Protein AF-A0A2D5VFY2-F1 (afdb_monomer)

Structure (mmCIF, N/CA/C/O backbone):
data_AF-A0A2D5VFY2-F1
#
_entry.id   AF-A0A2D5VFY2-F1
#
loop_
_atom_site.group_PDB
_atom_site.id
_atom_site.type_symbol
_atom_site.label_atom_id
_atom_site.label_alt_id
_atom_site.label_comp_id
_atom_site.label_asym_id
_atom_site.label_entity_id
_atom_site.label_seq_id
_atom_site.pdbx_PDB_ins_code
_atom_site.Cartn_x
_atom_site.Cartn_y
_atom_site.Cartn_z
_atom_site.occupancy
_atom_site.B_iso_or_equiv
_atom_site.auth_seq_id
_atom_site.auth_comp_id
_atom_site.auth_asym_id
_atom_site.auth_atom_id
_atom_site.pdbx_PDB_model_num
ATOM 1 N N . MET A 1 1 ? -23.357 -7.520 32.473 1.00 91.19 1 MET A N 1
ATOM 2 C CA . MET A 1 1 ? -23.584 -8.737 31.656 1.00 91.19 1 MET A CA 1
ATOM 3 C C . MET A 1 1 ? -22.233 -9.340 31.312 1.00 91.19 1 MET A C 1
ATOM 5 O O . MET A 1 1 ? -21.246 -8.632 31.452 1.00 91.19 1 MET A O 1
ATOM 9 N N . ILE A 1 2 ? -22.161 -10.620 30.938 1.00 94.25 2 ILE A N 1
ATOM 10 C CA . ILE A 1 2 ? -20.880 -11.291 30.664 1.00 94.25 2 ILE A CA 1
ATOM 11 C C . ILE A 1 2 ? -20.949 -11.995 29.308 1.00 94.25 2 ILE A C 1
ATOM 13 O O . ILE A 1 2 ? -21.889 -12.753 29.075 1.00 94.25 2 ILE A O 1
ATOM 17 N N . LEU A 1 3 ? -19.952 -11.748 28.457 1.00 95.69 3 LEU A N 1
ATOM 18 C CA . LEU A 1 3 ? -19.606 -12.577 27.300 1.00 95.69 3 LEU A CA 1
ATOM 19 C C . LEU A 1 3 ? -18.322 -13.339 27.631 1.00 95.69 3 LEU A C 1
ATOM 21 O O . LEU A 1 3 ? -17.378 -12.744 28.148 1.00 95.69 3 LEU A O 1
ATOM 25 N N . GLU A 1 4 ? -18.278 -14.647 27.386 1.00 95.88 4 GLU A N 1
ATOM 26 C CA . GLU A 1 4 ? -17.143 -15.469 27.809 1.00 95.88 4 GLU A CA 1
ATOM 27 C C . GLU A 1 4 ? -16.921 -16.675 26.886 1.00 95.88 4 GLU A C 1
ATOM 29 O O . GLU A 1 4 ? -17.868 -17.349 26.482 1.00 95.88 4 GLU A O 1
ATOM 34 N N . ASN A 1 5 ? -15.657 -16.957 26.579 1.00 95.38 5 ASN A N 1
ATOM 35 C CA . ASN A 1 5 ? -15.191 -18.175 25.913 1.00 95.38 5 ASN A CA 1
ATOM 36 C C . ASN A 1 5 ? -13.881 -18.651 26.580 1.00 95.38 5 ASN A C 1
ATOM 38 O O . ASN A 1 5 ? -13.575 -18.217 27.689 1.00 95.38 5 ASN A O 1
ATOM 42 N N . GLU A 1 6 ? -13.113 -19.556 25.971 1.00 94.88 6 GLU A N 1
ATOM 43 C CA . GLU A 1 6 ? -11.869 -20.072 26.577 1.00 94.88 6 GLU A CA 1
ATOM 44 C C . GLU A 1 6 ? -10.738 -19.027 26.679 1.00 94.88 6 GLU A C 1
ATOM 46 O O . GLU A 1 6 ? -9.871 -19.153 27.542 1.00 94.88 6 GLU A O 1
ATOM 51 N N . ILE A 1 7 ? -10.774 -17.972 25.859 1.00 95.19 7 ILE A N 1
ATOM 52 C CA . ILE A 1 7 ? -9.713 -16.958 25.737 1.00 95.19 7 ILE A CA 1
ATOM 53 C C . ILE A 1 7 ? -10.075 -15.693 26.524 1.00 95.19 7 ILE A C 1
ATOM 55 O O . ILE A 1 7 ? -9.271 -15.169 27.296 1.00 95.19 7 ILE A O 1
ATOM 59 N N . LEU A 1 8 ? -11.312 -15.218 26.385 1.00 97.19 8 LEU A N 1
ATOM 60 C CA . LEU A 1 8 ? -11.759 -13.934 26.909 1.00 97.19 8 LEU A CA 1
ATOM 61 C C . LEU A 1 8 ? -12.954 -14.070 27.842 1.00 97.19 8 LEU A C 1
ATOM 63 O O . LEU A 1 8 ? -13.868 -14.873 27.641 1.00 97.19 8 LEU A O 1
ATOM 67 N N . ARG A 1 9 ? -12.968 -13.203 28.853 1.00 97.44 9 ARG A N 1
ATOM 68 C CA . ARG A 1 9 ? -14.158 -12.850 29.624 1.00 97.44 9 ARG A CA 1
ATOM 69 C C . ARG A 1 9 ? -14.344 -11.339 29.577 1.00 97.44 9 ARG A C 1
ATOM 71 O O . ARG A 1 9 ? -13.447 -10.592 29.960 1.00 97.44 9 ARG A O 1
ATOM 78 N N . ILE A 1 10 ? -15.521 -10.907 29.148 1.00 98.00 10 ILE A N 1
ATOM 79 C CA . ILE A 1 10 ? -15.857 -9.509 28.892 1.00 98.00 10 ILE A CA 1
ATOM 80 C C . ILE A 1 10 ? -17.064 -9.134 29.741 1.00 98.00 10 ILE A C 1
ATOM 82 O O . ILE A 1 10 ? -18.120 -9.763 29.658 1.00 98.00 10 ILE A O 1
ATOM 86 N N . GLU A 1 11 ? -16.912 -8.102 30.562 1.00 97.75 11 GLU A N 1
ATOM 87 C CA . GLU A 1 11 ? -17.971 -7.566 31.409 1.00 97.75 11 GLU A CA 1
ATOM 88 C C . GLU A 1 11 ? -18.561 -6.325 30.737 1.00 97.75 11 GLU A C 1
ATOM 90 O O . GLU A 1 11 ? -17.912 -5.287 30.638 1.00 97.75 11 GLU A O 1
ATOM 95 N N . LEU A 1 12 ? -19.801 -6.443 30.269 1.00 97.25 12 LEU A N 1
ATOM 96 C CA . LEU A 1 12 ? -20.557 -5.371 29.619 1.00 97.25 12 LEU A CA 1
ATOM 97 C C . LEU A 1 12 ? -21.500 -4.685 30.612 1.00 97.25 12 LEU A C 1
ATOM 99 O O . LEU A 1 12 ? -22.017 -5.336 31.535 1.00 97.25 12 LEU A O 1
ATOM 103 N N . ASP A 1 13 ? -21.808 -3.412 30.392 1.00 96.19 13 ASP A N 1
ATOM 104 C CA . ASP A 1 13 ? -22.854 -2.735 31.157 1.00 96.19 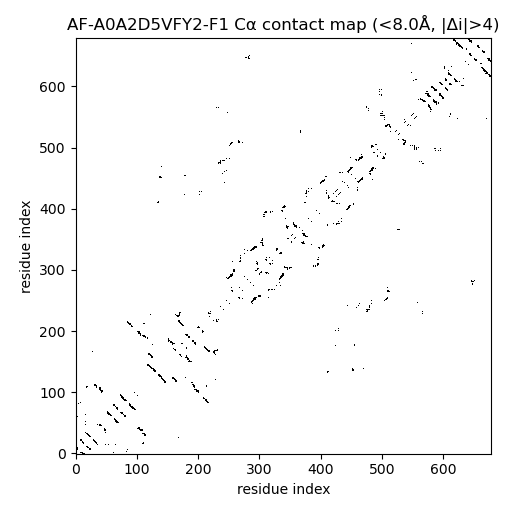13 ASP A CA 1
ATOM 105 C C . ASP A 1 13 ? -24.243 -3.335 30.845 1.00 96.19 13 ASP A C 1
ATOM 107 O O . ASP A 1 13 ? -24.535 -3.661 29.691 1.00 96.19 13 ASP A O 1
ATOM 111 N N . PRO A 1 14 ? -25.112 -3.552 31.855 1.00 93.75 14 PRO A N 1
ATOM 112 C CA . PRO A 1 14 ? -26.436 -4.144 31.662 1.00 93.75 14 PRO A CA 1
ATOM 113 C C . PRO A 1 14 ? -27.439 -3.279 30.883 1.00 93.75 14 PRO A C 1
ATOM 115 O O . PRO A 1 14 ? -28.501 -3.792 30.534 1.00 93.75 14 PRO A O 1
ATOM 118 N N . LYS A 1 15 ? -27.162 -1.990 30.665 1.00 93.25 15 LYS A N 1
ATOM 119 C CA . LYS A 1 15 ? -28.086 -1.029 30.041 1.00 93.25 15 LYS A CA 1
ATOM 120 C C . LYS A 1 15 ? -27.445 -0.195 28.940 1.00 93.25 15 LYS A C 1
ATOM 122 O O . LYS A 1 15 ? -28.155 0.246 28.044 1.00 93.25 15 LYS A O 1
ATOM 127 N N . LEU A 1 16 ? -26.145 0.051 29.028 1.00 95.81 16 LEU A N 1
ATOM 128 C CA . LEU A 1 16 ? -25.406 0.907 28.109 1.00 95.81 16 LEU A CA 1
ATOM 129 C C . LEU A 1 16 ? -24.560 0.051 27.156 1.00 95.81 16 LEU A C 1
ATOM 131 O O . LEU A 1 16 ? -24.053 -0.990 27.581 1.00 95.81 16 LEU A O 1
ATOM 135 N N . PRO A 1 17 ? -24.369 0.470 25.892 1.00 95.94 17 PRO A N 1
ATOM 136 C CA . PRO A 1 17 ? -23.525 -0.235 24.925 1.00 95.94 17 PRO A CA 1
ATOM 137 C C . PRO A 1 17 ? -22.033 0.012 25.218 1.00 95.94 17 PRO A C 1
ATOM 139 O O . PRO A 1 17 ? -21.302 0.535 24.380 1.00 95.94 17 PRO A O 1
ATOM 142 N N . ILE A 1 18 ? -21.584 -0.303 26.432 1.00 96.19 18 ILE A N 1
ATOM 143 C CA . ILE A 1 18 ? -20.206 -0.091 26.879 1.00 96.19 18 ILE A CA 1
ATOM 144 C C . ILE A 1 18 ? -19.629 -1.375 27.465 1.00 96.19 18 ILE A C 1
ATOM 146 O O . ILE A 1 18 ? -20.315 -2.163 28.128 1.00 96.19 18 ILE A O 1
ATOM 150 N N . VAL A 1 19 ? -18.335 -1.561 27.227 1.00 97.62 19 VAL A N 1
ATOM 151 C CA . VAL A 1 19 ? -17.546 -2.601 27.878 1.00 97.62 19 VAL A CA 1
ATOM 152 C C . VAL A 1 19 ? -16.915 -2.006 29.123 1.00 97.62 19 VAL A C 1
ATOM 154 O O . VAL A 1 19 ? -16.215 -1.006 29.025 1.00 97.62 19 VAL A O 1
ATOM 157 N N . ASN A 1 20 ? -17.136 -2.627 30.277 1.00 97.69 20 ASN A N 1
ATOM 158 C CA . ASN A 1 20 ? -16.558 -2.180 31.542 1.00 97.69 20 ASN A CA 1
ATOM 159 C C . ASN A 1 20 ? -15.170 -2.791 31.765 1.00 97.69 20 ASN A C 1
ATOM 161 O O . ASN A 1 20 ? -14.290 -2.149 32.340 1.00 97.69 20 ASN A O 1
ATOM 165 N N . ARG A 1 21 ? -14.979 -4.057 31.362 1.00 98.19 21 ARG A N 1
ATOM 166 C CA . ARG A 1 21 ? -13.757 -4.811 31.667 1.00 98.19 21 ARG A CA 1
ATOM 167 C C . ARG A 1 21 ? -13.530 -5.994 30.731 1.00 98.19 21 ARG A C 1
ATOM 169 O O . ARG A 1 21 ? -14.479 -6.677 30.350 1.00 98.19 21 ARG A O 1
ATOM 176 N N . TYR A 1 22 ? -12.261 -6.299 30.491 1.00 98.56 22 TYR A N 1
ATOM 177 C CA . TYR A 1 22 ? -11.776 -7.500 29.820 1.00 98.56 22 TYR A CA 1
ATOM 178 C C . TYR A 1 22 ? -10.836 -8.283 30.746 1.00 98.56 22 TYR A C 1
ATOM 180 O O . TYR A 1 22 ? -10.054 -7.699 31.501 1.00 98.56 22 TYR A O 1
ATOM 188 N N . LEU A 1 23 ? -10.896 -9.609 30.670 1.00 98.12 23 LEU A N 1
ATOM 189 C CA . LEU A 1 23 ? -9.920 -10.535 31.237 1.00 98.12 23 LEU A CA 1
ATOM 190 C C . LEU A 1 23 ? -9.435 -11.457 30.119 1.00 98.12 23 LEU A C 1
ATOM 192 O O . LEU A 1 23 ? -10.213 -12.272 29.613 1.00 98.12 23 LEU A O 1
ATOM 196 N N . HIS A 1 24 ? -8.152 -11.349 29.788 1.00 97.69 24 HIS A N 1
ATOM 197 C CA . HIS A 1 24 ? -7.462 -12.307 28.938 1.00 97.69 24 HIS A CA 1
ATOM 198 C C . HIS A 1 24 ? -7.063 -13.515 29.788 1.00 97.69 24 HIS A C 1
ATOM 200 O O . HIS A 1 24 ? -6.169 -13.437 30.635 1.00 97.69 24 HIS A O 1
ATOM 206 N N . LYS A 1 25 ? -7.789 -14.624 29.636 1.00 97.31 25 LYS A N 1
ATOM 207 C CA . LYS A 1 25 ? -7.673 -15.806 30.500 1.00 97.31 25 LYS A CA 1
ATOM 208 C C . LYS A 1 25 ? -6.313 -16.504 30.409 1.00 97.31 25 LYS A C 1
ATOM 210 O O . LYS A 1 25 ? -5.815 -16.861 31.479 1.00 97.31 25 LYS A O 1
ATOM 215 N N . PRO A 1 26 ? -5.690 -16.677 29.223 1.00 95.75 26 PRO A N 1
ATOM 216 C CA . PRO A 1 26 ? -4.393 -17.345 29.119 1.00 95.75 26 PRO A CA 1
ATOM 217 C C . PRO A 1 26 ? -3.296 -16.657 29.937 1.00 95.75 26 PRO A C 1
ATOM 219 O O . PRO A 1 26 ? -2.498 -17.322 30.597 1.00 95.75 26 PRO A O 1
ATOM 222 N N . THR A 1 27 ? -3.283 -15.320 29.949 1.00 95.94 27 THR A N 1
ATOM 223 C CA . THR A 1 27 ? -2.244 -14.532 30.632 1.00 95.94 27 THR A CA 1
ATOM 224 C C . THR A 1 27 ? -2.670 -14.014 32.007 1.00 95.94 27 THR A C 1
ATOM 226 O O . THR A 1 27 ? -1.821 -13.587 32.792 1.00 95.94 27 THR A O 1
ATOM 229 N N . GLY A 1 28 ? -3.971 -14.032 32.312 1.00 96.69 28 GLY A N 1
ATOM 230 C CA . GLY A 1 28 ? -4.558 -13.434 33.513 1.00 96.69 28 GLY A CA 1
ATOM 231 C C . GLY A 1 28 ? -4.583 -11.901 33.501 1.00 96.69 28 GLY A C 1
ATOM 232 O O . GLY A 1 28 ? -4.878 -11.293 34.532 1.00 96.69 28 GLY A O 1
ATOM 233 N N . GLN A 1 29 ? -4.256 -11.267 32.372 1.00 97.12 29 GLN A N 1
ATOM 234 C CA . GLN A 1 29 ? -4.204 -9.812 32.255 1.00 97.12 29 GLN A CA 1
ATOM 235 C C . GLN A 1 29 ? -5.599 -9.208 32.159 1.00 97.12 29 GLN A C 1
ATOM 237 O O . GLN A 1 29 ? -6.530 -9.787 31.599 1.00 97.12 29 GLN A O 1
ATOM 242 N N . VAL A 1 30 ? -5.727 -8.018 32.731 1.00 97.88 30 VAL A N 1
ATOM 243 C CA . VAL A 1 30 ? -6.989 -7.305 32.863 1.00 97.88 30 VAL A CA 1
ATOM 244 C C . VAL A 1 30 ? -6.860 -5.960 32.177 1.00 97.88 30 VAL A C 1
ATOM 246 O O . VAL A 1 30 ? -5.879 -5.254 32.392 1.00 97.88 30 VAL A O 1
ATOM 249 N N . PHE A 1 31 ? -7.891 -5.600 31.423 1.00 98.44 31 PHE A N 1
ATOM 250 C CA . PHE A 1 31 ? -8.018 -4.297 30.786 1.00 98.44 31 PHE A CA 1
ATOM 251 C C . PHE A 1 31 ? -9.365 -3.686 31.171 1.00 98.44 31 PHE A C 1
ATOM 253 O O . PHE A 1 31 ? -10.359 -4.401 31.341 1.00 98.44 31 PHE A O 1
ATOM 260 N N . GLY A 1 32 ? -9.396 -2.373 31.348 1.00 97.88 32 GLY A N 1
ATOM 261 C CA . GLY A 1 32 ? -10.626 -1.616 31.541 1.00 97.88 32 GLY A CA 1
ATOM 262 C C . GLY A 1 32 ? -11.301 -1.286 30.212 1.00 97.88 32 GLY A C 1
ATOM 263 O O . GLY A 1 32 ? -10.734 -1.483 29.136 1.00 97.88 32 GLY A O 1
ATOM 264 N N . GLY A 1 33 ? -12.511 -0.754 30.297 1.00 96.56 33 GLY A N 1
ATOM 265 C CA . GLY A 1 33 ? -13.163 -0.044 29.202 1.00 96.56 33 GLY A CA 1
ATOM 266 C C . GLY A 1 33 ? -13.821 1.233 29.720 1.00 96.56 33 GLY A C 1
ATOM 267 O O . GLY A 1 33 ? -13.325 1.858 30.659 1.00 96.56 33 GLY A O 1
ATOM 268 N N . ALA A 1 34 ? -14.926 1.630 29.105 1.00 95.56 34 ALA A N 1
ATOM 269 C CA . ALA A 1 34 ? -15.684 2.807 29.499 1.00 95.56 34 ALA A CA 1
ATOM 270 C C . ALA A 1 34 ? -16.533 2.574 30.761 1.00 95.56 34 ALA A C 1
ATOM 272 O O . ALA A 1 34 ? -16.713 1.454 31.238 1.00 95.56 34 ALA A O 1
ATOM 273 N N . ASN A 1 35 ? -17.084 3.663 31.294 1.00 93.00 35 ASN A N 1
ATOM 274 C CA . ASN A 1 35 ? -18.048 3.651 32.390 1.00 93.00 35 ASN A CA 1
ATOM 275 C C . ASN A 1 35 ? -19.237 4.583 32.069 1.00 93.00 35 ASN A C 1
ATOM 277 O O . ASN A 1 35 ? -19.317 5.166 30.987 1.00 93.00 35 ASN A O 1
ATOM 281 N N . ALA A 1 36 ? -20.174 4.716 33.010 1.00 93.12 36 ALA A N 1
ATOM 282 C CA . ALA A 1 36 ? -21.398 5.496 32.822 1.00 93.12 36 ALA A CA 1
ATOM 283 C C . ALA A 1 36 ? -21.193 7.027 32.761 1.00 93.12 36 ALA A C 1
ATOM 285 O O . ALA A 1 36 ? -22.161 7.736 32.484 1.00 93.12 36 ALA A O 1
ATOM 286 N N . ASP A 1 37 ? -19.979 7.535 33.002 1.00 92.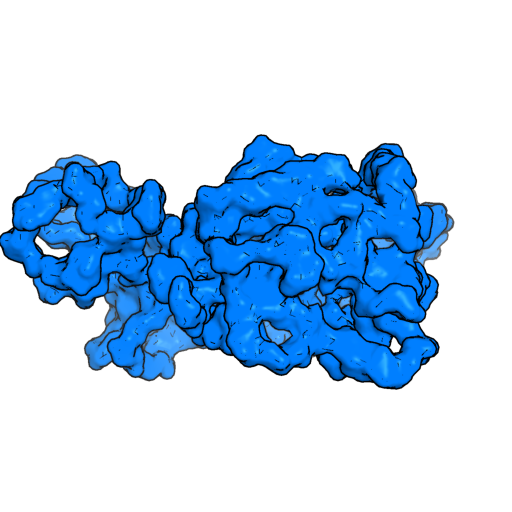31 37 ASP A N 1
ATOM 287 C CA . ASP A 1 37 ? -19.661 8.968 32.925 1.00 92.31 37 ASP A CA 1
ATOM 288 C C . ASP A 1 37 ? -19.387 9.431 31.483 1.00 92.31 37 ASP A C 1
ATOM 290 O O . ASP A 1 37 ? -19.452 10.628 31.198 1.00 92.31 37 ASP A O 1
ATOM 294 N N . GLY A 1 38 ? -19.085 8.505 30.564 1.00 93.31 38 GLY A N 1
ATOM 295 C CA . GLY A 1 38 ? -18.935 8.820 29.141 1.00 93.31 38 GLY A CA 1
ATOM 296 C C . GLY A 1 38 ? -20.274 9.030 28.438 1.00 93.31 38 GLY A C 1
ATOM 297 O O . GLY A 1 38 ? -21.322 8.742 29.005 1.00 93.31 38 GLY A O 1
ATOM 298 N N . GLN A 1 39 ? -20.267 9.549 27.210 1.00 95.12 39 GLN A N 1
ATOM 299 C CA . GLN A 1 39 ? -21.481 9.889 26.455 1.00 95.12 39 GLN A CA 1
ATOM 300 C C . GLN A 1 39 ? -21.291 9.656 24.952 1.00 95.12 39 GLN A C 1
ATOM 302 O O . GLN A 1 39 ? -20.200 9.858 24.412 1.00 95.12 39 GLN A O 1
ATOM 307 N N . LEU A 1 40 ? -22.366 9.254 24.267 1.00 95.94 40 LEU A N 1
ATOM 308 C CA . LEU A 1 40 ? -22.406 9.283 22.804 1.00 95.94 40 LEU A CA 1
ATOM 309 C C . LEU A 1 40 ? -22.687 10.705 22.333 1.00 95.94 40 LEU A C 1
ATOM 311 O O . LEU A 1 40 ? -23.537 11.400 22.892 1.00 95.94 40 LEU A O 1
ATOM 315 N N . GLN A 1 41 ? -22.019 11.108 21.261 1.00 97.12 41 GLN A N 1
ATOM 316 C CA . GLN A 1 41 ? -22.350 12.329 20.546 1.00 97.12 41 GLN A CA 1
ATOM 317 C C . GLN A 1 41 ? -23.181 12.001 19.309 1.00 97.12 41 GLN A C 1
ATOM 319 O O . GLN A 1 41 ? -22.844 11.075 18.573 1.00 97.12 41 GLN A O 1
ATOM 324 N N . VAL A 1 42 ? -24.221 12.789 19.045 1.00 97.19 42 VAL A N 1
ATOM 325 C CA . VAL A 1 42 ? -24.986 12.758 17.790 1.00 97.19 42 VAL A CA 1
ATOM 326 C C . VAL A 1 42 ? -24.838 14.117 17.123 1.00 97.19 42 VAL A C 1
ATOM 328 O O . VAL A 1 42 ? -25.307 15.127 17.661 1.00 97.19 42 VAL A O 1
ATOM 331 N N . ASN A 1 43 ? -24.189 14.151 15.959 1.00 95.94 43 ASN A N 1
ATOM 332 C CA . ASN A 1 43 ? -23.828 15.383 15.243 1.00 95.94 43 ASN A CA 1
ATOM 333 C C . ASN A 1 43 ? -23.036 16.349 16.136 1.00 95.94 43 ASN A C 1
ATOM 335 O O . ASN A 1 43 ? -23.382 17.522 16.272 1.00 95.94 43 ASN A O 1
ATOM 339 N N . SER A 1 44 ? -22.016 15.816 16.817 1.00 94.75 44 SER A N 1
ATOM 340 C CA . SER A 1 44 ? -21.154 16.544 17.764 1.00 94.75 44 SER A CA 1
ATOM 341 C C . SER A 1 44 ? -21.859 17.096 19.014 1.00 94.75 44 SER A C 1
ATOM 343 O O . SER A 1 44 ? -21.234 17.788 19.813 1.00 94.75 44 SER A O 1
ATOM 345 N N . CYS A 1 45 ? -23.147 16.800 19.220 1.00 96.62 45 CYS A N 1
ATOM 346 C CA . CYS A 1 45 ? -23.843 17.101 20.469 1.00 96.62 45 CYS A CA 1
ATOM 347 C C . CYS A 1 45 ? -23.760 15.905 21.410 1.00 96.62 45 CYS A C 1
ATOM 349 O O . CYS A 1 45 ? -24.259 14.834 21.071 1.00 96.62 45 CYS A O 1
ATOM 351 N N . GLU A 1 46 ? -23.194 16.105 22.593 1.00 96.69 46 GLU A N 1
ATOM 352 C CA . GLU A 1 46 ? -23.215 15.129 23.679 1.00 96.69 46 GLU A CA 1
ATOM 353 C C . GLU A 1 46 ? -24.649 14.829 24.127 1.00 96.69 46 GLU A C 1
ATOM 355 O O . GLU A 1 46 ? -25.400 15.743 24.474 1.00 96.69 46 GLU A O 1
ATOM 360 N N . ILE A 1 47 ? -25.031 13.550 24.100 1.00 96.62 47 ILE A N 1
ATOM 361 C CA . ILE A 1 47 ? -26.353 13.082 24.518 1.00 96.62 47 ILE A CA 1
ATOM 362 C C . ILE A 1 47 ? -26.203 12.267 25.812 1.00 96.62 47 ILE A C 1
ATOM 364 O O . ILE A 1 47 ? -25.631 11.170 25.783 1.00 96.62 47 ILE A O 1
ATOM 368 N N . PRO A 1 48 ? -26.726 12.756 26.950 1.00 94.44 48 PRO A N 1
ATOM 369 C CA . PRO A 1 48 ? -26.734 12.015 28.204 1.00 94.44 48 PRO A CA 1
ATOM 370 C C . PRO A 1 48 ? -27.456 10.670 28.082 1.00 94.44 48 PRO A C 1
ATOM 372 O O . PRO A 1 48 ? -28.495 10.556 27.432 1.00 94.44 48 PRO A O 1
ATOM 375 N N . TRP A 1 49 ? -26.972 9.645 28.788 1.00 95.75 49 TRP A N 1
ATOM 376 C CA . TRP A 1 49 ? -27.583 8.311 28.754 1.00 95.75 49 TRP A CA 1
ATOM 377 C C . TRP A 1 49 ? -29.062 8.276 29.146 1.00 95.75 49 TRP A C 1
ATOM 379 O O . TRP A 1 49 ? -29.774 7.383 28.701 1.00 95.75 49 TRP A O 1
ATOM 389 N N . GLN A 1 50 ? -29.538 9.213 29.975 1.00 95.06 50 GLN A N 1
ATOM 390 C CA . GLN A 1 50 ? -30.942 9.245 30.404 1.00 95.06 50 GLN A CA 1
ATOM 391 C C . GLN A 1 50 ? -31.907 9.658 29.284 1.00 95.06 50 GLN A C 1
ATOM 393 O O . GLN A 1 50 ? -33.106 9.420 29.417 1.00 95.06 50 GLN A O 1
ATOM 398 N N . GLU A 1 51 ? -31.404 10.271 28.209 1.00 96.50 51 GLU A N 1
ATOM 399 C CA . GLU A 1 51 ? -32.203 10.622 27.030 1.00 96.50 51 GLU A CA 1
ATOM 400 C C . GLU A 1 51 ? -32.397 9.431 26.080 1.00 96.50 51 GLU A C 1
ATOM 402 O O . GLU A 1 51 ? -33.305 9.449 25.251 1.00 96.50 51 GLU A O 1
ATOM 407 N N . TRP A 1 52 ? -31.588 8.377 26.227 1.00 97.00 52 TRP A N 1
ATOM 408 C CA . TRP A 1 52 ? -31.704 7.152 25.447 1.00 97.00 52 TRP A CA 1
ATOM 409 C C . TRP A 1 52 ? -32.638 6.148 26.121 1.00 97.00 52 TRP A C 1
ATOM 411 O O . TRP A 1 52 ? -32.454 5.761 27.280 1.00 97.00 52 TRP A O 1
ATOM 421 N N . GLN A 1 53 ? -33.607 5.648 25.363 1.00 97.50 53 GLN A N 1
ATOM 422 C CA . GLN A 1 53 ? -34.386 4.478 25.747 1.00 97.50 53 GLN A CA 1
ATOM 423 C C . GLN A 1 53 ? -33.699 3.230 25.189 1.00 97.50 53 GLN A C 1
ATOM 425 O O . GLN A 1 53 ? -33.718 2.997 23.983 1.00 97.50 53 GLN A O 1
ATOM 430 N N . THR A 1 54 ? -33.074 2.432 26.059 1.00 97.31 54 THR A N 1
ATOM 431 C CA . THR A 1 54 ? -32.321 1.242 25.634 1.00 97.31 54 THR A CA 1
ATOM 432 C C . THR A 1 54 ? -33.050 -0.054 25.968 1.00 97.31 54 THR A C 1
ATOM 434 O O . THR A 1 54 ? -33.298 -0.366 27.136 1.00 97.31 54 THR A O 1
ATOM 437 N N . ALA A 1 55 ? -33.319 -0.854 24.941 1.00 97.31 55 ALA A N 1
ATOM 438 C CA . ALA A 1 55 ? -33.728 -2.245 25.056 1.00 97.31 55 ALA A CA 1
ATOM 439 C C . ALA A 1 55 ? -32.524 -3.164 24.820 1.00 97.31 55 ALA A C 1
ATOM 441 O O . ALA A 1 55 ? -31.832 -3.062 23.807 1.00 97.31 55 ALA A O 1
ATOM 442 N N . VAL A 1 56 ? -32.292 -4.086 25.755 1.00 97.31 56 VAL A N 1
ATOM 443 C CA . VAL A 1 56 ? -31.162 -5.020 25.709 1.00 97.31 56 VAL A CA 1
ATOM 444 C C . VAL A 1 56 ? -31.662 -6.438 25.471 1.00 97.31 56 VAL A C 1
ATOM 446 O O . VAL A 1 56 ? -32.557 -6.914 26.173 1.00 97.31 56 VAL A O 1
ATOM 449 N N . LYS A 1 57 ? -31.060 -7.127 24.502 1.00 95.94 57 LYS A N 1
ATOM 450 C CA . LYS A 1 57 ? -31.324 -8.536 24.196 1.00 95.94 57 LYS A CA 1
ATOM 451 C C . LYS A 1 57 ? -30.020 -9.322 24.272 1.00 95.94 57 LYS A C 1
ATOM 453 O O . LYS A 1 57 ? -28.989 -8.853 23.808 1.00 95.94 57 LYS A O 1
ATOM 458 N N . ILE A 1 58 ? -30.074 -10.517 24.848 1.00 91.19 58 ILE A N 1
ATOM 459 C CA . ILE A 1 58 ? -28.916 -11.404 24.975 1.00 91.19 58 ILE A CA 1
ATOM 460 C C . ILE A 1 58 ? -29.259 -12.722 24.301 1.00 91.19 58 ILE A C 1
ATOM 462 O O . ILE A 1 58 ? -30.260 -13.353 24.649 1.00 91.19 58 ILE A O 1
ATOM 466 N N . GLU A 1 59 ? -28.423 -13.142 23.360 1.00 90.12 59 GLU A N 1
ATOM 467 C CA . GLU A 1 59 ? -28.563 -14.411 22.655 1.00 90.12 59 GLU A CA 1
ATOM 468 C C . GLU A 1 59 ? -27.184 -15.050 22.505 1.00 90.12 59 GLU A C 1
ATOM 470 O O . GLU A 1 59 ? -26.345 -14.568 21.755 1.00 90.12 59 GLU A O 1
ATOM 475 N N . GLN A 1 60 ? -26.938 -16.156 23.215 1.00 86.25 60 GLN A N 1
ATOM 476 C CA . GLN A 1 60 ? -25.636 -16.842 23.197 1.00 86.25 60 GLN A CA 1
ATOM 477 C C . GLN A 1 60 ? -24.472 -15.882 23.547 1.00 86.25 60 GLN A C 1
ATOM 479 O O . GLN A 1 60 ? -24.521 -15.243 24.595 1.00 86.25 60 GLN A O 1
ATOM 484 N N . ASN A 1 61 ? -23.452 -15.781 22.682 1.00 87.94 61 ASN A N 1
ATOM 485 C CA . ASN A 1 61 ? -22.286 -14.894 22.814 1.00 87.94 61 ASN A CA 1
ATOM 486 C C . ASN A 1 61 ? -22.497 -13.519 22.156 1.00 87.94 61 ASN A C 1
ATOM 488 O O . ASN A 1 61 ? -21.538 -12.866 21.740 1.00 87.94 61 ASN A O 1
ATOM 492 N N . VAL A 1 62 ? -23.755 -13.093 22.044 1.00 95.62 62 VAL A N 1
ATOM 493 C CA . VAL A 1 62 ? -24.151 -11.824 21.448 1.00 95.62 62 VAL A CA 1
ATOM 494 C C . VAL A 1 62 ? -25.007 -11.029 22.428 1.00 95.62 62 VAL A C 1
ATOM 496 O O . VAL A 1 62 ? -25.975 -11.544 22.994 1.00 95.62 62 VAL A O 1
ATOM 499 N N . VAL A 1 63 ? -24.684 -9.747 22.576 1.00 97.50 63 VAL A N 1
ATOM 500 C CA . VAL A 1 63 ? -25.522 -8.761 23.262 1.00 97.50 63 VAL A CA 1
ATOM 501 C C . VAL A 1 63 ? -25.907 -7.659 22.286 1.00 97.50 63 VAL A C 1
ATOM 503 O O . VAL A 1 63 ? -25.054 -7.055 21.643 1.00 97.50 63 VAL A O 1
ATOM 506 N N . SER A 1 64 ? -27.200 -7.382 22.205 1.00 97.81 64 SER A N 1
ATOM 507 C CA . SER A 1 64 ? -27.778 -6.340 21.366 1.00 97.81 64 SER A CA 1
ATOM 508 C C . SER A 1 64 ? -28.338 -5.213 22.223 1.00 97.81 64 SER A C 1
ATOM 510 O O . SER A 1 64 ? -29.100 -5.469 23.157 1.00 97.81 64 SER A O 1
ATOM 512 N N . TYR A 1 65 ? -28.010 -3.976 21.862 1.00 98.12 65 TYR A N 1
ATOM 513 C CA . TYR A 1 65 ? -28.530 -2.748 22.456 1.00 98.12 65 TYR A CA 1
ATOM 514 C C . TYR A 1 65 ? -29.275 -1.970 21.373 1.00 98.12 65 TYR A C 1
ATOM 516 O O . TYR A 1 65 ? -28.652 -1.385 20.488 1.00 98.12 65 TYR A O 1
ATOM 524 N N . ARG A 1 66 ? -30.608 -1.964 21.431 1.00 98.00 66 ARG A N 1
ATOM 525 C CA . ARG A 1 66 ? -31.440 -1.085 20.602 1.00 98.00 66 ARG A CA 1
ATOM 526 C C . ARG A 1 66 ? -31.723 0.174 21.404 1.00 98.00 66 ARG A C 1
ATOM 528 O O . ARG A 1 66 ? -32.318 0.084 22.475 1.00 98.00 66 ARG A O 1
ATOM 535 N N . MET A 1 67 ? -31.253 1.309 20.914 1.00 97.75 67 MET A N 1
ATOM 536 C CA . MET A 1 67 ? -31.304 2.591 21.605 1.00 97.75 67 MET A CA 1
ATOM 537 C C . MET A 1 67 ? -32.137 3.576 20.800 1.00 97.75 67 MET A C 1
ATOM 539 O O . MET A 1 67 ? -31.883 3.763 19.614 1.00 97.75 67 MET A O 1
ATOM 543 N N . GLU A 1 68 ? -33.101 4.216 21.449 1.00 98.00 68 GLU A N 1
ATOM 544 C CA . GLU A 1 68 ? -34.013 5.175 20.828 1.00 98.00 68 GLU A CA 1
ATOM 545 C C . GLU A 1 68 ? -33.840 6.555 21.469 1.00 98.00 68 GLU A C 1
ATOM 547 O O . GLU A 1 68 ? -33.843 6.689 22.696 1.00 98.00 68 GLU A O 1
ATOM 552 N N . LEU A 1 69 ? -33.686 7.578 20.629 1.00 97.25 69 LEU A N 1
ATOM 553 C CA . LEU A 1 69 ? -33.620 8.987 20.998 1.00 97.25 69 LEU A CA 1
ATOM 554 C C . LEU A 1 69 ? -34.844 9.698 20.416 1.00 97.25 69 LEU A C 1
ATOM 556 O O . LEU A 1 69 ? -34.822 10.224 19.301 1.00 97.25 69 LEU A O 1
ATOM 560 N N . GLU A 1 70 ? -35.926 9.705 21.192 1.00 95.25 70 GLU A N 1
ATOM 561 C CA . GLU A 1 70 ? -37.244 10.203 20.774 1.00 95.25 70 GLU A CA 1
ATOM 562 C C . GLU A 1 70 ? -37.192 11.658 20.286 1.00 95.25 70 GLU A C 1
ATOM 564 O O . GLU A 1 70 ? -37.776 11.992 19.257 1.00 95.25 70 GLU A O 1
ATOM 569 N N . ALA A 1 71 ? -36.414 12.508 20.966 1.00 94.00 71 ALA A N 1
ATOM 570 C CA . ALA A 1 71 ? -36.263 13.926 20.632 1.00 94.00 71 ALA A CA 1
ATOM 571 C C . ALA A 1 71 ? -35.697 14.184 19.222 1.00 94.00 71 ALA A C 1
ATOM 573 O O . ALA A 1 71 ? -35.826 15.298 18.718 1.00 94.00 71 ALA A O 1
ATOM 574 N N . ARG A 1 72 ? -35.063 13.180 18.602 1.00 94.25 72 ARG A N 1
ATOM 575 C CA . ARG A 1 72 ? -34.504 13.248 17.242 1.00 94.25 72 ARG A CA 1
ATOM 576 C C . ARG A 1 72 ? -35.094 12.200 16.293 1.00 94.25 72 ARG A C 1
ATOM 578 O O . ARG A 1 72 ? -34.555 12.025 15.211 1.00 94.25 72 ARG A O 1
ATOM 585 N N . GLN A 1 73 ? -36.141 11.479 16.713 1.00 96.00 73 GLN A N 1
ATOM 586 C CA . GLN A 1 73 ? -36.720 10.349 15.968 1.00 96.00 73 GLN A CA 1
ATOM 587 C C . GLN A 1 73 ? -35.656 9.368 15.443 1.00 96.00 73 GLN A C 1
ATOM 589 O O . GLN A 1 73 ? -35.763 8.862 14.334 1.00 96.00 73 GLN A O 1
ATOM 594 N N . LEU A 1 74 ? -34.620 9.112 16.245 1.00 98.00 74 LEU A N 1
ATOM 595 C CA . LEU A 1 74 ? -33.468 8.305 15.855 1.00 98.00 74 LEU A CA 1
ATOM 596 C C . LEU A 1 74 ? -33.452 7.003 16.654 1.00 98.00 74 LEU A C 1
ATOM 598 O O . LEU A 1 74 ? -33.496 7.044 17.886 1.00 98.00 74 LEU A O 1
ATOM 602 N N . ALA A 1 75 ? -33.303 5.864 15.981 1.00 98.12 75 ALA A N 1
ATOM 603 C CA . ALA A 1 75 ? -32.968 4.602 16.632 1.00 98.12 75 ALA A CA 1
ATOM 604 C C . ALA A 1 75 ? -31.656 4.031 16.087 1.00 98.12 75 ALA A C 1
ATOM 606 O O . ALA A 1 75 ? -31.429 3.992 14.880 1.00 98.12 75 ALA A O 1
ATOM 607 N N . ILE A 1 76 ? -30.793 3.555 16.981 1.00 97.94 76 ILE A N 1
ATOM 608 C CA . ILE A 1 76 ? -29.530 2.897 16.635 1.00 97.94 76 ILE A CA 1
ATOM 609 C C . ILE A 1 76 ? -29.454 1.537 17.319 1.00 97.94 76 ILE A C 1
ATOM 611 O O . ILE A 1 76 ? -29.860 1.373 18.471 1.00 97.94 76 ILE A O 1
ATOM 615 N N . HIS A 1 77 ? -28.931 0.546 16.608 1.00 98.31 77 HIS A N 1
ATOM 616 C CA . HIS A 1 77 ? -28.823 -0.818 17.107 1.00 98.31 77 HIS A CA 1
ATOM 617 C C . HIS A 1 77 ? -27.367 -1.270 17.090 1.00 98.31 77 HIS A C 1
ATOM 619 O O . HIS A 1 77 ? -26.772 -1.459 16.028 1.00 98.31 77 HIS A O 1
ATOM 625 N N . TRP A 1 78 ? -26.815 -1.482 18.281 1.00 98.19 78 TRP A N 1
ATOM 626 C CA . TRP A 1 78 ? -25.478 -2.026 18.474 1.00 98.19 78 TRP A CA 1
ATOM 627 C C . TRP A 1 78 ? -25.528 -3.515 18.781 1.00 98.19 78 TRP A C 1
ATOM 629 O O . TRP A 1 78 ? -26.357 -3.964 19.572 1.00 98.19 78 TRP A O 1
ATOM 639 N N . GLN A 1 79 ? -24.595 -4.264 18.208 1.00 98.12 79 GLN A N 1
ATOM 640 C CA . GLN A 1 79 ? -24.385 -5.677 18.483 1.00 98.12 79 GLN A CA 1
ATOM 641 C C . GLN A 1 79 ? -22.940 -5.905 18.930 1.00 98.12 79 GLN A C 1
ATOM 643 O O . GLN A 1 79 ? -22.001 -5.553 18.220 1.00 98.12 79 GLN A O 1
ATOM 648 N N . PHE A 1 80 ? -22.783 -6.515 20.100 1.00 98.38 80 PHE A N 1
ATOM 649 C CA . PHE A 1 80 ? -21.516 -6.945 20.680 1.00 98.38 80 PHE A CA 1
ATOM 650 C C . PHE A 1 80 ? -21.447 -8.462 20.567 1.00 98.38 80 PHE A C 1
ATOM 652 O O . PHE A 1 80 ? -22.298 -9.148 21.133 1.00 98.38 80 PHE A O 1
ATOM 659 N N . ALA A 1 81 ? -20.469 -8.985 19.837 1.00 97.50 81 ALA A N 1
ATOM 660 C CA . ALA A 1 81 ? -20.304 -10.414 19.610 1.00 97.50 81 ALA A CA 1
ATOM 661 C C . ALA A 1 81 ? -18.874 -10.839 19.942 1.00 97.50 81 ALA A C 1
ATOM 663 O O . ALA A 1 81 ? -17.923 -10.266 19.419 1.00 97.50 81 ALA A O 1
ATOM 664 N N . LEU A 1 82 ? -18.734 -11.843 20.807 1.00 97.00 82 LEU A N 1
ATOM 665 C CA . LEU A 1 82 ? -17.438 -12.431 21.143 1.00 97.00 82 LEU A CA 1
ATOM 666 C C . LEU A 1 82 ? -17.193 -13.676 20.285 1.00 97.00 82 LEU A C 1
ATOM 668 O O . LEU A 1 82 ? -17.943 -14.656 20.385 1.00 97.00 82 LEU A O 1
ATOM 672 N N . GLN A 1 83 ? -16.122 -13.651 19.497 1.00 93.88 83 GLN A N 1
ATOM 673 C CA . GLN A 1 83 ? -15.644 -14.781 18.710 1.00 93.88 83 GLN A CA 1
ATOM 674 C C . GLN A 1 83 ? -14.137 -14.933 18.921 1.00 93.88 83 GLN A C 1
ATOM 676 O O . GLN A 1 83 ? -13.387 -14.011 18.643 1.00 93.88 83 GLN A O 1
ATOM 681 N N . GLU A 1 84 ? -13.717 -16.102 19.414 1.00 91.06 84 GLU A N 1
ATOM 682 C CA . GLU A 1 84 ? -12.299 -16.414 19.661 1.00 91.06 84 GLU A CA 1
ATOM 683 C C . GLU A 1 84 ? -11.606 -15.300 20.483 1.00 91.06 84 GLU A C 1
ATOM 685 O O . GLU A 1 84 ? -12.071 -14.988 21.586 1.00 91.06 84 GLU A O 1
ATOM 690 N N . GLU A 1 85 ? -10.530 -14.706 19.984 1.00 92.75 85 GLU A N 1
ATOM 691 C CA . GLU A 1 85 ? -9.775 -13.621 20.618 1.00 92.75 85 GLU A CA 1
ATOM 692 C C . GLU A 1 85 ? -10.300 -12.199 20.330 1.00 92.75 85 GLU A C 1
ATOM 694 O O . GLU A 1 85 ? -9.665 -11.206 20.702 1.00 92.75 85 GLU A O 1
ATOM 699 N N . GLU A 1 86 ? -11.467 -12.073 19.695 1.00 96.31 86 GLU A N 1
ATOM 700 C CA . GLU A 1 86 ? -12.006 -10.795 19.231 1.00 96.31 86 GLU A CA 1
ATOM 701 C C . GLU A 1 86 ? -13.400 -10.491 19.789 1.00 96.31 86 GLU A C 1
ATOM 703 O O . GLU A 1 86 ? -14.337 -11.297 19.741 1.00 96.31 86 GLU A O 1
ATOM 708 N N . LEU A 1 87 ? -13.573 -9.252 20.249 1.00 98.19 87 LEU A N 1
ATOM 709 C CA . LEU A 1 87 ? -14.887 -8.646 20.417 1.00 98.19 87 LEU A CA 1
ATOM 710 C C . LEU A 1 87 ? -15.211 -7.803 19.183 1.00 98.19 87 LEU A C 1
ATOM 712 O O . LEU A 1 87 ? -14.574 -6.776 18.945 1.00 98.19 87 LEU A O 1
ATOM 716 N N . SER A 1 88 ? -16.257 -8.181 18.453 1.00 98.06 88 SER A N 1
ATOM 717 C CA . SER A 1 88 ? -16.852 -7.327 17.428 1.00 98.06 88 SER A CA 1
ATOM 718 C C . SER A 1 88 ? -17.924 -6.426 18.037 1.00 98.06 88 SER A C 1
ATOM 720 O O . SER A 1 88 ? -18.835 -6.907 18.714 1.00 98.06 88 SER A O 1
ATOM 722 N N . ILE A 1 89 ? -17.840 -5.125 17.763 1.00 98.38 89 ILE A N 1
ATOM 723 C CA . ILE A 1 89 ? -18.848 -4.115 18.094 1.00 98.38 89 ILE A CA 1
ATOM 724 C C . ILE A 1 89 ? -19.354 -3.537 16.775 1.00 98.38 89 ILE A C 1
ATOM 726 O O . ILE A 1 89 ? -18.619 -2.866 16.053 1.00 98.38 89 ILE A O 1
ATOM 730 N N . SER A 1 90 ? -20.604 -3.826 16.430 1.00 98.25 90 SER A N 1
ATOM 731 C CA . SER A 1 90 ? -21.182 -3.465 15.135 1.00 98.25 90 SER A CA 1
ATOM 732 C C . SER A 1 90 ? -22.426 -2.605 15.301 1.00 98.25 90 SER A C 1
ATOM 734 O O . SER A 1 90 ? -23.337 -2.965 16.045 1.00 98.25 90 SER A O 1
ATOM 736 N N . LEU A 1 91 ? -22.490 -1.504 14.558 1.00 98.25 91 LEU A N 1
ATOM 737 C CA . LEU A 1 91 ? -23.741 -0.822 14.257 1.00 98.25 91 LEU A CA 1
ATOM 738 C C . LEU A 1 91 ? -24.452 -1.653 13.186 1.00 98.25 91 LEU A C 1
ATOM 740 O O . LEU A 1 91 ? -23.935 -1.811 12.081 1.00 98.25 91 LEU A O 1
ATOM 744 N N . VAL A 1 92 ? -25.596 -2.245 13.514 1.00 97.94 92 VAL A N 1
ATOM 745 C CA . VAL A 1 92 ? -26.282 -3.193 12.613 1.00 97.94 92 VAL A CA 1
ATOM 746 C C . VAL A 1 92 ? -27.551 -2.627 11.991 1.00 97.94 92 VAL A C 1
ATOM 748 O O . VAL A 1 92 ? -28.007 -3.130 10.968 1.00 97.94 92 VAL A O 1
ATOM 751 N N . GLU A 1 93 ? -28.101 -1.569 12.581 1.00 97.88 93 GLU A N 1
ATOM 752 C CA . GLU A 1 93 ? -29.305 -0.888 12.112 1.00 97.88 93 GLU A CA 1
ATOM 753 C C . GLU A 1 93 ? -29.265 0.572 12.576 1.00 97.88 93 GLU A C 1
ATOM 755 O O . GLU A 1 93 ? -28.858 0.863 13.707 1.00 97.88 93 GLU A O 1
ATOM 760 N N . VAL A 1 94 ? -29.692 1.472 11.694 1.00 98.00 94 VAL A N 1
ATOM 761 C CA . VAL A 1 94 ? -29.958 2.883 11.980 1.00 98.00 94 VAL A CA 1
ATOM 762 C C . VAL A 1 94 ? -31.317 3.204 11.370 1.00 98.00 94 VAL A C 1
ATOM 764 O O . VAL A 1 94 ? -31.499 3.034 10.165 1.00 98.00 94 VAL A O 1
ATOM 767 N N . ASP A 1 95 ? -32.252 3.655 12.198 1.00 97.88 95 ASP A N 1
ATOM 768 C CA . ASP A 1 95 ? -33.537 4.210 11.778 1.00 97.88 95 ASP A CA 1
ATOM 769 C C . ASP A 1 95 ? -33.477 5.731 11.967 1.00 97.88 95 ASP A C 1
ATOM 771 O O . ASP A 1 95 ? -33.477 6.226 13.093 1.00 97.88 95 ASP A O 1
ATOM 775 N N . ASP A 1 96 ? -33.324 6.447 10.855 1.00 96.44 96 ASP A N 1
ATOM 776 C CA . ASP A 1 96 ? -33.142 7.904 10.770 1.00 96.44 96 ASP A CA 1
ATOM 777 C C . ASP A 1 96 ? -34.103 8.469 9.701 1.00 96.44 96 ASP A C 1
ATOM 779 O O . ASP A 1 96 ? -33.663 8.868 8.619 1.00 96.44 96 ASP A O 1
ATOM 783 N N . PRO A 1 97 ? -35.430 8.442 9.938 1.00 95.81 97 PRO A N 1
ATOM 784 C CA . PRO A 1 97 ? -36.445 8.815 8.951 1.00 95.81 97 PRO A CA 1
ATOM 785 C C . PRO A 1 97 ? -36.430 10.306 8.590 1.00 95.81 97 PRO A C 1
ATOM 787 O O . PRO A 1 97 ? -36.922 10.678 7.527 1.00 95.81 97 PRO A O 1
ATOM 790 N N . GLU A 1 98 ? -35.881 11.157 9.460 1.00 94.38 98 GLU A N 1
ATOM 791 C CA . GLU A 1 98 ? -35.696 12.588 9.188 1.00 94.38 98 GLU A CA 1
ATOM 792 C C . GLU A 1 98 ? -34.396 12.887 8.426 1.00 94.38 98 GLU A C 1
ATOM 794 O O . GLU A 1 98 ? -34.143 14.042 8.090 1.00 94.38 98 GLU A O 1
ATOM 799 N N . GLU A 1 99 ? -33.580 11.862 8.152 1.00 94.62 99 GLU A N 1
ATOM 800 C CA . GLU A 1 99 ? -32.260 11.983 7.522 1.00 94.62 99 GLU A CA 1
ATOM 801 C C . GLU A 1 99 ? -31.333 12.969 8.262 1.00 94.62 99 GLU A C 1
ATOM 803 O O . GLU A 1 99 ? -30.488 13.639 7.663 1.00 94.62 99 GLU A O 1
ATOM 808 N N . GLY A 1 100 ? -31.483 13.056 9.587 1.00 93.62 100 GLY A N 1
ATOM 809 C CA . GLY A 1 100 ? -30.801 14.028 10.434 1.00 93.62 100 GLY A CA 1
ATOM 810 C C . GLY A 1 100 ? -29.447 13.559 10.964 1.00 93.62 100 GLY A C 1
ATOM 811 O O . GLY A 1 100 ? -28.660 14.392 11.413 1.00 93.62 100 GLY A O 1
ATOM 812 N N . LEU A 1 101 ? -29.138 12.258 10.947 1.00 96.44 101 LEU A N 1
ATOM 813 C CA . LEU A 1 101 ? -27.883 11.735 11.505 1.00 96.44 101 LEU A CA 1
ATOM 814 C C . LEU A 1 101 ? -26.678 11.974 10.577 1.00 96.44 101 LEU A C 1
ATOM 816 O O . LEU A 1 101 ? -26.523 11.334 9.551 1.00 96.44 101 LEU A O 1
ATOM 820 N N . GLU A 1 102 ? -25.728 12.811 10.958 1.00 95.88 102 GLU A N 1
ATOM 821 C CA . GLU A 1 102 ? -24.470 12.968 10.221 1.00 95.88 102 GLU A CA 1
ATOM 822 C C . GLU A 1 102 ? -23.332 12.147 10.822 1.00 95.88 102 GLU A C 1
ATOM 824 O O . GLU A 1 102 ? -22.563 11.508 10.100 1.00 95.88 102 GLU A O 1
ATOM 829 N N . SER A 1 103 ? -23.200 12.169 12.148 1.00 96.94 103 SER A N 1
ATOM 830 C CA . SER A 1 103 ? -22.088 11.532 12.848 1.00 96.94 103 SER A CA 1
ATOM 831 C C . SER A 1 103 ? -22.466 10.981 14.212 1.00 96.94 103 SER A C 1
ATOM 833 O O . SER A 1 103 ? -23.360 11.488 14.894 1.00 96.94 103 SER A O 1
ATOM 835 N N . ILE A 1 104 ? -21.716 9.957 14.612 1.00 97.56 104 ILE A N 1
ATOM 836 C CA . ILE A 1 104 ? -21.690 9.410 15.962 1.00 97.56 104 ILE A CA 1
ATOM 837 C C . ILE A 1 104 ? -20.279 9.633 16.512 1.00 97.56 104 ILE A C 1
ATOM 839 O O . ILE A 1 104 ? -19.296 9.251 15.875 1.00 97.56 104 ILE A O 1
ATOM 843 N N . GLY A 1 105 ? -20.182 10.281 17.670 1.00 96.62 105 GLY A N 1
ATOM 844 C CA . GLY A 1 105 ? -18.925 10.535 18.378 1.00 96.62 105 GLY A CA 1
ATOM 845 C C . GLY A 1 105 ? -18.921 9.939 19.786 1.00 96.62 105 GLY A C 1
ATOM 846 O O . GLY A 1 105 ? -19.938 9.431 20.265 1.00 96.62 105 GLY A O 1
ATOM 847 N N . TRP A 1 106 ? -17.773 10.023 20.458 1.00 94.75 106 TRP A N 1
ATOM 848 C CA . TRP A 1 106 ? -17.525 9.406 21.764 1.00 94.75 106 TRP A CA 1
ATOM 849 C C . TRP A 1 106 ? -16.836 10.400 22.701 1.00 94.75 106 TRP A C 1
ATOM 851 O O . TRP A 1 106 ? -15.686 10.765 22.468 1.00 94.75 106 TRP A O 1
ATOM 861 N N . THR A 1 107 ? -17.505 10.795 23.786 1.00 93.94 107 THR A N 1
ATOM 862 C CA . THR A 1 107 ? -16.895 11.582 24.871 1.00 93.94 107 THR A CA 1
ATOM 863 C C . THR A 1 107 ? -16.594 10.664 26.043 1.00 93.94 107 THR A C 1
ATOM 865 O O . THR A 1 107 ? -17.515 10.062 26.589 1.00 93.94 107 THR A O 1
ATOM 868 N N . ASN A 1 108 ? -15.333 10.579 26.479 1.00 92.06 108 ASN A N 1
ATOM 869 C CA . ASN A 1 108 ? -14.923 9.758 27.630 1.00 92.06 108 ASN A CA 1
ATOM 870 C C . ASN A 1 108 ? -15.398 8.289 27.542 1.00 92.06 108 ASN A C 1
ATOM 872 O O . ASN A 1 108 ? -15.709 7.663 28.554 1.00 92.06 108 ASN A O 1
ATOM 876 N N . LEU A 1 109 ? -15.455 7.733 26.325 1.00 95.56 109 LEU A N 1
ATOM 877 C CA . LEU A 1 109 ? -15.841 6.343 26.054 1.00 95.56 109 LEU A CA 1
ATOM 878 C C . LEU A 1 109 ? -14.687 5.556 25.416 1.00 95.56 109 LEU A C 1
ATOM 880 O O . LEU A 1 109 ? -14.754 5.221 24.230 1.00 95.56 109 LEU A O 1
ATOM 884 N N . PRO A 1 110 ? -13.613 5.257 26.169 1.00 96.44 110 PRO A N 1
ATOM 885 C CA . PRO A 1 110 ? -12.576 4.363 25.679 1.00 96.44 110 PRO A CA 1
ATOM 886 C C . PRO A 1 110 ? -13.146 2.958 25.476 1.00 96.44 110 PRO A C 1
ATOM 888 O O . PRO A 1 110 ? -13.904 2.447 26.300 1.00 96.44 110 PRO A O 1
ATOM 891 N N . LEU A 1 111 ? -12.748 2.307 24.388 1.00 97.75 111 LEU A N 1
ATOM 892 C CA . LEU A 1 111 ? -13.071 0.898 24.173 1.00 97.75 111 LEU A CA 1
ATOM 893 C C . LEU A 1 111 ? -12.139 -0.016 24.961 1.00 97.75 111 LEU A C 1
ATOM 895 O O . LEU A 1 111 ? -12.539 -1.122 25.324 1.00 97.75 111 LEU A O 1
ATOM 899 N N . LEU A 1 112 ? -10.924 0.458 25.241 1.00 98.06 112 LEU A N 1
ATOM 900 C CA . LEU A 1 112 ? -9.915 -0.258 26.002 1.00 98.06 112 LEU A CA 1
ATOM 901 C C . LEU A 1 112 ? -9.096 0.715 26.857 1.00 98.06 112 LEU A C 1
ATOM 903 O O . LEU A 1 112 ? -8.675 1.769 26.377 1.00 98.06 112 LEU A O 1
ATOM 907 N N . VAL A 1 113 ? -8.834 0.337 28.106 1.00 98.06 113 VAL A N 1
ATOM 908 C CA . VAL A 1 113 ? -7.955 1.050 29.039 1.00 98.06 113 VAL A CA 1
ATOM 909 C C . VAL A 1 113 ? -6.926 0.074 29.611 1.00 98.06 113 VAL A C 1
ATOM 911 O O . VAL A 1 113 ? -7.284 -0.986 30.123 1.00 98.06 113 VAL A O 1
ATOM 914 N N . CYS A 1 114 ? -5.647 0.430 29.528 1.00 98.25 114 CYS A N 1
ATOM 915 C CA . CYS A 1 114 ? -4.541 -0.295 30.143 1.00 98.25 114 CYS A CA 1
ATOM 916 C C . CYS A 1 114 ? -3.923 0.554 31.260 1.00 98.25 114 CYS A C 1
ATOM 918 O O . CYS A 1 114 ? -3.351 1.611 30.990 1.00 98.25 114 CYS A O 1
ATOM 920 N N . ASP A 1 115 ? -4.014 0.077 32.500 1.00 96.94 115 ASP A N 1
ATOM 921 C CA . ASP A 1 115 ? -3.409 0.736 33.667 1.00 96.94 115 ASP A CA 1
ATOM 922 C C . ASP A 1 115 ? -1.931 0.340 33.863 1.00 96.94 115 ASP A C 1
ATOM 924 O O . ASP A 1 115 ? -1.200 0.963 34.632 1.00 96.94 115 ASP A O 1
ATOM 928 N N . ASP A 1 116 ? -1.468 -0.707 33.173 1.00 96.62 116 ASP A N 1
ATOM 929 C CA . ASP A 1 116 ? -0.079 -1.158 33.218 1.00 96.62 116 ASP A CA 1
ATOM 930 C C . ASP A 1 116 ? 0.756 -0.439 32.151 1.00 96.62 116 ASP A C 1
ATOM 932 O O . ASP A 1 116 ? 0.844 -0.849 30.992 1.00 96.62 116 ASP A O 1
ATOM 936 N N . LEU A 1 117 ? 1.415 0.644 32.560 1.00 96.06 117 LEU A N 1
ATOM 937 C CA . LEU A 1 117 ? 2.260 1.446 31.673 1.00 96.06 117 LEU A CA 1
ATOM 938 C C . LEU A 1 117 ? 3.590 0.769 31.285 1.00 96.06 117 LEU A C 1
ATOM 940 O O . LEU A 1 117 ? 4.388 1.383 30.571 1.00 96.06 117 LEU A O 1
ATOM 944 N N . SER A 1 118 ? 3.859 -0.464 31.731 1.00 96.62 118 SER A N 1
ATOM 945 C CA . SER A 1 118 ? 5.020 -1.231 31.256 1.00 96.62 118 SER A CA 1
ATOM 946 C C . SER A 1 118 ? 4.838 -1.787 29.842 1.00 96.62 118 SER A C 1
ATOM 948 O O . SER A 1 118 ? 5.822 -2.191 29.226 1.00 96.62 118 SER A O 1
ATOM 950 N N . TYR A 1 119 ? 3.612 -1.770 29.306 1.00 98.25 119 TYR A N 1
ATOM 951 C CA . TYR A 1 119 ? 3.348 -2.182 27.932 1.00 98.25 119 TYR A CA 1
ATOM 952 C C . TYR A 1 119 ? 4.094 -1.289 26.937 1.00 98.25 119 TYR A C 1
ATOM 954 O O . TYR A 1 119 ? 4.234 -0.070 27.105 1.00 98.25 119 TYR A O 1
ATOM 962 N N . HIS A 1 120 ? 4.522 -1.911 25.851 1.00 98.25 120 HIS A N 1
ATOM 963 C CA . HIS A 1 120 ? 4.950 -1.218 24.655 1.00 98.25 120 HIS A CA 1
ATOM 964 C C . HIS A 1 120 ? 3.741 -0.732 23.861 1.00 98.25 120 HIS A C 1
ATOM 966 O O . HIS A 1 120 ? 2.633 -1.260 23.981 1.00 98.25 120 HIS A O 1
ATOM 972 N N . TYR A 1 121 ? 3.958 0.285 23.036 1.00 97.81 121 TYR A N 1
ATOM 973 C CA . TYR A 1 121 ? 2.961 0.787 22.106 1.00 97.81 121 TYR A CA 1
ATOM 974 C C . TYR A 1 121 ? 3.576 1.002 20.730 1.00 97.81 121 TYR A C 1
ATOM 976 O O . TYR A 1 121 ? 4.759 1.318 20.597 1.00 97.81 121 TYR A O 1
ATOM 984 N N . TRP A 1 122 ? 2.729 0.917 19.711 1.00 97.38 122 TRP A N 1
ATOM 985 C CA . TRP A 1 122 ? 3.006 1.424 18.378 1.00 97.38 122 TRP A CA 1
ATOM 986 C C . TRP A 1 122 ? 1.809 2.227 17.889 1.00 97.38 122 TRP A C 1
ATOM 988 O O . TRP A 1 122 ? 0.655 1.884 18.164 1.00 97.38 122 TRP A O 1
ATOM 998 N N . ARG A 1 123 ? 2.089 3.327 17.195 1.00 95.38 123 ARG A N 1
ATOM 999 C CA . ARG A 1 123 ? 1.092 4.239 16.639 1.00 95.38 123 ARG A CA 1
ATOM 1000 C C . ARG A 1 123 ? 1.524 4.649 15.244 1.00 95.38 123 ARG A C 1
ATOM 1002 O O . ARG A 1 123 ? 2.630 5.157 15.083 1.00 95.38 123 ARG A O 1
ATOM 1009 N N . MET A 1 124 ? 0.631 4.480 14.282 1.00 94.75 124 MET A N 1
ATOM 1010 C CA . MET A 1 124 ? 0.762 5.010 12.933 1.00 94.75 124 MET A CA 1
ATOM 1011 C C . MET A 1 124 ? -0.188 6.194 12.773 1.00 94.75 124 MET A C 1
ATOM 1013 O O . MET A 1 124 ? -1.405 6.039 12.914 1.00 94.75 124 MET A O 1
ATOM 1017 N N . SER A 1 125 ? 0.353 7.364 12.456 1.00 91.94 125 SER A N 1
ATOM 1018 C CA . SER A 1 125 ? -0.411 8.595 12.257 1.00 91.94 125 SER A CA 1
ATOM 1019 C C . SER A 1 125 ? 0.088 9.349 11.027 1.00 91.94 125 SER A C 1
ATOM 1021 O O . SER A 1 125 ? 0.944 8.878 10.275 1.00 91.94 125 SER A O 1
ATOM 1023 N N . THR A 1 126 ? -0.457 10.538 10.804 1.00 90.19 126 THR A N 1
ATOM 1024 C CA . THR A 1 126 ? 0.093 11.486 9.840 1.00 90.19 126 THR A CA 1
ATOM 1025 C C . THR A 1 126 ? 0.393 12.808 10.536 1.00 90.19 126 THR A C 1
ATOM 1027 O O . THR A 1 126 ? -0.205 13.136 11.564 1.00 90.19 126 THR A O 1
ATOM 1030 N N . GLY A 1 127 ? 1.332 13.572 9.984 1.00 85.12 127 GLY A N 1
ATOM 1031 C CA . GLY A 1 127 ? 1.579 14.949 10.397 1.00 85.12 127 GLY A CA 1
ATOM 1032 C C . GLY A 1 127 ? 0.414 15.881 10.053 1.00 85.12 127 GLY A C 1
ATOM 1033 O O . GLY A 1 127 ? -0.551 15.491 9.391 1.00 85.12 127 GLY A O 1
ATOM 1034 N N . ALA A 1 128 ? 0.534 17.136 10.486 1.00 84.81 128 ALA A N 1
ATOM 1035 C CA . ALA A 1 128 ? -0.369 18.191 10.045 1.00 84.81 128 ALA A CA 1
ATOM 1036 C C . ALA A 1 128 ? -0.260 18.399 8.517 1.00 84.81 128 ALA A C 1
ATOM 1038 O O . ALA A 1 128 ? 0.808 18.147 7.950 1.00 84.81 128 ALA A O 1
ATOM 1039 N N . PRO A 1 129 ? -1.328 18.874 7.853 1.00 81.56 129 PRO A N 1
ATOM 1040 C CA . PRO A 1 129 ? -1.289 19.221 6.436 1.00 81.56 129 PRO A CA 1
ATOM 1041 C C . PRO A 1 129 ? -0.188 20.245 6.152 1.00 81.56 129 PRO A C 1
ATOM 1043 O O . PRO A 1 129 ? -0.154 21.297 6.790 1.00 81.56 129 PRO A O 1
ATOM 1046 N N . ASP A 1 130 ? 0.686 19.951 5.192 1.00 80.75 130 ASP A N 1
ATOM 1047 C CA . ASP A 1 130 ? 1.821 20.794 4.814 1.00 80.75 130 ASP A CA 1
ATOM 1048 C C . ASP A 1 130 ? 1.447 21.719 3.642 1.00 80.75 130 ASP A C 1
ATOM 1050 O O . ASP A 1 130 ? 1.361 21.255 2.500 1.00 80.75 130 ASP A O 1
ATOM 1054 N N . PRO A 1 131 ? 1.254 23.035 3.865 1.00 72.81 131 PRO A N 1
ATOM 1055 C CA . PRO A 1 131 ? 0.878 23.961 2.797 1.00 72.81 131 PRO A CA 1
ATOM 1056 C C . PRO A 1 131 ? 1.923 24.059 1.679 1.00 72.81 131 PRO A C 1
ATOM 1058 O O . PRO A 1 131 ? 1.572 24.397 0.551 1.00 72.81 131 PRO A O 1
ATOM 1061 N N . SER A 1 132 ? 3.195 23.760 1.968 1.00 71.38 132 SER A N 1
ATOM 1062 C CA . SER A 1 132 ? 4.278 23.792 0.976 1.00 71.38 132 SER A CA 1
ATOM 1063 C C . SER A 1 132 ? 4.307 22.558 0.072 1.00 71.38 132 SER A C 1
ATOM 1065 O O . SER A 1 132 ? 4.904 22.598 -1.000 1.00 71.38 132 SER A O 1
ATOM 1067 N N . ALA A 1 133 ? 3.612 21.491 0.471 1.00 71.00 133 ALA A N 1
ATOM 1068 C CA . ALA A 1 133 ? 3.498 20.238 -0.266 1.00 71.00 133 ALA A CA 1
ATOM 1069 C C . ALA A 1 133 ? 2.058 19.987 -0.747 1.00 71.00 133 ALA A C 1
ATOM 1071 O O . ALA A 1 133 ? 1.601 18.847 -0.775 1.00 71.00 133 ALA A O 1
ATOM 1072 N N . GLY A 1 134 ? 1.307 21.047 -1.074 1.00 70.06 134 GLY A N 1
ATOM 1073 C CA . GLY A 1 134 ? -0.077 20.923 -1.548 1.00 70.06 134 GLY A CA 1
ATOM 1074 C C . GLY A 1 134 ? -1.041 20.374 -0.491 1.00 70.06 134 GLY A C 1
ATOM 1075 O O . GLY A 1 134 ? -1.985 19.673 -0.833 1.00 70.06 134 GLY A O 1
ATOM 1076 N N . HIS A 1 135 ? -0.786 20.660 0.791 1.00 74.88 135 HIS A N 1
ATOM 1077 C CA . HIS A 1 135 ? -1.534 20.156 1.950 1.00 74.88 135 HIS A CA 1
ATOM 1078 C C . HIS A 1 135 ? -1.501 18.630 2.129 1.00 74.88 135 HIS A C 1
ATOM 1080 O O . HIS A 1 135 ? -2.332 18.077 2.855 1.00 74.88 135 HIS A O 1
ATOM 1086 N N . LYS A 1 136 ? -0.503 17.948 1.548 1.00 78.69 136 LYS A N 1
ATOM 1087 C CA . LYS A 1 136 ? -0.183 16.561 1.908 1.00 78.69 136 LYS A CA 1
ATOM 1088 C C . LYS A 1 136 ? 0.045 16.451 3.416 1.00 78.69 136 LYS A C 1
ATOM 1090 O O . LYS A 1 136 ? 0.645 17.325 4.040 1.00 78.69 136 LYS A O 1
ATOM 1095 N N . MET A 1 137 ? -0.429 15.362 4.001 1.00 85.38 137 MET A N 1
ATOM 1096 C CA . MET A 1 137 ? -0.101 14.973 5.370 1.00 85.38 137 MET A CA 1
ATOM 1097 C C . MET A 1 137 ? 0.971 13.899 5.255 1.00 85.38 137 MET A C 1
ATOM 1099 O O . MET A 1 137 ? 0.831 13.023 4.423 1.00 85.38 137 MET A O 1
ATOM 1103 N N . TRP A 1 138 ? 2.065 13.954 6.011 1.00 85.06 138 TRP A N 1
ATOM 1104 C CA . TRP A 1 138 ? 3.129 12.949 5.880 1.00 85.06 138 TRP A CA 1
ATOM 1105 C C . TRP A 1 138 ? 2.929 11.813 6.878 1.00 85.06 138 TRP A C 1
ATOM 1107 O O . TRP A 1 138 ? 2.744 12.055 8.070 1.00 85.06 138 TRP A O 1
ATOM 1117 N N . ALA A 1 139 ? 2.967 10.574 6.394 1.00 88.00 139 ALA A N 1
ATOM 1118 C CA . ALA A 1 139 ? 2.821 9.372 7.204 1.00 88.00 139 ALA A CA 1
ATOM 1119 C C . ALA A 1 139 ? 4.014 9.218 8.161 1.00 88.00 139 ALA A C 1
ATOM 1121 O O . ALA A 1 139 ? 5.166 9.308 7.742 1.00 88.00 139 ALA A O 1
ATOM 1122 N N . THR A 1 140 ? 3.741 8.970 9.440 1.00 90.56 140 THR A N 1
ATOM 1123 C CA . THR A 1 140 ? 4.761 8.808 10.484 1.00 90.56 140 THR A CA 1
ATOM 1124 C C . THR A 1 140 ? 4.353 7.726 11.476 1.00 90.56 140 THR A C 1
ATOM 1126 O O . THR A 1 140 ? 3.173 7.395 11.602 1.00 90.56 140 THR A O 1
ATOM 1129 N N . ASP A 1 141 ? 5.326 7.168 12.189 1.00 93.38 141 ASP A N 1
ATOM 1130 C CA . ASP A 1 141 ? 5.080 6.186 13.231 1.00 93.38 141 ASP A CA 1
ATOM 1131 C C . ASP A 1 141 ? 5.888 6.463 14.503 1.00 93.38 141 ASP A C 1
ATOM 1133 O O . ASP A 1 141 ? 6.932 7.114 14.489 1.00 93.38 141 ASP A O 1
ATOM 1137 N N . ALA A 1 142 ? 5.381 5.968 15.630 1.00 94.25 142 ALA A N 1
ATOM 1138 C CA . ALA A 1 142 ? 6.053 6.030 16.920 1.00 94.25 142 ALA A CA 1
ATOM 1139 C C . ALA A 1 142 ? 5.940 4.685 17.636 1.00 94.25 142 ALA A C 1
ATOM 1141 O O . ALA A 1 142 ? 4.873 4.068 17.652 1.00 94.25 142 ALA A O 1
ATOM 1142 N N . VAL A 1 143 ? 7.042 4.252 18.246 1.00 95.06 143 VAL A N 1
ATOM 1143 C CA . VAL A 1 143 ? 7.139 3.042 19.066 1.00 95.06 143 VAL A CA 1
ATOM 1144 C C . VAL A 1 143 ? 7.903 3.357 20.346 1.00 95.06 143 VAL A C 1
ATOM 1146 O O . VAL A 1 143 ? 8.858 4.132 20.319 1.00 95.06 143 VAL A O 1
ATOM 1149 N N . GLY A 1 144 ? 7.499 2.759 21.460 1.00 95.75 144 GLY A N 1
ATOM 1150 C CA . GLY A 1 144 ? 8.191 2.919 22.736 1.00 95.75 144 GLY A CA 1
ATOM 1151 C C . GLY A 1 144 ? 7.449 2.234 23.871 1.00 95.75 144 GLY A C 1
ATOM 1152 O O . GLY A 1 144 ? 6.572 1.402 23.635 1.00 95.75 144 GLY A O 1
ATOM 1153 N N . THR A 1 145 ? 7.783 2.598 25.106 1.00 97.06 145 THR A N 1
ATOM 1154 C CA . THR A 1 145 ? 7.071 2.122 26.301 1.00 97.06 145 THR A CA 1
ATOM 1155 C C . THR A 1 145 ? 6.055 3.168 26.753 1.00 97.06 145 THR A C 1
ATOM 1157 O O . THR A 1 145 ? 6.328 4.370 26.713 1.00 97.06 145 THR A O 1
ATOM 1160 N N . MET A 1 146 ? 4.874 2.759 27.218 1.00 96.56 146 MET A N 1
ATOM 1161 C CA . MET A 1 146 ? 3.844 3.713 27.662 1.00 96.56 146 MET A CA 1
ATOM 1162 C C . MET A 1 146 ? 4.271 4.559 28.867 1.00 96.56 146 MET A C 1
ATOM 1164 O O . MET A 1 146 ? 3.830 5.702 29.025 1.00 96.56 146 MET A O 1
ATOM 1168 N N . ALA A 1 147 ? 5.153 4.026 29.712 1.00 94.75 147 ALA A N 1
ATOM 1169 C CA . ALA A 1 147 ? 5.746 4.754 30.827 1.00 94.75 147 ALA A CA 1
ATOM 1170 C C . ALA A 1 147 ? 6.480 6.029 30.369 1.00 94.75 147 ALA A C 1
ATOM 1172 O O . ALA A 1 147 ? 6.427 7.040 31.065 1.00 94.75 147 ALA A O 1
ATOM 1173 N N . GLU A 1 148 ? 7.090 6.003 29.181 1.00 94.19 148 GLU A N 1
ATOM 1174 C CA . GLU A 1 148 ? 7.907 7.091 28.625 1.00 94.19 148 GLU A CA 1
ATOM 1175 C C . GLU A 1 148 ? 7.072 8.171 27.927 1.00 94.19 148 GLU A C 1
ATOM 1177 O O . GLU A 1 148 ? 7.559 9.274 27.682 1.00 94.19 148 GLU A O 1
ATOM 1182 N N . LEU A 1 149 ? 5.806 7.879 27.615 1.00 92.75 149 LEU A N 1
ATOM 1183 C CA . LEU A 1 149 ? 4.902 8.862 27.032 1.00 92.75 149 LEU A CA 1
ATOM 1184 C C . LEU A 1 149 ? 4.596 9.981 28.025 1.00 92.75 149 LEU A C 1
ATOM 1186 O O . LEU A 1 149 ? 4.373 9.750 29.216 1.00 92.75 149 LEU A O 1
ATOM 1190 N N . THR A 1 150 ? 4.487 11.199 27.515 1.00 90.50 150 THR A N 1
ATOM 1191 C CA . THR A 1 150 ? 3.877 12.304 28.249 1.00 90.50 150 THR A CA 1
ATOM 1192 C C . THR A 1 150 ? 2.358 12.166 28.221 1.00 90.50 150 THR A C 1
ATOM 1194 O O . THR A 1 150 ? 1.791 11.683 27.239 1.00 90.50 150 THR A O 1
ATOM 1197 N N . THR A 1 151 ? 1.688 12.609 29.284 1.00 89.56 151 THR A N 1
ATOM 1198 C CA . THR A 1 151 ? 0.232 12.787 29.266 1.00 89.56 151 THR A CA 1
ATOM 1199 C C . THR A 1 151 ? -0.139 13.729 28.126 1.00 89.56 151 THR A C 1
ATOM 1201 O O . THR A 1 151 ? 0.459 14.797 27.989 1.00 89.56 151 THR A O 1
ATOM 1204 N N . ALA A 1 152 ? -1.089 13.316 27.294 1.00 82.06 152 ALA A N 1
ATOM 1205 C CA . ALA A 1 152 ? -1.582 14.126 26.188 1.00 82.06 152 ALA A CA 1
ATOM 1206 C C . ALA A 1 152 ? -2.907 14.774 26.595 1.00 82.06 152 ALA A C 1
ATOM 1208 O O . ALA A 1 152 ? -3.784 14.079 27.110 1.00 82.06 152 ALA A O 1
ATOM 1209 N N . GLU A 1 153 ? -3.050 16.080 26.361 1.00 80.94 153 GLU A N 1
ATOM 1210 C CA . GLU A 1 153 ? -4.317 16.789 26.600 1.00 80.94 153 GLU A CA 1
ATOM 1211 C C . GLU A 1 153 ? -5.434 16.205 25.727 1.00 80.94 153 GLU A C 1
ATOM 1213 O O . GLU A 1 153 ? -6.508 15.901 26.235 1.00 80.94 153 GLU A O 1
ATOM 1218 N N . GLU A 1 154 ? -5.127 15.931 24.456 1.00 87.88 154 GLU A N 1
ATOM 1219 C CA . GLU A 1 154 ? -6.060 15.372 23.478 1.00 87.88 154 GLU A CA 1
ATOM 1220 C C . GLU A 1 154 ? -5.612 13.986 22.974 1.00 87.88 154 GLU A C 1
ATOM 1222 O O . GLU A 1 154 ? -4.404 13.719 22.863 1.00 87.88 154 GLU A O 1
ATOM 1227 N N . PRO A 1 155 ? -6.553 13.087 22.629 1.00 92.31 155 PRO A N 1
ATOM 1228 C CA . PRO A 1 155 ? -6.241 11.825 21.968 1.00 92.31 155 PRO A CA 1
ATOM 1229 C C . PRO A 1 155 ? -5.556 12.028 20.609 1.00 92.31 155 PRO A C 1
ATOM 1231 O O . PRO A 1 155 ? -5.922 12.897 19.823 1.00 92.31 155 PRO A O 1
ATOM 1234 N N . THR A 1 156 ? -4.574 11.183 20.289 1.00 92.50 156 THR A N 1
ATOM 1235 C CA . THR A 1 156 ? -3.914 11.199 18.974 1.00 92.50 156 THR A CA 1
ATOM 1236 C C . THR A 1 156 ? -4.726 10.371 17.971 1.00 92.50 156 THR A C 1
ATOM 1238 O O . THR A 1 156 ? -4.898 9.181 18.238 1.00 92.50 156 THR A O 1
ATOM 1241 N N . PRO A 1 157 ? -5.184 10.927 16.831 1.00 94.44 157 PRO A N 1
ATOM 1242 C CA . PRO A 1 157 ? -5.865 10.168 15.779 1.00 94.44 157 PRO A CA 1
ATOM 1243 C C . PRO A 1 157 ? -4.882 9.303 14.985 1.00 94.44 157 PRO A C 1
ATOM 1245 O O . PRO A 1 157 ? -3.821 9.777 14.571 1.00 94.44 157 PRO A O 1
ATOM 1248 N N . LEU A 1 158 ? -5.232 8.034 14.771 1.00 95.56 158 LEU A N 1
ATOM 1249 C CA . LEU A 1 158 ? -4.347 7.025 14.186 1.00 95.56 158 LEU A CA 1
ATOM 1250 C C . LEU A 1 158 ? -5.023 6.235 13.067 1.00 95.56 158 LEU A C 1
ATOM 1252 O O . LEU A 1 158 ? -6.233 6.014 13.083 1.00 95.56 158 LEU A O 1
ATOM 1256 N N . ILE A 1 159 ? -4.197 5.754 12.139 1.00 94.50 159 ILE A N 1
ATOM 1257 C CA . ILE A 1 159 ? -4.581 4.770 11.117 1.00 94.50 159 ILE A CA 1
ATOM 1258 C C . ILE A 1 159 ? -4.502 3.358 11.708 1.00 94.50 159 ILE A C 1
ATOM 1260 O O . ILE A 1 159 ? -5.418 2.562 11.544 1.00 94.50 159 ILE A O 1
ATOM 1264 N N . TYR A 1 160 ? -3.410 3.072 12.423 1.00 96.38 160 TYR A N 1
ATOM 1265 C CA . TYR A 1 160 ? -3.152 1.794 13.081 1.00 96.38 160 TYR A CA 1
ATOM 1266 C C . TYR A 1 160 ? -2.522 2.026 14.448 1.00 96.38 160 TYR A C 1
ATOM 1268 O O . TYR A 1 160 ? -1.753 2.974 14.638 1.00 96.38 160 TYR A O 1
ATOM 1276 N N . GLY A 1 161 ? -2.761 1.111 15.379 1.00 97.00 161 GLY A N 1
ATOM 1277 C CA . GLY A 1 161 ? -2.065 1.127 16.650 1.00 97.00 161 GLY A CA 1
ATOM 1278 C C . GLY A 1 161 ? -2.357 -0.112 17.474 1.00 97.00 161 GLY A C 1
ATOM 1279 O O . GLY A 1 161 ? -3.445 -0.670 17.412 1.00 97.00 161 GLY A O 1
ATOM 1280 N N . ALA A 1 162 ? -1.367 -0.517 18.257 1.00 98.44 162 ALA A N 1
ATOM 1281 C CA . ALA A 1 162 ? -1.478 -1.644 19.169 1.00 98.44 162 ALA A CA 1
ATOM 1282 C C . ALA A 1 162 ? -0.595 -1.427 20.395 1.00 98.44 162 ALA A C 1
ATOM 1284 O O . ALA A 1 162 ? 0.287 -0.557 20.411 1.00 98.44 162 ALA A O 1
ATOM 1285 N N . ILE A 1 163 ? -0.851 -2.234 21.416 1.00 98.62 163 ILE A N 1
ATOM 1286 C CA . ILE A 1 163 ? -0.102 -2.272 22.666 1.00 98.62 163 ILE A CA 1
ATOM 1287 C C . ILE A 1 163 ? 0.267 -3.720 22.983 1.00 98.62 163 ILE A C 1
ATOM 1289 O O . ILE A 1 163 ? -0.497 -4.622 22.653 1.00 98.62 163 ILE A O 1
ATOM 1293 N N . TRP A 1 164 ? 1.423 -3.982 23.586 1.00 98.38 164 TRP A N 1
ATOM 1294 C CA . TRP A 1 164 ? 1.831 -5.361 23.893 1.00 98.38 164 TRP A CA 1
ATOM 1295 C C . TRP A 1 164 ? 2.825 -5.452 25.048 1.00 98.38 164 TRP A C 1
ATOM 1297 O O . TRP A 1 164 ? 3.437 -4.458 25.437 1.00 98.38 164 TRP A O 1
ATOM 1307 N N . ASN A 1 165 ? 2.999 -6.659 25.584 1.00 97.50 165 ASN A N 1
ATOM 1308 C CA . ASN A 1 165 ? 4.040 -6.979 26.568 1.00 97.50 165 ASN A CA 1
ATOM 1309 C C . ASN A 1 165 ? 4.636 -8.384 26.383 1.00 97.50 165 ASN A C 1
ATOM 1311 O O . ASN A 1 165 ? 4.971 -9.061 27.358 1.00 97.50 165 ASN A O 1
ATOM 1315 N N . ASP A 1 166 ? 4.695 -8.833 25.130 1.00 97.06 166 ASP A N 1
ATOM 1316 C CA . ASP A 1 166 ? 5.220 -10.127 24.679 1.00 97.06 166 ASP A CA 1
ATOM 1317 C C . ASP A 1 166 ? 4.412 -11.353 25.137 1.00 97.06 166 ASP A C 1
ATOM 1319 O O . ASP A 1 166 ? 4.722 -12.475 24.745 1.00 97.06 166 ASP A O 1
ATOM 1323 N N . ARG A 1 167 ? 3.356 -11.160 25.938 1.00 97.06 167 ARG A N 1
ATOM 1324 C CA . ARG A 1 167 ? 2.407 -12.214 26.338 1.00 97.06 167 ARG A CA 1
ATOM 1325 C C . ARG A 1 167 ? 1.027 -12.051 25.725 1.00 97.06 167 ARG A C 1
ATOM 1327 O O . ARG A 1 167 ? 0.346 -13.045 25.537 1.00 97.06 167 ARG A O 1
ATOM 1334 N N . VAL A 1 168 ? 0.616 -10.810 25.479 1.00 97.94 168 VAL A N 1
ATOM 1335 C CA . VAL A 1 168 ? -0.579 -10.470 24.708 1.00 97.94 168 VAL A CA 1
ATOM 1336 C C . VAL A 1 168 ? -0.287 -9.212 23.896 1.00 97.94 168 VAL A C 1
ATOM 1338 O O . VAL A 1 168 ? 0.398 -8.300 24.383 1.00 97.94 168 VAL A O 1
ATOM 1341 N N . CYS A 1 169 ? -0.849 -9.132 22.695 1.00 98.38 169 CYS A N 1
ATOM 1342 C CA . CYS A 1 169 ? -0.934 -7.904 21.920 1.00 98.38 169 CYS A CA 1
ATOM 1343 C C . CYS A 1 169 ? -2.400 -7.478 21.782 1.00 98.38 169 CYS A C 1
ATOM 1345 O O . CYS A 1 169 ? -3.248 -8.254 21.357 1.00 98.38 169 CYS A O 1
ATOM 1347 N N . VAL A 1 170 ? -2.715 -6.240 22.162 1.00 98.50 170 VAL A N 1
ATOM 1348 C CA . VAL A 1 170 ? -4.085 -5.722 22.225 1.00 98.50 170 VAL A CA 1
ATOM 1349 C C . VAL A 1 170 ? -4.236 -4.506 21.326 1.00 98.50 170 VAL A C 1
ATOM 1351 O O . VAL A 1 170 ? -3.361 -3.635 21.286 1.00 98.50 170 VAL A O 1
ATOM 1354 N N . PHE A 1 171 ? -5.355 -4.424 20.615 1.00 98.56 171 PHE A N 1
ATOM 1355 C CA . PHE A 1 171 ? -5.631 -3.329 19.689 1.00 98.56 171 PHE A CA 1
ATOM 1356 C C . PHE A 1 171 ? -7.132 -3.065 19.534 1.00 98.56 171 PHE A C 1
ATOM 1358 O O . PHE A 1 171 ? -7.978 -3.867 19.935 1.00 98.56 171 PHE A O 1
ATOM 1365 N N . VAL A 1 172 ? -7.443 -1.928 18.915 1.00 98.38 172 VAL A N 1
ATOM 1366 C CA . VAL A 1 172 ? -8.768 -1.622 18.371 1.00 98.38 172 VAL A CA 1
ATOM 1367 C C . VAL A 1 172 ? -8.599 -1.329 16.887 1.00 98.38 172 VAL A C 1
ATOM 1369 O O . VAL A 1 172 ? -7.683 -0.606 16.504 1.00 98.38 172 VAL A O 1
ATOM 1372 N N . ASP A 1 173 ? -9.480 -1.879 16.063 1.00 97.50 173 ASP A N 1
ATOM 1373 C CA . ASP A 1 173 ? -9.528 -1.656 14.620 1.00 97.50 173 ASP A CA 1
ATOM 1374 C C . ASP A 1 173 ? -10.968 -1.366 14.171 1.00 97.50 173 ASP A C 1
ATOM 1376 O O . ASP A 1 173 ? -11.925 -1.701 14.872 1.00 97.50 173 ASP A O 1
ATOM 1380 N N . SER A 1 174 ? -11.142 -0.724 13.017 1.00 96.44 174 SER A N 1
ATOM 1381 C CA . SER A 1 174 ? -12.461 -0.368 12.492 1.00 96.44 174 SER A CA 1
ATOM 1382 C C . SER A 1 174 ? -12.488 -0.326 10.966 1.00 96.44 174 SER A C 1
ATOM 1384 O O . SER A 1 174 ? -11.479 -0.083 10.306 1.00 96.44 174 SER A O 1
ATOM 1386 N N . ASN A 1 175 ? -13.678 -0.523 10.393 1.00 95.44 175 ASN A N 1
ATOM 1387 C CA . ASN A 1 175 ? -13.917 -0.323 8.963 1.00 95.44 175 ASN A CA 1
ATOM 1388 C C . ASN A 1 175 ? -14.020 1.158 8.550 1.00 95.44 175 ASN A C 1
ATOM 1390 O O . ASN A 1 175 ? -14.222 1.439 7.367 1.00 95.44 175 ASN A O 1
ATOM 1394 N N . TYR A 1 176 ? -13.919 2.099 9.493 1.00 95.56 176 TYR A N 1
ATOM 1395 C CA . TYR A 1 176 ? -13.905 3.522 9.174 1.00 95.56 176 TYR A CA 1
ATOM 1396 C C . TYR A 1 176 ? -12.583 3.895 8.477 1.00 95.56 176 TYR A C 1
ATOM 1398 O O . TYR A 1 176 ? -11.511 3.644 9.024 1.00 95.56 176 TYR A O 1
ATOM 1406 N N . PRO A 1 177 ? -12.621 4.475 7.264 1.00 92.00 177 PRO A N 1
ATOM 1407 C CA . PRO A 1 177 ? -11.437 4.535 6.408 1.00 92.00 177 PRO A CA 1
ATOM 1408 C C . PRO A 1 177 ? -10.431 5.623 6.801 1.00 92.00 177 PRO A C 1
ATOM 1410 O O . PRO A 1 177 ? -9.290 5.567 6.352 1.00 92.00 177 PRO A O 1
ATOM 1413 N N . LEU A 1 178 ? -10.843 6.616 7.593 1.00 91.81 178 LEU A N 1
ATOM 1414 C CA . LEU A 1 178 ? -10.067 7.820 7.881 1.00 91.81 178 LEU A CA 1
ATOM 1415 C C . LEU A 1 178 ? -9.851 7.957 9.388 1.00 91.81 178 LEU A C 1
ATOM 1417 O O . LEU A 1 178 ? -10.802 8.230 10.112 1.00 91.81 178 LEU A O 1
ATOM 1421 N N . PHE A 1 179 ? -8.609 7.795 9.851 1.00 92.88 179 PHE A N 1
ATOM 1422 C CA . PHE A 1 179 ? -8.250 7.832 11.277 1.00 92.88 179 PHE A CA 1
ATOM 1423 C C . PHE A 1 179 ? -9.248 7.098 12.198 1.00 92.88 179 PHE A C 1
ATOM 1425 O O . PHE A 1 179 ? -9.870 7.744 13.042 1.00 92.88 179 PHE A O 1
ATOM 1432 N N . PRO A 1 180 ? -9.455 5.780 12.035 1.00 95.38 180 PRO A N 1
ATOM 1433 C CA . PRO A 1 180 ? -10.499 5.027 12.735 1.00 95.38 180 PRO A CA 1
ATOM 1434 C C . PRO A 1 180 ? -10.444 5.098 14.262 1.00 95.38 180 PRO A C 1
ATOM 1436 O O . PRO A 1 180 ? -11.480 4.996 14.923 1.00 95.38 180 PRO A O 1
ATOM 1439 N N . ILE A 1 181 ? -9.247 5.242 14.825 1.00 97.12 181 ILE A N 1
ATOM 1440 C CA . ILE A 1 181 ? -9.008 5.081 16.257 1.00 97.12 181 ILE A CA 1
ATOM 1441 C C . ILE A 1 181 ? -8.208 6.249 16.821 1.00 97.12 181 ILE A C 1
ATOM 1443 O O . ILE A 1 181 ? -7.534 6.986 16.097 1.00 97.12 181 ILE A O 1
ATOM 1447 N N . THR A 1 182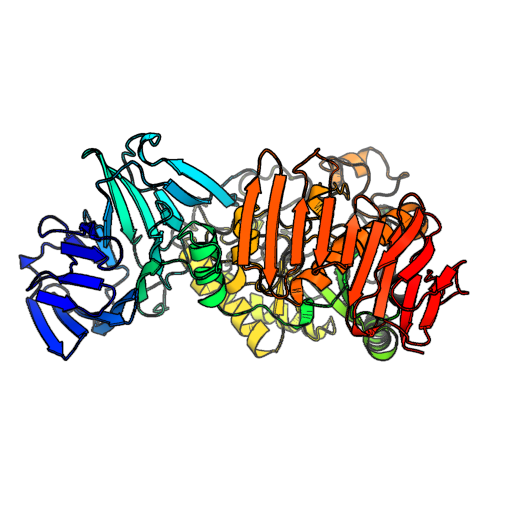 ? -8.252 6.390 18.140 1.00 96.94 182 THR A N 1
ATOM 1448 C CA . THR A 1 182 ? -7.433 7.344 18.878 1.00 96.94 182 THR A CA 1
ATOM 1449 C C . THR A 1 182 ? -6.729 6.668 20.048 1.00 96.94 182 THR A C 1
ATOM 1451 O O . THR A 1 182 ? -7.296 5.793 20.705 1.00 96.94 182 THR A O 1
ATOM 1454 N N . HIS A 1 183 ? -5.478 7.056 20.310 1.00 96.75 183 HIS A N 1
ATOM 1455 C CA . HIS A 1 183 ? -4.714 6.610 21.482 1.00 96.75 183 HIS A CA 1
ATOM 1456 C C . HIS A 1 183 ? -4.368 7.801 22.379 1.00 96.75 183 HIS A C 1
ATOM 1458 O O . HIS A 1 183 ? -3.945 8.851 21.888 1.00 96.75 183 HIS A O 1
ATOM 1464 N N . GLN A 1 184 ? -4.438 7.622 23.698 1.00 95.62 184 GLN A N 1
ATOM 1465 C CA . GLN A 1 184 ? -4.099 8.669 24.664 1.00 95.62 184 GLN A CA 1
ATOM 1466 C C . GLN A 1 184 ? -3.445 8.082 25.917 1.00 95.62 184 GLN A C 1
ATOM 1468 O O . GLN A 1 184 ? -3.941 7.111 26.481 1.00 95.62 184 GLN A O 1
ATOM 1473 N N . LYS A 1 185 ? -2.357 8.701 26.398 1.00 95.25 185 LYS A N 1
ATOM 1474 C CA . LYS A 1 185 ? -1.947 8.538 27.800 1.00 95.25 185 LYS A CA 1
ATOM 1475 C C . LYS A 1 185 ? -2.705 9.577 28.614 1.00 95.25 185 LYS A C 1
ATOM 1477 O O . LYS A 1 185 ? -2.481 10.775 28.441 1.00 95.25 185 LYS A O 1
ATOM 1482 N N . THR A 1 186 ? -3.628 9.104 29.435 1.00 91.88 186 THR A N 1
ATOM 1483 C CA . THR A 1 186 ? -4.543 9.932 30.221 1.00 91.88 186 THR A CA 1
ATOM 1484 C C . THR A 1 186 ? -3.837 10.541 31.436 1.00 91.88 186 THR A C 1
ATOM 1486 O O . THR A 1 186 ? -2.756 10.105 31.836 1.00 91.88 186 THR A O 1
ATOM 1489 N N . ALA A 1 187 ? -4.453 11.554 32.050 1.00 86.62 187 ALA A N 1
ATOM 1490 C CA . ALA A 1 187 ? -3.944 12.168 33.279 1.00 86.62 187 ALA A CA 1
ATOM 1491 C C . ALA A 1 187 ? -4.012 11.240 34.507 1.00 86.62 187 ALA A C 1
ATOM 1493 O O . ALA A 1 187 ? -3.363 11.513 35.511 1.00 86.62 187 ALA A O 1
ATOM 1494 N N . GLY A 1 188 ? -4.785 10.152 34.431 1.00 83.19 188 GLY A N 1
ATOM 1495 C CA . GLY A 1 188 ? -4.893 9.139 35.482 1.00 83.19 188 GLY A CA 1
ATOM 1496 C C . GLY A 1 188 ? -3.814 8.055 35.425 1.00 83.19 188 GLY A C 1
ATOM 1497 O O . GLY A 1 188 ? -4.025 6.997 36.003 1.00 83.19 188 GLY A O 1
ATOM 1498 N N . ASP A 1 189 ? -2.712 8.282 34.699 1.00 87.88 189 ASP A N 1
ATOM 1499 C CA . ASP A 1 189 ? -1.646 7.297 34.457 1.00 87.88 189 ASP A CA 1
ATOM 1500 C C . ASP A 1 189 ? -2.134 5.982 33.820 1.00 87.88 189 ASP A C 1
ATOM 1502 O O . ASP A 1 189 ? -1.549 4.921 34.012 1.00 87.88 189 ASP A O 1
ATOM 1506 N N . ALA A 1 190 ? -3.176 6.071 32.993 1.00 94.75 190 ALA A N 1
ATOM 1507 C CA . ALA A 1 190 ? -3.684 4.963 32.192 1.00 94.75 190 ALA A CA 1
ATOM 1508 C C . ALA A 1 190 ? -3.566 5.264 30.697 1.00 94.75 190 ALA A C 1
ATOM 1510 O O . ALA A 1 190 ? -3.582 6.426 30.272 1.00 94.75 190 ALA A O 1
ATOM 1511 N N . TYR A 1 191 ? -3.488 4.217 29.886 1.00 97.44 191 TYR A N 1
ATOM 1512 C CA . TYR A 1 191 ? -3.450 4.305 28.435 1.00 97.44 191 TYR A CA 1
ATOM 1513 C C . TYR A 1 191 ? -4.795 3.896 27.836 1.00 97.44 191 TYR A C 1
ATOM 1515 O O . TYR A 1 191 ? -5.237 2.765 28.017 1.00 97.44 191 TYR A O 1
ATOM 1523 N N . ALA A 1 192 ? -5.434 4.800 27.101 1.00 97.12 192 ALA A N 1
ATOM 1524 C CA . ALA A 1 192 ? -6.747 4.596 26.507 1.00 97.12 192 ALA A CA 1
ATOM 1525 C C . ALA A 1 192 ? -6.664 4.434 24.984 1.00 97.12 192 ALA A C 1
ATOM 1527 O O . ALA A 1 192 ? -5.926 5.161 24.310 1.00 97.12 192 ALA A O 1
ATOM 1528 N N . ILE A 1 193 ? -7.464 3.506 24.458 1.00 98.19 193 ILE A N 1
ATOM 1529 C CA . ILE A 1 193 ? -7.749 3.339 23.032 1.00 98.19 193 ILE A CA 1
ATOM 1530 C C . ILE A 1 193 ? -9.251 3.547 22.828 1.00 98.19 193 ILE A C 1
ATOM 1532 O O . ILE A 1 193 ? -10.076 2.900 23.483 1.00 98.19 193 ILE A O 1
ATOM 1536 N N . ALA A 1 194 ? -9.611 4.458 21.931 1.00 97.00 194 ALA A N 1
ATOM 1537 C CA . ALA A 1 194 ? -10.992 4.806 21.620 1.00 97.00 194 ALA A CA 1
ATOM 1538 C C . ALA A 1 194 ? -11.210 4.895 20.104 1.00 97.00 194 ALA A C 1
ATOM 1540 O O . ALA A 1 194 ? -10.272 4.787 19.313 1.00 97.00 194 ALA A O 1
ATOM 1541 N N . LEU A 1 195 ? -12.461 5.096 19.701 1.00 96.62 195 LEU A N 1
ATOM 1542 C CA . LEU A 1 195 ? -12.804 5.418 18.320 1.00 96.62 195 LEU A CA 1
ATOM 1543 C C . LEU A 1 195 ? -12.626 6.909 18.067 1.00 96.62 195 LEU A C 1
ATOM 1545 O O . LEU A 1 195 ? -12.812 7.735 18.962 1.00 96.62 195 LEU A O 1
ATOM 1549 N N . ASN A 1 196 ? -12.301 7.247 16.827 1.00 94.44 196 ASN A N 1
ATOM 1550 C CA . ASN A 1 196 ? -12.523 8.596 16.329 1.00 94.44 196 ASN A CA 1
ATOM 1551 C C . ASN A 1 196 ? -13.977 8.746 15.858 1.00 94.44 196 ASN A C 1
ATOM 1553 O O . ASN A 1 196 ? -14.655 7.747 15.629 1.00 94.44 196 ASN A O 1
ATOM 1557 N N . THR A 1 197 ? -14.450 9.978 15.677 1.00 94.88 197 THR A N 1
ATOM 1558 C CA . THR A 1 197 ? -15.826 10.264 15.242 1.00 94.88 197 THR A CA 1
ATOM 1559 C C . THR A 1 197 ? -16.159 9.567 13.920 1.00 94.88 197 THR A C 1
ATOM 1561 O O . THR A 1 197 ? -15.517 9.797 12.894 1.00 94.88 197 THR A O 1
ATOM 1564 N N . TYR A 1 198 ? -17.216 8.757 13.936 1.00 96.62 198 TYR A N 1
ATOM 1565 C CA . TYR A 1 198 ? -17.736 8.046 12.780 1.00 96.62 198 TYR A CA 1
ATOM 1566 C C . TYR A 1 198 ? -18.733 8.943 12.061 1.00 96.62 198 TYR A C 1
ATOM 1568 O O . TYR A 1 198 ? -19.732 9.381 12.635 1.00 96.62 198 TYR A O 1
ATOM 1576 N N . ARG A 1 199 ? -18.484 9.203 10.781 1.00 96.12 199 ARG A N 1
ATOM 1577 C CA . ARG A 1 199 ? -19.448 9.876 9.911 1.00 96.12 199 ARG A CA 1
ATOM 1578 C C . ARG A 1 199 ? -20.366 8.823 9.299 1.00 96.12 199 ARG A C 1
ATOM 1580 O O . ARG A 1 199 ? -19.923 8.000 8.505 1.00 96.12 199 ARG A O 1
ATOM 1587 N N . TYR A 1 200 ? -21.638 8.857 9.682 1.00 96.62 200 TYR A N 1
ATOM 1588 C CA . TYR A 1 200 ? -22.681 8.015 9.097 1.00 96.62 200 TYR A CA 1
ATOM 1589 C C . TYR A 1 200 ? -23.077 8.528 7.713 1.00 96.62 200 TYR A C 1
ATOM 1591 O O . TYR A 1 200 ? -23.291 7.738 6.793 1.00 96.62 200 TYR A O 1
ATOM 1599 N N . ARG A 1 201 ? -23.115 9.854 7.548 1.00 94.81 201 ARG A N 1
ATOM 1600 C CA . ARG A 1 201 ? -23.467 10.512 6.294 1.00 94.81 201 ARG A CA 1
ATOM 1601 C C . ARG A 1 201 ? -22.389 11.514 5.896 1.00 94.81 201 ARG A C 1
ATOM 1603 O O . ARG A 1 201 ? -21.923 12.301 6.717 1.00 94.81 201 ARG A O 1
ATOM 1610 N N . ALA A 1 202 ? -22.010 11.481 4.624 1.00 93.75 202 ALA A N 1
ATOM 1611 C CA . ALA A 1 202 ? -21.168 12.481 3.983 1.00 93.75 202 ALA A CA 1
ATOM 1612 C C . ALA A 1 202 ? -21.891 12.949 2.719 1.00 93.75 202 ALA A C 1
ATOM 1614 O O . ALA A 1 202 ? -22.091 12.170 1.783 1.00 93.75 202 ALA A O 1
ATOM 1615 N N . ARG A 1 203 ? -22.332 14.212 2.715 1.00 91.06 203 ARG A N 1
ATOM 1616 C CA . ARG A 1 203 ? -23.197 14.783 1.669 1.00 91.06 203 ARG A CA 1
ATOM 1617 C C . ARG A 1 203 ? -24.440 13.904 1.452 1.00 91.06 203 ARG A C 1
ATOM 1619 O O . ARG A 1 203 ? -25.203 13.681 2.385 1.00 91.06 203 ARG A O 1
ATOM 1626 N N . ASN A 1 204 ? -24.641 13.380 0.246 1.00 83.38 204 ASN A N 1
ATOM 1627 C CA . ASN A 1 204 ? -25.774 12.521 -0.110 1.00 83.38 204 ASN A CA 1
ATOM 1628 C C . ASN A 1 204 ? -25.491 11.014 0.056 1.00 83.38 204 ASN A C 1
ATOM 1630 O O . ASN A 1 204 ? -26.297 10.192 -0.386 1.00 83.38 204 ASN A O 1
ATOM 1634 N N . ARG A 1 205 ? -24.357 10.626 0.656 1.00 91.19 205 ARG A N 1
ATOM 1635 C CA . ARG A 1 205 ? -23.964 9.221 0.822 1.00 91.19 205 ARG A CA 1
ATOM 1636 C C . ARG A 1 205 ? -24.042 8.791 2.278 1.00 91.19 205 ARG A C 1
ATOM 1638 O O . ARG A 1 205 ? -23.483 9.441 3.156 1.00 91.19 205 ARG A O 1
ATOM 1645 N N . ILE A 1 206 ? -24.669 7.641 2.504 1.00 95.12 206 ILE A N 1
ATOM 1646 C CA . ILE A 1 206 ? -24.559 6.895 3.759 1.00 95.12 206 ILE A CA 1
ATOM 1647 C C . ILE A 1 206 ? -23.325 5.993 3.656 1.00 95.12 206 ILE A C 1
ATOM 1649 O O . ILE A 1 206 ? -23.179 5.243 2.684 1.00 95.12 206 ILE A O 1
ATOM 1653 N N . LEU A 1 207 ? -22.422 6.093 4.629 1.00 96.12 207 LEU A N 1
ATOM 1654 C CA . LEU A 1 207 ? -21.237 5.246 4.716 1.00 96.12 207 LEU A CA 1
ATOM 1655 C C . LEU A 1 207 ? -21.620 3.833 5.190 1.00 96.12 207 LEU A C 1
ATOM 1657 O O . LEU A 1 207 ? -22.662 3.652 5.824 1.00 96.12 207 LEU A O 1
ATOM 1661 N N . PRO A 1 208 ? -20.782 2.810 4.928 1.00 96.00 208 PRO A N 1
ATOM 1662 C CA . PRO A 1 208 ? -20.971 1.493 5.524 1.00 96.00 208 PRO A CA 1
ATOM 1663 C C . PRO A 1 208 ? -21.138 1.600 7.040 1.00 96.00 208 PRO A C 1
ATOM 1665 O O . PRO A 1 208 ? -20.406 2.353 7.688 1.00 96.00 208 PRO A O 1
ATOM 1668 N N . LEU A 1 209 ? -22.089 0.844 7.598 1.00 98.00 209 LEU A N 1
ATOM 1669 C CA . LEU A 1 209 ? -22.310 0.837 9.040 1.00 98.00 209 LEU A CA 1
ATOM 1670 C C . LEU A 1 209 ? -21.027 0.438 9.775 1.00 98.00 209 LEU A C 1
ATOM 1672 O O . LEU A 1 209 ? -20.284 -0.447 9.330 1.00 98.00 209 LEU A O 1
ATOM 1676 N N . LEU A 1 210 ? -20.775 1.128 10.886 1.00 98.25 210 LEU A N 1
ATOM 1677 C CA . LEU A 1 210 ? -19.548 0.995 11.653 1.00 98.25 210 LEU A CA 1
ATOM 1678 C C . LEU A 1 210 ? -19.384 -0.428 12.193 1.00 98.25 210 LEU A C 1
ATOM 1680 O O . LEU A 1 210 ? -20.279 -0.969 12.845 1.00 98.25 210 LEU A O 1
ATOM 1684 N N . LYS A 1 211 ? -18.208 -1.004 11.961 1.00 98.06 211 LYS A N 1
ATOM 1685 C CA . LYS A 1 211 ? -17.759 -2.259 12.558 1.00 98.06 211 LYS A CA 1
ATOM 1686 C C . LYS A 1 211 ? -16.420 -2.029 13.218 1.00 98.06 211 LYS A C 1
ATOM 1688 O O . LYS A 1 211 ? -15.518 -1.478 12.592 1.00 98.06 211 LYS A O 1
ATOM 1693 N N . VAL A 1 212 ? -16.310 -2.483 14.453 1.00 98.44 212 VAL A N 1
ATOM 1694 C CA . VAL A 1 212 ? -15.133 -2.316 15.294 1.00 98.44 212 VAL A CA 1
ATOM 1695 C C . VAL A 1 212 ? -14.723 -3.675 15.827 1.00 98.44 212 VAL A C 1
ATOM 1697 O O . VAL A 1 212 ? -15.580 -4.475 16.206 1.00 98.44 212 VAL A O 1
ATOM 1700 N N . THR A 1 213 ? -13.422 -3.909 15.878 1.00 98.44 213 THR A N 1
ATOM 1701 C CA . THR A 1 213 ? -12.818 -5.089 16.489 1.00 98.44 213 THR A CA 1
ATOM 1702 C C . THR A 1 213 ? -11.951 -4.638 17.653 1.00 98.44 213 THR A C 1
ATOM 1704 O O . THR A 1 213 ? -11.112 -3.756 17.489 1.00 98.44 213 THR A O 1
ATOM 1707 N N . VAL A 1 214 ? -12.141 -5.247 18.822 1.00 98.62 214 VAL A N 1
ATOM 1708 C CA . VAL A 1 214 ? -11.187 -5.194 19.936 1.00 98.62 214 VAL A CA 1
ATOM 1709 C C . VAL A 1 214 ? -10.527 -6.566 20.014 1.00 98.62 214 VAL A C 1
ATOM 1711 O O . VAL A 1 214 ? -11.206 -7.547 20.325 1.00 98.62 214 VAL A O 1
ATOM 1714 N N . GLY A 1 215 ? -9.241 -6.642 19.675 1.00 98.12 215 GLY A N 1
ATOM 1715 C CA . GLY A 1 215 ? -8.509 -7.906 19.540 1.00 98.12 215 GLY A CA 1
ATOM 1716 C C . GLY A 1 215 ? -7.474 -8.117 20.641 1.00 98.12 215 GLY A C 1
ATOM 1717 O O . GLY A 1 215 ? -6.853 -7.153 21.095 1.00 98.12 215 GLY A O 1
ATOM 1718 N N . PHE A 1 216 ? -7.290 -9.376 21.047 1.00 98.25 216 PHE A N 1
ATOM 1719 C CA . PHE A 1 216 ? -6.327 -9.825 22.061 1.00 98.25 216 PHE A CA 1
ATOM 1720 C C . PHE A 1 216 ? -5.479 -10.974 21.505 1.00 98.25 216 PHE A C 1
ATOM 1722 O O . PHE A 1 216 ? -5.757 -12.140 21.752 1.00 98.25 216 PHE A O 1
ATOM 1729 N N . LEU A 1 217 ? -4.458 -10.645 20.722 1.00 97.38 217 LEU A N 1
ATOM 1730 C CA . LEU A 1 217 ? -3.632 -11.634 20.039 1.00 97.38 217 LEU A CA 1
ATOM 1731 C C . LEU A 1 217 ? -2.653 -12.303 21.003 1.00 97.38 217 LEU A C 1
ATOM 1733 O O . LEU A 1 217 ? -1.947 -11.626 21.757 1.00 97.38 217 LEU A O 1
ATOM 1737 N N . ASP A 1 218 ? -2.579 -13.624 20.889 1.00 95.31 218 ASP A N 1
ATOM 1738 C CA . ASP A 1 218 ? -1.428 -14.426 21.295 1.00 95.31 218 ASP A CA 1
ATOM 1739 C C . ASP A 1 218 ? -0.363 -14.422 20.169 1.00 95.31 218 ASP A C 1
ATOM 1741 O O . ASP A 1 218 ? -0.431 -13.630 19.227 1.00 95.31 218 ASP A O 1
ATOM 1745 N N . ASP A 1 219 ? 0.630 -15.307 20.260 1.00 96.38 219 ASP A N 1
ATOM 1746 C CA . ASP A 1 219 ? 1.595 -15.561 19.186 1.00 96.38 219 ASP A CA 1
ATOM 1747 C C . ASP A 1 219 ? 0.903 -16.230 17.981 1.00 96.38 219 ASP A C 1
ATOM 1749 O O . ASP A 1 219 ? 0.522 -17.406 18.034 1.00 96.38 219 ASP A O 1
ATOM 1753 N N . ILE A 1 220 ? 0.756 -15.486 16.881 1.00 96.00 220 ILE A N 1
ATOM 1754 C CA . ILE A 1 220 ? 0.164 -15.984 15.627 1.00 96.00 220 ILE A CA 1
ATOM 1755 C C . ILE A 1 220 ? 1.206 -16.183 14.518 1.00 96.00 220 ILE A C 1
ATOM 1757 O O . ILE A 1 220 ? 0.849 -16.559 13.389 1.00 96.00 220 ILE A O 1
ATOM 1761 N N . ASN A 1 221 ? 2.477 -15.905 14.820 1.00 96.50 221 ASN A N 1
ATOM 1762 C CA . ASN A 1 221 ? 3.595 -15.945 13.880 1.00 96.50 221 ASN A CA 1
ATOM 1763 C C . ASN A 1 221 ? 4.593 -17.095 14.174 1.00 96.50 221 ASN A C 1
ATOM 1765 O O . ASN A 1 221 ? 5.341 -17.499 13.279 1.00 96.50 221 ASN A O 1
ATOM 1769 N N . GLY A 1 222 ? 4.534 -17.682 15.372 1.00 95.94 222 GLY A N 1
ATOM 1770 C CA . GLY A 1 222 ? 5.309 -18.828 15.843 1.00 95.94 222 GLY A CA 1
ATOM 1771 C C . GLY A 1 222 ? 6.620 -18.493 16.568 1.00 95.94 222 GLY A C 1
ATOM 1772 O O . GLY A 1 222 ? 7.434 -19.408 16.754 1.00 95.94 222 GLY A O 1
ATOM 1773 N N . ASP A 1 223 ? 6.871 -17.235 16.946 1.00 96.12 223 ASP A N 1
ATOM 1774 C CA . ASP A 1 223 ? 8.104 -16.797 17.626 1.00 96.12 223 ASP A CA 1
ATOM 1775 C C . ASP A 1 223 ? 8.059 -16.884 19.163 1.00 96.12 223 ASP A C 1
ATOM 1777 O O . ASP A 1 223 ? 9.066 -16.608 19.822 1.00 96.12 223 ASP A O 1
ATOM 1781 N N . GLN A 1 224 ? 6.948 -17.371 19.725 1.00 96.38 224 GLN A N 1
ATOM 1782 C CA . GLN A 1 224 ? 6.649 -17.491 21.158 1.00 96.38 224 GLN A CA 1
ATOM 1783 C C . GLN A 1 224 ? 6.439 -16.153 21.878 1.00 96.38 224 GLN A C 1
ATOM 1785 O O . GLN A 1 224 ? 6.437 -16.126 23.115 1.00 96.38 224 GLN A O 1
ATOM 1790 N N . LEU A 1 225 ? 6.262 -15.059 21.139 1.00 96.69 225 LEU A N 1
ATOM 1791 C CA . LEU A 1 225 ? 5.985 -13.731 21.668 1.00 96.69 225 LEU A CA 1
ATOM 1792 C C . LEU A 1 225 ? 4.675 -13.222 21.061 1.00 96.69 225 LEU A C 1
ATOM 1794 O O . LEU A 1 225 ? 4.395 -13.440 19.895 1.00 96.69 225 LEU A O 1
ATOM 1798 N N . ALA A 1 226 ? 3.877 -12.510 21.852 1.00 97.31 226 ALA A N 1
ATOM 1799 C CA . ALA A 1 226 ? 2.729 -11.765 21.337 1.00 97.31 226 ALA A CA 1
ATOM 1800 C C . ALA A 1 226 ? 3.090 -10.276 21.278 1.00 97.31 226 ALA A C 1
ATOM 1802 O O . ALA A 1 226 ? 3.065 -9.575 22.300 1.00 97.31 226 ALA A O 1
ATOM 1803 N N . ASN A 1 227 ? 3.493 -9.800 20.100 1.00 97.06 227 ASN A N 1
ATOM 1804 C CA . ASN A 1 227 ? 4.116 -8.492 19.915 1.00 97.06 227 ASN A CA 1
ATOM 1805 C C . ASN A 1 227 ? 3.615 -7.745 18.657 1.00 97.06 227 ASN A C 1
ATOM 1807 O O . ASN A 1 227 ? 2.582 -8.052 18.062 1.00 97.06 227 ASN A O 1
ATOM 1811 N N . LEU A 1 228 ? 4.330 -6.686 18.265 1.00 97.00 228 LEU A N 1
ATOM 1812 C CA . LEU A 1 228 ? 3.966 -5.848 17.121 1.00 97.00 228 LEU A CA 1
ATOM 1813 C C . LEU A 1 228 ? 3.949 -6.600 15.773 1.00 97.00 228 LEU A C 1
ATOM 1815 O O . LEU A 1 228 ? 3.225 -6.199 14.857 1.00 97.00 228 LEU A O 1
ATOM 1819 N N . SER A 1 229 ? 4.756 -7.646 15.604 1.00 97.19 229 SER A N 1
ATOM 1820 C CA . SER A 1 229 ? 4.744 -8.482 14.398 1.00 97.19 229 SER A CA 1
ATOM 1821 C C . SER A 1 229 ? 3.427 -9.251 14.264 1.00 97.19 229 SER A C 1
ATOM 1823 O O . SER A 1 229 ? 2.874 -9.271 13.165 1.00 97.19 229 SER A O 1
ATOM 1825 N N . ASP A 1 230 ? 2.850 -9.745 15.364 1.00 98.00 230 ASP A N 1
ATOM 1826 C CA . ASP A 1 230 ? 1.524 -10.384 15.377 1.00 98.00 230 ASP A CA 1
ATOM 1827 C C . ASP A 1 230 ? 0.424 -9.422 14.951 1.00 98.00 230 ASP A C 1
ATOM 1829 O O . ASP A 1 230 ? -0.353 -9.724 14.048 1.00 98.00 230 ASP A O 1
ATOM 1833 N N . TYR A 1 231 ? 0.399 -8.216 15.522 1.00 98.06 231 TYR A N 1
ATOM 1834 C CA . TYR A 1 231 ? -0.588 -7.209 15.132 1.00 98.06 231 TYR A CA 1
ATOM 1835 C C . TYR A 1 231 ? -0.505 -6.861 13.641 1.00 98.06 231 TYR A C 1
ATOM 1837 O O . TYR A 1 231 ? -1.519 -6.803 12.943 1.00 98.06 231 TYR A O 1
ATOM 1845 N N . ARG A 1 232 ? 0.705 -6.657 13.112 1.00 97.62 232 ARG A N 1
ATOM 1846 C CA . ARG A 1 232 ? 0.885 -6.326 11.691 1.00 97.62 232 ARG A CA 1
ATOM 1847 C C . ARG A 1 232 ? 0.520 -7.490 10.775 1.00 97.62 232 ARG A C 1
ATOM 1849 O O . ARG A 1 232 ? -0.042 -7.248 9.705 1.00 97.62 232 ARG A O 1
ATOM 1856 N N . LEU A 1 233 ? 0.803 -8.724 11.191 1.00 97.75 233 LEU A N 1
ATOM 1857 C CA . LEU A 1 233 ? 0.383 -9.933 10.488 1.00 97.75 233 LEU A CA 1
ATOM 1858 C C . LEU A 1 233 ? -1.146 -10.075 10.493 1.00 97.75 233 LEU A C 1
ATOM 1860 O O . LEU A 1 233 ? -1.733 -10.350 9.446 1.00 97.75 233 LEU A O 1
ATOM 1864 N N . TRP A 1 234 ? -1.798 -9.805 11.627 1.00 97.62 234 TRP A N 1
ATOM 1865 C CA . TRP A 1 234 ? -3.256 -9.789 11.736 1.00 97.62 234 TRP A CA 1
ATOM 1866 C C . TRP A 1 234 ? -3.879 -8.748 10.801 1.00 97.62 234 TRP A C 1
ATOM 1868 O O . TRP A 1 234 ? -4.760 -9.093 10.016 1.00 97.62 234 TRP A O 1
ATOM 1878 N N . ILE A 1 235 ? -3.373 -7.506 10.788 1.00 97.25 235 ILE A N 1
ATOM 1879 C CA . ILE A 1 235 ? -3.853 -6.463 9.861 1.00 97.25 235 ILE A CA 1
ATOM 1880 C C . ILE A 1 235 ? -3.657 -6.896 8.404 1.00 97.25 235 ILE A C 1
ATOM 1882 O O . ILE A 1 235 ? -4.545 -6.699 7.577 1.00 97.25 235 ILE A O 1
ATOM 1886 N N . ASN A 1 236 ? -2.509 -7.488 8.057 1.00 96.88 236 ASN A N 1
ATOM 1887 C CA . ASN A 1 236 ? -2.275 -7.963 6.694 1.00 96.88 236 ASN A CA 1
ATOM 1888 C C . ASN A 1 236 ? -3.298 -9.039 6.282 1.00 96.88 236 ASN A C 1
ATOM 1890 O O . ASN A 1 236 ? -3.856 -8.96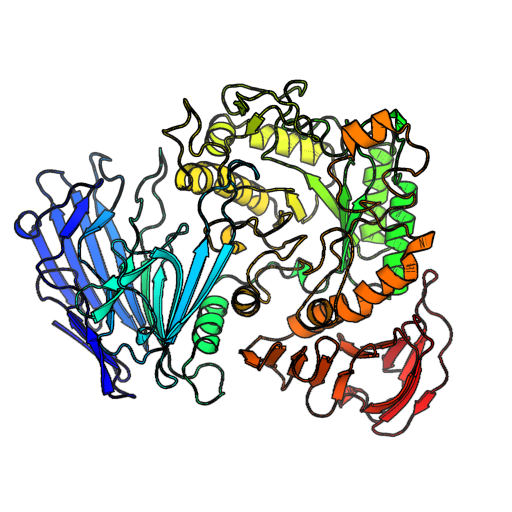5 5.186 1.00 96.88 236 ASN A O 1
ATOM 1894 N N . ARG A 1 237 ? -3.582 -9.998 7.173 1.00 95.75 237 ARG A N 1
ATOM 1895 C CA . ARG A 1 237 ? -4.538 -11.096 6.947 1.00 95.75 237 ARG A CA 1
ATOM 1896 C C . ARG A 1 237 ? -6.000 -10.642 6.961 1.00 95.75 237 ARG A C 1
ATOM 1898 O O . ARG A 1 237 ? -6.813 -11.225 6.246 1.00 95.75 237 ARG A O 1
ATOM 1905 N N . SER A 1 238 ? -6.342 -9.608 7.732 1.00 94.50 238 SER A N 1
ATOM 1906 C CA . SER A 1 238 ? -7.722 -9.120 7.886 1.00 94.50 238 SER A CA 1
ATOM 1907 C C . SER A 1 238 ? -8.195 -8.228 6.735 1.00 94.50 238 SER A C 1
ATOM 1909 O O . SER A 1 238 ? -9.366 -7.844 6.674 1.00 94.50 238 SER A O 1
ATOM 1911 N N . ARG A 1 239 ? -7.303 -7.888 5.801 1.00 92.81 239 ARG A N 1
ATOM 1912 C CA . ARG A 1 239 ? -7.577 -6.983 4.686 1.00 92.81 239 ARG A CA 1
ATOM 1913 C C . ARG A 1 239 ? -7.422 -7.673 3.327 1.00 92.81 239 ARG A C 1
ATOM 1915 O O . ARG A 1 239 ? -6.731 -8.687 3.216 1.00 92.81 239 ARG A O 1
ATOM 1922 N N . PRO A 1 240 ? -8.039 -7.131 2.259 1.00 89.44 240 PRO A N 1
ATOM 1923 C CA . PRO A 1 240 ? -7.870 -7.669 0.916 1.00 89.44 240 PRO A CA 1
ATOM 1924 C C . PRO A 1 240 ? -6.401 -7.701 0.488 1.00 89.44 240 PRO A C 1
ATOM 1926 O O . PRO A 1 240 ? -5.640 -6.760 0.728 1.00 89.44 240 PRO A O 1
ATOM 1929 N N . GLN A 1 241 ? -6.032 -8.790 -0.181 1.00 89.31 241 GLN A N 1
ATOM 1930 C CA . GLN A 1 241 ? -4.736 -8.930 -0.834 1.00 89.31 241 GLN A CA 1
ATOM 1931 C C . GLN A 1 241 ? -4.672 -8.046 -2.087 1.00 89.31 241 GLN A C 1
ATOM 1933 O O . GLN A 1 241 ? -5.700 -7.729 -2.691 1.00 89.31 241 GLN A O 1
ATOM 1938 N N . GLY A 1 242 ? -3.460 -7.640 -2.459 1.00 89.69 242 GLY A N 1
ATOM 1939 C CA . GLY A 1 242 ? -3.213 -6.766 -3.604 1.00 89.69 242 GLY A CA 1
ATOM 1940 C C . GLY A 1 242 ? -3.463 -7.463 -4.939 1.00 89.69 242 GLY A C 1
ATOM 1941 O O . GLY A 1 242 ? -3.639 -8.680 -5.000 1.00 89.69 242 GLY A O 1
ATOM 1942 N N . ASP A 1 243 ? -3.460 -6.691 -6.027 1.00 92.94 243 ASP A N 1
ATOM 1943 C CA . ASP A 1 243 ? -3.649 -7.245 -7.369 1.00 92.94 243 ASP A CA 1
ATOM 1944 C C . ASP A 1 243 ? -2.443 -8.130 -7.769 1.00 92.94 243 ASP A C 1
ATOM 1946 O O . ASP A 1 243 ? -1.318 -7.619 -7.884 1.00 92.94 243 ASP A O 1
ATOM 1950 N N . PRO A 1 244 ? -2.647 -9.440 -8.031 1.00 91.69 244 PRO A N 1
ATOM 1951 C CA . PRO A 1 244 ? -1.576 -10.354 -8.430 1.00 91.69 244 PRO A CA 1
ATOM 1952 C C . PRO A 1 244 ? -0.851 -9.938 -9.711 1.00 91.69 244 PRO A C 1
ATOM 1954 O O . PRO A 1 244 ? 0.262 -10.405 -9.958 1.00 91.69 244 PRO A O 1
ATOM 1957 N N . LEU A 1 245 ? -1.448 -9.044 -10.513 1.00 93.31 245 LEU A N 1
ATOM 1958 C CA . LEU A 1 245 ? -0.830 -8.438 -11.689 1.00 93.31 245 LEU A CA 1
ATOM 1959 C C . LEU A 1 245 ? 0.595 -7.934 -11.413 1.00 93.31 245 LEU A C 1
ATOM 1961 O O . LEU A 1 245 ? 1.451 -8.003 -12.295 1.00 93.31 245 LEU A O 1
ATOM 1965 N N . TYR A 1 246 ? 0.849 -7.433 -10.203 1.00 92.25 246 TYR A N 1
ATOM 1966 C CA . TYR A 1 246 ? 2.111 -6.786 -9.864 1.00 92.25 246 TYR A CA 1
ATOM 1967 C C . TYR A 1 246 ? 3.093 -7.642 -9.060 1.00 92.25 246 TYR A C 1
ATOM 1969 O O . TYR A 1 246 ? 4.174 -7.143 -8.749 1.00 92.25 246 TYR A O 1
ATOM 1977 N N . TYR A 1 247 ? 2.752 -8.874 -8.673 1.00 89.00 247 TYR A N 1
ATOM 1978 C CA . TYR A 1 247 ? 3.631 -9.683 -7.810 1.00 89.00 247 TYR A CA 1
ATOM 1979 C C . TYR A 1 247 ? 4.950 -10.044 -8.495 1.00 89.00 247 TYR A C 1
ATOM 1981 O O . TYR A 1 247 ? 6.004 -10.016 -7.861 1.00 89.00 247 TYR A O 1
ATOM 1989 N N . ASP A 1 248 ? 4.870 -10.276 -9.806 1.00 89.62 248 ASP A N 1
ATOM 1990 C CA . ASP A 1 248 ? 5.958 -10.820 -10.620 1.00 89.62 248 ASP A CA 1
ATOM 1991 C C . ASP A 1 248 ? 6.393 -9.877 -11.743 1.00 89.62 248 ASP A C 1
ATOM 1993 O O . ASP A 1 248 ? 7.290 -10.189 -12.530 1.00 89.62 248 ASP A O 1
ATOM 1997 N N . ALA A 1 249 ? 5.717 -8.736 -11.870 1.00 92.88 249 ALA A N 1
ATOM 1998 C CA . ALA A 1 249 ? 5.981 -7.799 -12.940 1.00 92.88 249 ALA A CA 1
ATOM 1999 C C . ALA A 1 249 ? 7.164 -6.892 -12.599 1.00 92.88 249 ALA A C 1
ATOM 2001 O O . ALA A 1 249 ? 7.262 -6.340 -11.500 1.00 92.88 249 ALA A O 1
ATOM 2002 N N . VAL A 1 250 ? 8.038 -6.679 -13.577 1.00 93.62 250 VAL A N 1
ATOM 2003 C CA . VAL A 1 250 ? 8.998 -5.580 -13.552 1.00 93.62 250 VAL A CA 1
ATOM 2004 C C . VAL A 1 250 ? 8.252 -4.305 -13.922 1.00 93.62 250 VAL A C 1
ATOM 2006 O O . VAL A 1 250 ? 7.775 -4.147 -15.049 1.00 93.62 250 VAL A O 1
ATOM 2009 N N . LYS A 1 251 ? 8.122 -3.407 -12.948 1.00 92.81 251 LYS A N 1
ATOM 2010 C CA . LYS A 1 251 ? 7.407 -2.141 -13.087 1.00 92.81 251 LYS A CA 1
ATOM 2011 C C . LYS A 1 251 ? 8.397 -1.015 -13.350 1.00 92.81 251 LYS A C 1
ATOM 2013 O O . LYS A 1 251 ? 9.361 -0.878 -12.605 1.00 92.81 251 LYS A O 1
ATOM 2018 N N . TYR A 1 252 ? 8.158 -0.212 -14.382 1.00 94.25 252 TYR A N 1
ATOM 2019 C CA . TYR A 1 252 ? 8.979 0.965 -14.662 1.00 94.25 252 TYR A CA 1
ATOM 2020 C C . TYR A 1 252 ? 8.234 2.027 -15.479 1.00 94.25 252 TYR A C 1
ATOM 2022 O O . TYR A 1 252 ? 7.254 1.735 -16.170 1.00 94.25 252 TYR A O 1
ATOM 2030 N N . LYS A 1 253 ? 8.714 3.269 -15.399 1.00 95.38 253 LYS A N 1
ATOM 2031 C CA . LYS A 1 253 ? 8.263 4.403 -16.206 1.00 95.38 253 LYS A CA 1
ATOM 2032 C C . LYS A 1 253 ? 9.229 4.615 -17.380 1.00 95.38 253 LYS A C 1
ATOM 2034 O O . LYS A 1 253 ? 10.441 4.457 -17.223 1.00 95.38 253 LYS A O 1
ATOM 2039 N N . ILE A 1 254 ? 8.702 4.956 -18.556 1.00 97.56 254 ILE A N 1
ATOM 2040 C CA . ILE A 1 254 ? 9.474 5.473 -19.691 1.00 97.56 254 ILE A CA 1
ATOM 2041 C C . ILE A 1 254 ? 9.141 6.952 -19.850 1.00 97.56 254 ILE A C 1
ATOM 2043 O O . ILE A 1 254 ? 8.001 7.302 -20.168 1.00 97.56 254 ILE A O 1
ATOM 2047 N N . PHE A 1 255 ? 10.147 7.804 -19.677 1.00 96.12 255 PHE A N 1
ATOM 2048 C CA . PHE A 1 255 ? 10.005 9.244 -19.836 1.00 96.12 255 PHE A CA 1
ATOM 2049 C C . PHE A 1 255 ? 10.066 9.631 -21.309 1.00 96.12 255 PHE A C 1
ATOM 2051 O O . PHE A 1 255 ? 11.054 9.347 -21.999 1.00 96.12 255 PHE A O 1
ATOM 2058 N N . MET A 1 256 ? 9.010 10.278 -21.795 1.00 95.75 256 MET A N 1
ATOM 2059 C CA . MET A 1 256 ? 8.844 10.598 -23.211 1.00 95.75 256 MET A CA 1
ATOM 2060 C C . MET A 1 256 ? 9.135 12.070 -23.488 1.00 95.75 256 MET A C 1
ATOM 2062 O O . MET A 1 256 ? 9.973 12.381 -24.335 1.00 95.75 256 MET A O 1
ATOM 2066 N N . HIS A 1 257 ? 8.452 12.969 -22.777 1.00 92.44 257 HIS A N 1
ATOM 2067 C CA . HIS A 1 257 ? 8.479 14.405 -23.044 1.00 92.44 257 HIS A CA 1
ATOM 2068 C C . HIS A 1 257 ? 8.001 15.215 -21.832 1.00 92.44 257 HIS A C 1
ATOM 2070 O O . HIS A 1 257 ? 6.986 14.872 -21.224 1.00 92.44 257 HIS A O 1
ATOM 2076 N N . PHE A 1 258 ? 8.679 16.326 -21.549 1.00 87.62 258 PHE A N 1
ATOM 2077 C CA . PHE A 1 258 ? 8.283 17.326 -20.556 1.00 87.62 258 PHE A CA 1
ATOM 2078 C C . PHE A 1 258 ? 8.458 18.724 -21.162 1.00 87.62 258 PHE A C 1
ATOM 2080 O O . PHE A 1 258 ? 9.458 18.950 -21.845 1.00 87.62 258 PHE A O 1
ATOM 2087 N N . PRO A 1 259 ? 7.520 19.657 -20.957 1.00 75.38 259 PRO A N 1
ATOM 2088 C CA . PRO A 1 259 ? 7.642 21.020 -21.459 1.00 75.38 259 PRO A CA 1
ATOM 2089 C C . PRO A 1 259 ? 8.825 21.769 -20.800 1.00 75.38 259 PRO A C 1
ATOM 2091 O O . PRO A 1 259 ? 9.109 21.572 -19.626 1.00 75.38 259 PRO A O 1
ATOM 2094 N N . PRO A 1 260 ? 9.522 22.664 -21.518 1.00 73.12 260 PRO A N 1
ATOM 2095 C CA . PRO A 1 260 ? 9.051 23.327 -22.723 1.00 73.12 260 PRO A CA 1
ATOM 2096 C C . PRO A 1 260 ? 9.577 22.656 -24.014 1.00 73.12 260 PRO A C 1
ATOM 2098 O O . PRO A 1 260 ? 10.601 21.971 -23.976 1.00 73.12 260 PRO A O 1
ATOM 2101 N N . PRO A 1 261 ? 8.905 22.835 -25.169 1.00 66.25 261 PRO A N 1
ATOM 2102 C CA . PRO A 1 261 ? 9.235 22.137 -26.419 1.00 66.25 261 PRO A CA 1
ATOM 2103 C C . PRO A 1 261 ? 10.684 22.305 -26.903 1.00 66.25 261 PRO A C 1
ATOM 2105 O O . PRO A 1 261 ? 11.210 21.427 -27.585 1.00 66.25 261 PRO A O 1
ATOM 2108 N N . GLU A 1 262 ? 11.355 23.404 -26.543 1.00 71.88 262 GLU A N 1
ATOM 2109 C CA . GLU A 1 262 ? 12.762 23.665 -26.877 1.00 71.88 262 GLU A CA 1
ATOM 2110 C C . GLU A 1 262 ? 13.716 22.631 -26.267 1.00 71.88 262 GLU A C 1
ATOM 2112 O O . GLU A 1 262 ? 14.831 22.462 -26.758 1.00 71.88 262 GLU A O 1
ATOM 2117 N N . ALA A 1 263 ? 13.278 21.920 -25.224 1.00 74.38 263 ALA A N 1
ATOM 2118 C CA . ALA A 1 263 ? 14.019 20.822 -24.621 1.00 74.38 263 ALA A CA 1
ATOM 2119 C C . ALA A 1 263 ? 13.980 19.533 -25.475 1.00 74.38 263 ALA A C 1
ATOM 2121 O O . ALA A 1 263 ? 14.812 18.644 -25.289 1.00 74.38 263 ALA A O 1
ATOM 2122 N N . GLY A 1 264 ? 13.051 19.422 -26.435 1.00 84.00 264 GLY A N 1
ATOM 2123 C CA . GLY A 1 264 ? 12.886 18.253 -27.305 1.00 84.00 264 GLY A CA 1
ATOM 2124 C C . GLY A 1 264 ? 12.225 17.052 -26.618 1.00 84.00 264 GLY A C 1
ATOM 2125 O O . GLY A 1 264 ? 11.564 17.183 -25.599 1.00 84.00 264 GLY A O 1
ATOM 2126 N N . ILE A 1 265 ? 12.376 15.847 -27.179 1.00 92.44 265 ILE A N 1
ATOM 2127 C CA . ILE A 1 265 ? 11.827 14.607 -26.596 1.00 92.44 265 ILE A CA 1
ATOM 2128 C C . ILE A 1 265 ? 12.924 13.753 -25.944 1.00 92.44 265 ILE A C 1
ATOM 2130 O O . ILE A 1 265 ? 13.994 13.532 -26.522 1.00 92.44 265 ILE A O 1
ATOM 2134 N N . ALA A 1 266 ? 12.636 13.168 -24.782 1.00 94.62 266 ALA A N 1
ATOM 2135 C CA . ALA A 1 266 ? 13.515 12.200 -24.126 1.00 94.62 266 ALA A CA 1
ATOM 2136 C C . ALA A 1 266 ? 13.471 10.828 -24.822 1.00 94.62 266 ALA A C 1
ATOM 2138 O O . ALA A 1 266 ? 14.515 10.197 -25.022 1.00 94.62 266 ALA A O 1
ATOM 2139 N N . THR A 1 267 ? 12.275 10.400 -25.247 1.00 97.00 267 THR A N 1
ATOM 2140 C CA . THR A 1 267 ? 12.024 9.093 -25.881 1.00 97.00 267 THR A CA 1
ATOM 2141 C C . THR A 1 267 ? 10.824 9.177 -26.834 1.00 97.00 267 THR A C 1
ATOM 2143 O O . THR A 1 267 ? 9.792 9.735 -26.472 1.00 97.00 267 THR A O 1
ATOM 2146 N N . ASN A 1 268 ? 10.929 8.615 -28.045 1.00 97.44 268 ASN A N 1
ATOM 2147 C CA . ASN A 1 268 ? 9.784 8.422 -28.954 1.00 97.44 268 ASN A CA 1
ATOM 2148 C C . ASN A 1 268 ? 9.213 6.994 -28.880 1.00 97.44 268 ASN A C 1
ATOM 2150 O O . ASN A 1 268 ? 9.833 6.091 -28.328 1.00 97.44 268 ASN A O 1
ATOM 2154 N N . LEU A 1 269 ? 8.050 6.750 -29.495 1.00 98.19 269 LEU A N 1
ATOM 2155 C CA . LEU A 1 269 ? 7.360 5.451 -29.405 1.00 98.19 269 LEU A CA 1
ATOM 2156 C C . LEU A 1 269 ? 8.165 4.259 -29.950 1.00 98.19 269 LEU A C 1
ATOM 2158 O O . LEU A 1 269 ? 8.015 3.142 -29.457 1.00 98.19 269 LEU A O 1
ATOM 2162 N N . LYS A 1 270 ? 9.009 4.473 -30.967 1.00 97.69 270 LYS A N 1
ATOM 2163 C CA . LYS A 1 270 ? 9.872 3.411 -31.508 1.00 97.69 270 LYS A CA 1
ATOM 2164 C C . LYS A 1 270 ? 10.977 3.066 -30.511 1.00 97.69 270 LYS A C 1
ATOM 2166 O O . LYS A 1 270 ? 11.260 1.899 -30.278 1.00 97.69 270 LYS A O 1
ATOM 2171 N N . GLU A 1 271 ? 11.584 4.084 -29.922 1.00 98.19 271 GLU A N 1
ATOM 2172 C CA . GLU A 1 271 ? 12.608 3.945 -28.890 1.00 98.19 271 GLU A CA 1
ATOM 2173 C C . GLU A 1 271 ? 12.065 3.311 -27.605 1.00 98.19 271 GLU A C 1
ATOM 2175 O O . GLU A 1 271 ? 12.763 2.509 -26.984 1.00 98.19 271 GLU A O 1
ATOM 2180 N N . SER A 1 272 ? 10.809 3.587 -27.239 1.00 98.50 272 SER A N 1
ATOM 2181 C CA . SER A 1 272 ? 10.140 2.890 -26.137 1.00 98.50 272 SER A CA 1
ATOM 2182 C C . SER A 1 272 ? 10.101 1.377 -26.364 1.00 98.50 272 SER A C 1
ATOM 2184 O O . SER A 1 272 ? 10.321 0.625 -25.417 1.00 98.50 272 SER A O 1
ATOM 2186 N N . GLU A 1 273 ? 9.867 0.914 -27.603 1.00 98.50 273 GLU A N 1
ATOM 2187 C CA . GLU A 1 273 ? 9.900 -0.523 -27.924 1.00 98.50 273 GLU A CA 1
ATOM 2188 C C . GLU A 1 273 ? 11.288 -1.126 -27.670 1.00 98.50 273 GLU A C 1
ATOM 2190 O O . GLU A 1 273 ? 11.379 -2.228 -27.134 1.00 98.50 273 GLU A O 1
ATOM 2195 N N . GLU A 1 274 ? 12.364 -0.399 -27.987 1.00 98.19 274 GLU A N 1
ATOM 2196 C CA . GLU A 1 274 ? 13.735 -0.861 -27.731 1.00 98.19 274 GLU A CA 1
ATOM 2197 C C . GLU A 1 274 ? 14.042 -0.951 -26.228 1.00 98.19 274 GLU A C 1
ATOM 2199 O O . GLU A 1 274 ? 14.697 -1.903 -25.799 1.00 98.19 274 GLU A O 1
ATOM 2204 N N . ILE A 1 275 ? 13.516 -0.032 -25.406 1.00 98.31 275 ILE A N 1
ATOM 2205 C CA . ILE A 1 275 ? 13.587 -0.145 -23.938 1.00 98.31 275 ILE A CA 1
ATOM 2206 C C . ILE A 1 275 ? 12.856 -1.402 -23.466 1.00 98.31 275 ILE A C 1
ATOM 2208 O O . ILE A 1 275 ? 13.445 -2.214 -22.755 1.00 98.31 275 ILE A O 1
ATOM 2212 N N . VAL A 1 276 ? 11.606 -1.611 -23.895 1.00 98.56 276 VAL A N 1
ATOM 2213 C CA . VAL A 1 276 ? 10.819 -2.799 -23.509 1.00 98.56 276 VAL A CA 1
ATOM 2214 C C . VAL A 1 276 ? 11.502 -4.099 -23.939 1.00 98.56 276 VAL A C 1
ATOM 2216 O O . VAL A 1 276 ? 11.527 -5.075 -23.186 1.00 98.56 276 VAL A O 1
ATOM 2219 N N . LYS A 1 277 ? 12.104 -4.117 -25.129 1.00 98.56 277 LYS A N 1
ATOM 2220 C CA . LYS A 1 277 ? 12.861 -5.261 -25.638 1.00 98.56 277 LYS A CA 1
ATOM 2221 C C . LYS A 1 277 ? 14.127 -5.526 -24.816 1.00 98.56 277 LYS A C 1
ATOM 2223 O O . LYS A 1 277 ? 14.393 -6.678 -24.480 1.00 98.56 277 LYS A O 1
ATOM 2228 N N . ALA A 1 278 ? 14.891 -4.491 -24.463 1.00 98.31 278 ALA A N 1
ATOM 2229 C CA . ALA A 1 278 ? 16.084 -4.644 -23.630 1.00 98.31 278 ALA A CA 1
ATOM 2230 C C . ALA A 1 278 ? 15.733 -5.203 -22.241 1.00 98.31 278 ALA A C 1
ATOM 2232 O O . ALA A 1 278 ? 16.412 -6.107 -21.753 1.00 98.31 278 ALA A O 1
ATOM 2233 N N . MET A 1 279 ? 14.641 -4.714 -21.644 1.00 98.00 279 MET A N 1
ATOM 2234 C CA . MET A 1 279 ? 14.115 -5.199 -20.363 1.00 98.00 279 MET A CA 1
ATOM 2235 C C . MET A 1 279 ? 13.615 -6.649 -20.459 1.00 98.00 279 MET A C 1
ATOM 2237 O O . MET A 1 279 ? 13.905 -7.463 -19.582 1.00 98.00 279 MET A O 1
ATOM 2241 N N . PHE A 1 280 ? 12.948 -7.016 -21.557 1.00 98.50 280 PHE A N 1
ATOM 2242 C CA . PHE A 1 280 ? 12.548 -8.400 -21.833 1.00 98.50 280 PHE A CA 1
ATOM 2243 C C . PHE A 1 280 ? 13.755 -9.344 -21.898 1.00 98.50 280 PHE A C 1
ATOM 2245 O O . PHE A 1 280 ? 13.750 -10.411 -21.288 1.00 98.50 280 PHE A O 1
ATOM 2252 N N . HIS A 1 281 ? 14.806 -8.953 -22.617 1.00 98.50 281 HIS A N 1
ATOM 2253 C CA . HIS A 1 281 ? 15.995 -9.779 -22.800 1.00 98.50 281 HIS A CA 1
ATOM 2254 C C . HIS A 1 281 ? 16.825 -9.933 -21.523 1.00 98.50 281 HIS A C 1
ATOM 2256 O O . HIS A 1 281 ? 17.224 -11.052 -21.198 1.00 98.50 281 HIS A O 1
ATOM 2262 N N . ILE A 1 282 ? 17.038 -8.849 -20.771 1.00 98.00 282 ILE A N 1
ATOM 2263 C CA . ILE A 1 282 ? 17.843 -8.896 -19.543 1.00 98.00 282 ILE A CA 1
ATOM 2264 C C . ILE A 1 282 ? 17.148 -9.638 -18.399 1.00 98.00 282 ILE A C 1
ATOM 2266 O O . ILE A 1 282 ? 17.819 -10.095 -17.481 1.00 98.00 282 ILE A O 1
ATOM 2270 N N . THR A 1 283 ? 15.822 -9.775 -18.450 1.00 96.69 283 THR A N 1
ATOM 2271 C CA . THR A 1 283 ? 15.026 -10.539 -17.473 1.00 96.69 283 THR A CA 1
ATOM 2272 C C . THR A 1 283 ? 14.645 -11.934 -17.971 1.00 96.69 283 THR A C 1
ATOM 2274 O O . THR A 1 283 ? 14.037 -12.708 -17.234 1.00 96.69 283 THR A O 1
ATOM 2277 N N . ASP A 1 284 ? 15.003 -12.265 -19.215 1.00 96.56 284 ASP A N 1
ATOM 2278 C CA . ASP A 1 284 ? 14.607 -13.496 -19.900 1.00 96.56 284 ASP A CA 1
ATOM 2279 C C . ASP A 1 284 ? 13.083 -13.735 -19.884 1.00 96.56 284 ASP A C 1
ATOM 2281 O O . ASP A 1 284 ? 12.596 -14.844 -19.658 1.00 96.56 284 ASP A O 1
ATOM 2285 N N . GLY A 1 285 ? 12.325 -12.664 -20.130 1.00 95.88 285 GLY A N 1
ATOM 2286 C CA . GLY A 1 285 ? 10.888 -12.719 -20.383 1.00 95.88 285 GLY A CA 1
ATOM 2287 C C . GLY A 1 285 ? 9.967 -12.613 -19.171 1.00 95.88 285 GLY A C 1
ATOM 2288 O O . GLY A 1 285 ? 8.794 -12.989 -19.282 1.00 95.88 285 GLY A O 1
ATOM 2289 N N . LEU A 1 286 ? 10.446 -12.079 -18.041 1.00 95.50 286 LEU A N 1
ATOM 2290 C CA . LEU A 1 286 ? 9.560 -11.748 -16.919 1.00 95.50 286 LEU A CA 1
ATOM 2291 C C . LEU A 1 286 ? 8.432 -10.800 -17.365 1.00 95.50 286 LEU A C 1
ATOM 2293 O O . LEU A 1 286 ? 8.641 -9.990 -18.275 1.00 95.50 286 LEU A O 1
ATOM 2297 N N . PRO A 1 287 ? 7.237 -10.883 -16.747 1.00 96.31 287 PRO A N 1
ATOM 2298 C CA . PRO A 1 287 ? 6.165 -9.933 -17.009 1.00 96.31 287 PRO A CA 1
ATOM 2299 C C . PRO A 1 287 ? 6.625 -8.492 -16.774 1.00 96.31 287 PRO A C 1
ATOM 2301 O O . PRO A 1 287 ? 7.411 -8.221 -15.867 1.00 96.31 287 PRO A O 1
ATOM 2304 N N . GLN A 1 288 ? 6.119 -7.555 -17.572 1.00 97.19 288 GLN A N 1
ATOM 2305 C CA . GLN A 1 288 ? 6.465 -6.136 -17.454 1.00 97.19 288 GLN A CA 1
ATOM 2306 C C . GLN A 1 288 ? 5.213 -5.267 -17.369 1.00 97.19 288 GLN A C 1
ATOM 2308 O O . GLN A 1 288 ? 4.222 -5.518 -18.061 1.00 97.19 288 GLN A O 1
ATOM 2313 N N . ILE A 1 289 ? 5.284 -4.205 -16.570 1.00 97.00 289 ILE A N 1
ATOM 2314 C CA . ILE A 1 289 ? 4.287 -3.131 -16.532 1.00 97.00 289 ILE A CA 1
ATOM 2315 C C . ILE A 1 289 ? 5.014 -1.820 -16.796 1.00 97.00 289 ILE A C 1
ATOM 2317 O O . ILE A 1 289 ? 5.852 -1.388 -16.004 1.00 97.00 289 ILE A O 1
ATOM 2321 N N . VAL A 1 290 ? 4.689 -1.210 -17.930 1.00 97.56 290 VAL A N 1
ATOM 2322 C CA . VAL A 1 290 ? 5.412 -0.063 -18.477 1.00 97.56 290 VAL A CA 1
ATOM 2323 C C . VAL A 1 290 ? 4.489 1.140 -18.497 1.00 97.56 290 VAL A C 1
ATOM 2325 O O . VAL A 1 290 ? 3.503 1.125 -19.229 1.00 97.56 290 VAL A O 1
ATOM 2328 N N . TYR A 1 291 ? 4.809 2.185 -17.741 1.00 97.56 291 TYR A N 1
ATOM 2329 C CA . TYR A 1 291 ? 4.070 3.447 -17.775 1.00 97.56 291 TYR A CA 1
ATOM 2330 C C . TYR A 1 291 ? 4.773 4.443 -18.689 1.00 97.56 291 TYR A C 1
ATOM 2332 O O . TYR A 1 291 ? 5.931 4.775 -18.457 1.00 97.56 291 TYR A O 1
ATOM 2340 N N . LEU A 1 292 ? 4.100 4.938 -19.724 1.00 98.00 292 LEU A N 1
ATOM 2341 C CA . LEU A 1 292 ? 4.622 6.071 -20.492 1.00 98.00 292 LEU A CA 1
ATOM 2342 C C . LEU A 1 292 ? 4.312 7.375 -19.753 1.00 98.00 292 LEU A C 1
ATOM 2344 O O . LEU A 1 292 ? 3.178 7.551 -19.313 1.00 98.00 292 LEU A O 1
ATOM 2348 N N . VAL A 1 293 ? 5.306 8.259 -19.641 1.00 96.31 293 VAL A N 1
ATOM 2349 C CA . VAL A 1 293 ? 5.204 9.575 -18.990 1.00 96.31 293 VAL A CA 1
ATOM 2350 C C . VAL A 1 293 ? 5.363 10.670 -20.041 1.00 96.31 293 VAL A C 1
ATOM 2352 O O . VAL A 1 293 ? 6.372 10.716 -20.746 1.00 96.31 293 VAL A O 1
ATOM 2355 N N . GLY A 1 294 ? 4.355 11.532 -20.178 1.00 94.44 294 GLY A N 1
ATOM 2356 C CA . GLY A 1 294 ? 4.312 12.589 -21.198 1.00 94.44 294 GLY A CA 1
ATOM 2357 C C . GLY A 1 294 ? 3.858 12.129 -22.585 1.00 94.44 294 GLY A C 1
ATOM 2358 O O . GLY A 1 294 ? 4.200 12.728 -23.606 1.00 94.44 294 GLY A O 1
ATOM 2359 N N . GLN A 1 295 ? 3.083 11.048 -22.620 1.00 95.12 295 GLN A N 1
ATOM 2360 C CA . GLN A 1 295 ? 2.477 10.459 -23.810 1.00 95.12 295 GLN A CA 1
ATOM 2361 C C . GLN A 1 295 ? 1.346 11.296 -24.425 1.00 95.12 295 GLN A C 1
ATOM 2363 O O . GLN A 1 295 ? 1.047 11.121 -25.606 1.00 95.12 295 GLN A O 1
ATOM 2368 N N . GLN A 1 296 ? 0.690 12.151 -23.636 1.00 93.38 296 GLN A N 1
ATOM 2369 C CA . GLN A 1 296 ? -0.473 12.937 -24.056 1.00 93.38 296 GLN A CA 1
ATOM 2370 C C . GLN A 1 296 ? -0.071 14.292 -24.631 1.00 93.38 296 GLN A C 1
ATOM 2372 O O . GLN A 1 296 ? 0.997 14.815 -24.303 1.00 93.38 296 GLN A O 1
ATOM 2377 N N . THR A 1 297 ? -0.929 14.875 -25.468 1.00 90.44 297 THR A N 1
ATOM 2378 C CA . THR A 1 297 ? -0.755 16.238 -25.989 1.00 90.44 297 THR A CA 1
ATOM 2379 C C . THR A 1 297 ? -0.382 17.221 -24.871 1.00 90.44 297 THR A C 1
ATOM 2381 O O . THR A 1 297 ? -1.054 17.293 -23.845 1.00 90.44 297 THR A O 1
ATOM 2384 N N . GLY A 1 298 ? 0.711 17.963 -25.077 1.00 87.25 298 GLY A N 1
ATOM 2385 C CA . GLY A 1 298 ? 1.308 18.863 -24.080 1.00 87.25 298 GLY A CA 1
ATOM 2386 C C . GLY A 1 298 ? 2.486 18.270 -23.294 1.00 87.25 298 GLY A C 1
ATOM 2387 O O . GLY A 1 298 ? 3.278 19.029 -22.745 1.00 87.25 298 GLY A O 1
ATOM 2388 N N . GLY A 1 299 ? 2.679 16.946 -23.306 1.00 91.12 299 GLY A N 1
ATOM 2389 C CA . GLY A 1 299 ? 3.715 16.277 -22.513 1.00 91.12 299 GLY A CA 1
ATOM 2390 C C . GLY A 1 299 ? 3.310 16.053 -21.055 1.00 91.12 299 GLY A C 1
ATOM 2391 O O . GLY A 1 299 ? 2.146 16.202 -20.693 1.00 91.12 299 GLY A O 1
ATOM 2392 N N . HIS A 1 300 ? 4.275 15.644 -20.230 1.00 90.94 300 HIS A N 1
ATOM 2393 C CA . HIS A 1 300 ? 4.085 15.512 -18.782 1.00 90.94 300 HIS A CA 1
ATOM 2394 C C . HIS A 1 300 ? 3.791 16.893 -18.190 1.00 90.94 300 HIS A C 1
ATOM 2396 O O . HIS A 1 300 ? 4.437 17.859 -18.582 1.00 90.94 300 HIS A O 1
ATOM 2402 N N . ASP A 1 301 ? 2.790 16.985 -17.312 1.00 87.50 301 ASP A N 1
ATOM 2403 C CA . ASP A 1 301 ? 2.421 18.221 -16.600 1.00 87.50 301 ASP A CA 1
ATOM 2404 C C . ASP A 1 301 ? 2.039 19.384 -17.531 1.00 87.50 301 ASP A C 1
ATOM 2406 O O . ASP A 1 301 ? 2.269 20.556 -17.247 1.00 87.50 301 ASP A O 1
ATOM 2410 N N . GLY A 1 302 ? 1.461 19.054 -18.694 1.00 86.00 302 GLY A N 1
ATOM 2411 C CA . GLY A 1 302 ? 1.155 20.040 -19.732 1.00 86.00 302 GLY A CA 1
ATOM 2412 C C . GLY A 1 302 ? -0.298 20.517 -19.781 1.00 86.00 302 GLY A C 1
ATOM 2413 O O . GLY A 1 302 ? -0.549 21.661 -20.164 1.00 86.00 302 GLY A O 1
ATOM 2414 N N . THR A 1 303 ? -1.264 19.645 -19.474 1.00 90.81 303 THR A N 1
ATOM 2415 C CA . THR A 1 303 ? -2.677 19.851 -19.862 1.00 90.81 303 THR A CA 1
ATOM 2416 C C . THR A 1 303 ? -3.711 19.479 -18.803 1.00 90.81 303 THR A C 1
ATOM 2418 O O . THR A 1 303 ? -4.903 19.621 -19.057 1.00 90.81 303 THR A O 1
ATOM 2421 N N . TYR A 1 304 ? -3.315 19.073 -17.596 1.00 93.69 304 TYR A N 1
ATOM 2422 C CA . TYR A 1 304 ? -4.283 18.755 -16.540 1.00 93.69 304 TYR A CA 1
ATOM 2423 C C . TYR A 1 304 ? -5.188 19.964 -16.192 1.00 93.69 304 TYR A C 1
ATOM 2425 O O . TYR A 1 304 ? -4.742 21.113 -16.275 1.00 93.69 304 TYR A O 1
ATOM 2433 N N . PRO A 1 305 ? -6.485 19.763 -15.885 1.00 95.38 305 PRO A N 1
ATOM 2434 C CA . PRO A 1 305 ? -7.158 18.476 -15.699 1.00 95.38 305 PRO A CA 1
ATOM 2435 C C . PRO A 1 305 ? -7.651 17.832 -17.007 1.00 95.38 305 PRO A C 1
ATOM 2437 O O . PRO A 1 305 ? -8.311 16.794 -16.958 1.00 95.38 305 PRO A O 1
ATOM 2440 N N . THR A 1 306 ? -7.349 18.408 -18.178 1.00 95.69 306 THR A N 1
ATOM 2441 C CA . THR A 1 306 ? -7.635 17.768 -19.467 1.00 95.69 306 THR A CA 1
ATOM 2442 C C . THR A 1 306 ? -6.785 16.514 -19.619 1.00 95.69 306 THR A C 1
ATOM 2444 O O . THR A 1 306 ? -5.559 16.570 -19.674 1.00 95.69 306 THR A O 1
ATOM 2447 N N . LEU A 1 307 ? -7.462 15.365 -19.670 1.00 94.62 307 LEU A N 1
ATOM 2448 C CA . LEU A 1 307 ? -6.832 14.055 -19.841 1.00 94.62 307 LEU A CA 1
ATOM 2449 C C . LEU A 1 307 ? -6.806 13.641 -21.324 1.00 94.62 307 LEU A C 1
ATOM 2451 O O . LEU A 1 307 ? -5.851 13.027 -21.794 1.00 94.62 307 LEU A O 1
ATOM 2455 N N . GLY A 1 308 ? -7.861 13.983 -22.070 1.00 84.19 308 GLY A N 1
ATOM 2456 C CA . GLY A 1 308 ? -7.990 13.692 -23.498 1.00 84.19 308 GLY A CA 1
ATOM 2457 C C . GLY A 1 308 ? -7.087 14.551 -24.398 1.00 84.19 308 GLY A C 1
ATOM 2458 O O . GLY A 1 308 ? -6.191 15.260 -23.948 1.00 84.19 308 GLY A O 1
ATOM 2459 N N . GLY A 1 309 ? -7.331 14.495 -25.711 1.00 85.38 309 GLY A N 1
ATOM 2460 C CA . GLY A 1 309 ? -6.608 15.308 -26.705 1.00 85.38 309 GLY A CA 1
ATOM 2461 C C . GLY A 1 309 ? -5.536 14.564 -27.507 1.00 85.38 309 GLY A C 1
ATOM 2462 O O . GLY A 1 309 ? -4.852 15.179 -28.325 1.00 85.38 309 GLY A O 1
ATOM 2463 N N . GLY A 1 310 ? -5.416 13.247 -27.320 1.00 92.12 310 GLY A N 1
ATOM 2464 C CA . GLY A 1 310 ? -4.629 12.366 -28.182 1.00 92.12 310 GLY A CA 1
ATOM 2465 C C . GLY A 1 310 ? -3.159 12.206 -27.790 1.00 92.12 310 GLY A C 1
ATOM 2466 O O . GLY A 1 310 ? -2.661 12.751 -26.802 1.00 92.12 310 GLY A O 1
ATOM 2467 N N . THR A 1 311 ? -2.460 11.386 -28.579 1.00 94.88 311 THR A N 1
ATOM 2468 C CA . THR A 1 311 ? -1.018 11.137 -28.413 1.00 94.88 311 THR A CA 1
ATOM 2469 C C . THR A 1 311 ? -0.214 12.384 -28.777 1.00 94.88 311 THR A C 1
ATOM 2471 O O . THR A 1 311 ? -0.468 12.990 -29.817 1.00 94.88 311 THR A O 1
ATOM 2474 N N . ASN A 1 312 ? 0.793 12.723 -27.967 1.00 93.88 312 ASN A N 1
ATOM 2475 C CA . ASN A 1 312 ? 1.706 13.829 -28.240 1.00 93.88 312 ASN A CA 1
ATOM 2476 C C . ASN A 1 312 ? 2.378 13.656 -29.624 1.00 93.88 312 ASN A C 1
ATOM 2478 O O . ASN A 1 312 ? 3.105 12.677 -29.825 1.00 93.88 312 ASN A O 1
ATOM 2482 N N . PRO A 1 313 ? 2.178 14.592 -30.573 1.00 93.38 313 PRO A N 1
ATOM 2483 C CA . PRO A 1 313 ? 2.690 14.452 -31.935 1.00 93.38 313 PRO A CA 1
ATOM 2484 C C . PRO A 1 313 ? 4.223 14.439 -32.014 1.00 93.38 313 PRO A C 1
ATOM 2486 O O . PRO A 1 313 ? 4.769 1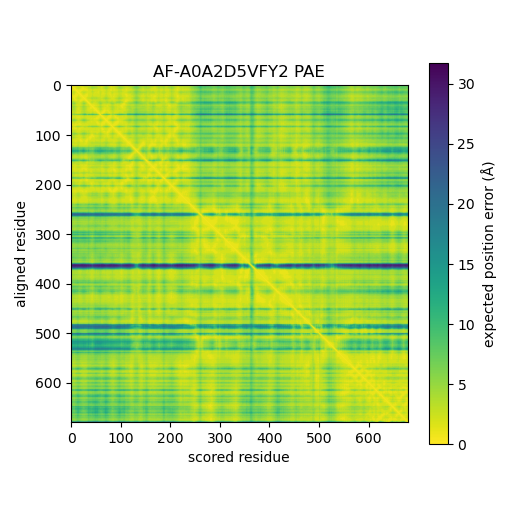3.878 -32.964 1.00 93.38 313 PRO A O 1
ATOM 2489 N N . GLU A 1 314 ? 4.920 14.986 -31.012 1.00 92.19 314 GLU A N 1
ATOM 2490 C CA . GLU A 1 314 ? 6.388 15.011 -30.961 1.00 92.19 314 GLU A CA 1
ATOM 2491 C C . GLU A 1 314 ? 6.991 13.613 -30.745 1.00 92.19 314 GLU A C 1
ATOM 2493 O O . GLU A 1 314 ? 8.097 13.326 -31.200 1.00 92.19 314 GLU A O 1
ATOM 2498 N N . ILE A 1 315 ? 6.264 12.703 -30.083 1.00 95.12 315 ILE A N 1
ATOM 2499 C CA . ILE A 1 315 ? 6.758 11.347 -29.773 1.00 95.12 315 ILE A CA 1
ATOM 2500 C C . ILE A 1 315 ? 6.280 10.296 -30.785 1.00 95.12 315 ILE A C 1
ATOM 2502 O O . ILE A 1 315 ? 6.805 9.175 -30.806 1.00 95.12 315 ILE A O 1
ATOM 2506 N N . GLY A 1 316 ? 5.280 10.638 -31.605 1.00 95.31 316 GLY A N 1
ATOM 2507 C CA . GLY A 1 316 ? 4.718 9.790 -32.651 1.00 95.31 316 GLY A CA 1
ATOM 2508 C C . GLY A 1 316 ? 3.201 9.925 -32.811 1.00 95.31 316 GLY A C 1
ATOM 2509 O O . GLY A 1 316 ? 2.578 10.884 -32.377 1.00 95.31 316 GLY A O 1
ATOM 2510 N N . THR A 1 317 ? 2.598 8.944 -33.479 1.00 95.81 317 THR A N 1
ATOM 2511 C CA . THR A 1 317 ? 1.166 8.924 -33.829 1.00 95.81 317 THR A CA 1
ATOM 2512 C C . THR A 1 317 ? 0.375 7.929 -32.981 1.00 95.81 317 THR A C 1
ATOM 2514 O O . THR A 1 317 ? 0.915 6.930 -32.503 1.00 95.81 317 THR A O 1
ATOM 2517 N N . GLU A 1 318 ? -0.944 8.108 -32.889 1.00 95.06 318 GLU A N 1
ATOM 2518 C CA . GLU A 1 318 ? -1.837 7.156 -32.208 1.00 95.06 318 GLU A CA 1
ATOM 2519 C C . GLU A 1 318 ? -1.759 5.736 -32.794 1.00 95.06 318 GLU A C 1
ATOM 2521 O O . GLU A 1 318 ? -1.793 4.742 -32.065 1.00 95.06 318 GLU A O 1
ATOM 2526 N N . ILE A 1 319 ? -1.606 5.614 -34.119 1.00 96.38 319 ILE A N 1
ATOM 2527 C CA . ILE A 1 319 ? -1.436 4.316 -34.792 1.00 96.38 319 ILE A CA 1
ATOM 2528 C C . ILE A 1 319 ? -0.156 3.633 -34.300 1.00 96.38 319 ILE A C 1
ATOM 2530 O O . ILE A 1 319 ? -0.173 2.433 -34.004 1.00 96.38 319 ILE A O 1
ATOM 2534 N N . GLN A 1 320 ? 0.942 4.386 -34.183 1.00 97.75 320 GLN A N 1
ATOM 2535 C CA . GLN A 1 320 ? 2.196 3.875 -33.632 1.00 97.75 320 GLN A CA 1
ATOM 2536 C C . GLN A 1 320 ? 2.037 3.490 -32.162 1.00 97.75 320 GLN A C 1
ATOM 2538 O O . GLN A 1 320 ? 2.520 2.428 -31.779 1.00 97.75 320 GLN A O 1
ATOM 2543 N N . LEU A 1 321 ? 1.299 4.262 -31.359 1.00 97.75 321 LEU A N 1
ATOM 2544 C CA . LEU A 1 321 ? 1.067 3.929 -29.954 1.00 97.75 321 LEU A CA 1
ATOM 2545 C C . LEU A 1 321 ? 0.270 2.624 -29.805 1.00 97.75 321 LEU A C 1
ATOM 2547 O O . LEU A 1 321 ? 0.646 1.733 -29.038 1.00 97.75 321 LEU A O 1
ATOM 2551 N N . ARG A 1 322 ? -0.801 2.453 -30.588 1.00 97.25 322 ARG A N 1
ATOM 2552 C CA . ARG A 1 322 ? -1.577 1.200 -30.617 1.00 97.25 322 ARG A CA 1
ATOM 2553 C C . ARG A 1 322 ? -0.763 0.029 -31.166 1.00 97.25 322 ARG A C 1
ATOM 2555 O O . ARG A 1 322 ? -1.021 -1.121 -30.806 1.00 97.25 322 ARG A O 1
ATOM 2562 N N . GLN A 1 323 ? 0.193 0.277 -32.062 1.00 97.94 323 GLN A N 1
ATOM 2563 C CA . GLN A 1 323 ? 1.128 -0.750 -32.523 1.00 97.94 323 GLN A CA 1
ATOM 2564 C C . GLN A 1 323 ? 2.130 -1.131 -31.427 1.00 97.94 323 GLN A C 1
ATOM 2566 O O . GLN A 1 323 ? 2.336 -2.325 -31.219 1.00 97.94 323 GLN A O 1
ATOM 2571 N N . LEU A 1 324 ? 2.680 -0.156 -30.696 1.00 98.25 324 LEU A N 1
ATOM 2572 C CA . LEU A 1 324 ? 3.564 -0.381 -29.552 1.00 98.25 324 LEU A CA 1
ATOM 2573 C C . LEU A 1 324 ? 2.857 -1.220 -28.482 1.00 98.25 324 LEU A C 1
ATOM 2575 O O . LEU A 1 324 ? 3.367 -2.268 -28.108 1.00 98.25 324 LEU A O 1
ATOM 2579 N N . SER A 1 325 ? 1.638 -0.844 -28.079 1.00 97.88 325 SER A N 1
ATOM 2580 C CA . SER A 1 325 ? 0.832 -1.612 -27.112 1.00 97.88 325 SER A CA 1
ATOM 2581 C C . SER A 1 325 ? 0.630 -3.076 -27.549 1.00 97.88 325 SER A C 1
ATOM 2583 O O . SER A 1 325 ? 0.813 -4.009 -26.761 1.00 97.88 325 SER A O 1
ATOM 2585 N N . ARG A 1 326 ? 0.345 -3.313 -28.840 1.00 97.81 326 ARG A N 1
ATOM 2586 C CA . ARG A 1 326 ? 0.239 -4.674 -29.402 1.00 97.81 326 ARG A CA 1
ATOM 2587 C C . ARG A 1 326 ? 1.574 -5.423 -29.392 1.00 97.81 326 ARG A C 1
ATOM 2589 O O . ARG A 1 326 ? 1.573 -6.614 -29.083 1.00 97.81 326 ARG A O 1
ATOM 2596 N N . ASN A 1 327 ? 2.682 -4.756 -29.716 1.00 98.31 327 ASN A N 1
ATOM 2597 C CA . ASN A 1 327 ? 4.020 -5.351 -29.700 1.00 98.31 327 ASN A CA 1
ATOM 2598 C C . ASN A 1 327 ? 4.447 -5.719 -28.273 1.00 98.31 327 ASN A C 1
ATOM 2600 O O . ASN A 1 327 ? 4.861 -6.856 -28.062 1.00 98.31 327 ASN A O 1
ATOM 2604 N N . CYS A 1 328 ? 4.262 -4.821 -27.299 1.00 98.06 328 CYS A N 1
ATOM 2605 C CA . CYS A 1 328 ? 4.513 -5.070 -25.877 1.00 98.06 328 CYS A CA 1
ATOM 2606 C C . CYS A 1 328 ? 3.850 -6.373 -25.415 1.00 98.06 328 CYS A C 1
ATOM 2608 O O . CYS A 1 328 ? 4.529 -7.281 -24.931 1.00 98.06 328 CYS A O 1
ATOM 2610 N N . ARG A 1 329 ? 2.546 -6.520 -25.677 1.00 96.25 329 ARG A N 1
ATOM 2611 C CA . ARG A 1 329 ? 1.798 -7.716 -25.272 1.00 96.25 329 ARG A CA 1
ATOM 2612 C C . ARG A 1 329 ? 2.192 -8.964 -26.064 1.00 96.25 329 ARG A C 1
ATOM 2614 O O . ARG A 1 329 ? 2.321 -10.036 -25.489 1.00 96.25 329 ARG A O 1
ATOM 2621 N N . GLY A 1 330 ? 2.330 -8.843 -27.384 1.00 97.12 330 GLY A N 1
ATOM 2622 C CA . GLY A 1 330 ? 2.512 -9.992 -28.275 1.00 97.12 330 GLY A CA 1
ATOM 2623 C C . GLY A 1 330 ? 3.942 -10.525 -28.360 1.00 97.12 330 GLY A C 1
ATOM 2624 O O . GLY A 1 330 ? 4.121 -11.674 -28.753 1.00 97.12 330 GLY A O 1
ATOM 2625 N N . LYS A 1 331 ? 4.949 -9.706 -28.035 1.00 98.06 331 LYS A N 1
ATOM 2626 C CA . LYS A 1 331 ? 6.369 -10.048 -28.220 1.00 98.06 331 LYS A CA 1
ATOM 2627 C C . LYS A 1 331 ? 7.194 -10.015 -26.938 1.00 98.06 331 LYS A C 1
ATOM 2629 O O . LYS A 1 331 ? 8.180 -10.737 -26.869 1.00 98.06 331 LYS A O 1
ATOM 2634 N N . TYR A 1 332 ? 6.821 -9.187 -25.960 1.00 98.25 332 TYR A N 1
ATOM 2635 C CA . TYR A 1 332 ? 7.705 -8.853 -24.835 1.00 98.25 332 TYR A CA 1
ATOM 2636 C C . TYR A 1 332 ? 7.087 -9.101 -23.455 1.00 98.25 332 TYR A C 1
ATOM 2638 O O . TYR A 1 332 ? 7.617 -8.613 -22.460 1.00 98.25 332 TYR A O 1
ATOM 2646 N N . ASN A 1 333 ? 5.970 -9.836 -23.381 1.00 97.44 333 ASN A N 1
ATOM 2647 C CA . ASN A 1 333 ? 5.265 -10.119 -22.124 1.00 97.44 333 ASN A CA 1
ATOM 2648 C C . ASN A 1 333 ? 4.989 -8.844 -21.293 1.00 97.44 333 ASN A C 1
ATOM 2650 O O . ASN A 1 333 ? 5.123 -8.826 -20.071 1.00 97.44 333 ASN A O 1
ATOM 2654 N N . ALA A 1 334 ? 4.661 -7.745 -21.980 1.00 98.12 334 ALA A N 1
ATOM 2655 C CA . ALA A 1 334 ? 4.585 -6.417 -21.390 1.00 98.12 334 ALA A CA 1
ATOM 2656 C C . ALA A 1 334 ? 3.186 -5.809 -21.530 1.00 98.12 334 ALA A C 1
ATOM 2658 O O . ALA A 1 334 ? 2.594 -5.797 -22.615 1.00 98.12 334 ALA A O 1
ATOM 2659 N N . ILE A 1 335 ? 2.682 -5.246 -20.435 1.00 97.56 335 ILE A N 1
ATOM 2660 C CA . ILE A 1 335 ? 1.506 -4.379 -20.421 1.00 97.56 335 ILE A CA 1
ATOM 2661 C C . ILE A 1 335 ? 1.993 -2.940 -20.532 1.00 97.56 335 ILE A C 1
ATOM 2663 O O . ILE A 1 335 ? 2.716 -2.448 -19.667 1.00 97.56 335 ILE A O 1
ATOM 2667 N N . LEU A 1 336 ? 1.572 -2.269 -21.601 1.00 97.69 336 LEU A N 1
ATOM 2668 C CA . LEU A 1 336 ? 1.746 -0.831 -21.741 1.00 97.69 336 LEU A CA 1
ATOM 2669 C C . LEU A 1 336 ? 0.592 -0.116 -21.031 1.00 97.69 336 LEU A C 1
ATOM 2671 O O . LEU A 1 336 ? -0.576 -0.427 -21.265 1.00 97.69 336 LEU A O 1
ATOM 2675 N N . SER A 1 337 ? 0.941 0.825 -20.171 1.00 97.00 337 SER A N 1
ATOM 2676 C CA . SER A 1 337 ? 0.058 1.688 -19.401 1.00 97.00 337 SER A CA 1
ATOM 2677 C C . SER A 1 337 ? 0.622 3.114 -19.412 1.00 97.00 337 SER A C 1
ATOM 2679 O O . SER A 1 337 ? 1.602 3.410 -20.104 1.00 97.00 337 SER A O 1
ATOM 2681 N N . TYR A 1 338 ? -0.025 4.021 -18.695 1.00 97.31 338 TYR A N 1
ATOM 2682 C CA . TYR A 1 338 ? 0.133 5.450 -18.877 1.00 97.31 338 TYR A CA 1
ATOM 2683 C C . TYR A 1 338 ? 0.120 6.186 -17.546 1.00 97.31 338 TYR A C 1
ATOM 2685 O O . TYR A 1 338 ? -0.545 5.774 -16.593 1.00 97.31 338 TYR A O 1
ATOM 2693 N N . HIS A 1 339 ? 0.887 7.266 -17.508 1.00 96.25 339 HIS A N 1
ATOM 2694 C CA . HIS A 1 339 ? 0.882 8.248 -16.443 1.00 96.25 339 HIS A CA 1
ATOM 2695 C C . HIS A 1 339 ? -0.257 9.248 -16.676 1.00 96.25 339 HIS A C 1
ATOM 2697 O O . HIS A 1 339 ? -0.473 9.715 -17.795 1.00 96.25 339 HIS A O 1
ATOM 2703 N N . CYS A 1 340 ? -0.995 9.558 -15.622 1.00 95.25 340 CYS A N 1
ATOM 2704 C CA . CYS A 1 340 ? -2.133 10.465 -15.604 1.00 95.25 340 CYS A CA 1
ATOM 2705 C C . CYS A 1 340 ? -2.136 11.193 -14.254 1.00 95.25 340 CYS A C 1
ATOM 2707 O O . CYS A 1 340 ? -1.534 10.708 -13.303 1.00 95.25 340 CYS A O 1
ATOM 2709 N N . ASN A 1 341 ? -2.834 12.317 -14.145 1.00 94.00 341 ASN A N 1
ATOM 2710 C CA . ASN A 1 341 ? -2.982 13.066 -12.901 1.00 94.00 341 ASN A CA 1
ATOM 2711 C C . ASN A 1 341 ? -4.424 13.582 -12.828 1.00 94.00 341 ASN A C 1
ATOM 2713 O O . ASN A 1 341 ? -4.962 14.037 -13.837 1.00 94.00 341 ASN A O 1
ATOM 2717 N N . ILE A 1 342 ? -5.061 13.435 -11.669 1.00 94.75 342 ILE A N 1
ATOM 2718 C CA . ILE A 1 342 ? -6.447 13.866 -11.432 1.00 94.75 342 ILE A CA 1
ATOM 2719 C C . ILE A 1 342 ? -6.542 15.002 -10.409 1.00 94.75 342 ILE A C 1
ATOM 2721 O O . ILE A 1 342 ? -7.643 15.464 -10.135 1.00 94.75 342 ILE A O 1
ATOM 2725 N N . ASP A 1 343 ? -5.407 15.451 -9.876 1.00 93.00 343 ASP A N 1
ATOM 2726 C CA . ASP A 1 343 ? -5.296 16.444 -8.813 1.00 93.00 343 ASP A CA 1
ATOM 2727 C C . ASP A 1 343 ? -4.881 17.815 -9.350 1.00 93.00 343 ASP A C 1
ATOM 2729 O O . ASP A 1 343 ? -5.380 18.833 -8.881 1.00 93.00 343 ASP A O 1
ATOM 2733 N N . ASP A 1 344 ? -3.970 17.873 -10.317 1.00 91.44 344 ASP A N 1
ATOM 2734 C CA . ASP A 1 344 ? -3.392 19.131 -10.785 1.00 91.44 344 ASP A CA 1
ATOM 2735 C C . ASP A 1 344 ? -4.274 19.821 -11.835 1.00 91.44 344 ASP A C 1
ATOM 2737 O O . ASP A 1 344 ? -4.933 19.187 -12.663 1.00 91.44 344 ASP A O 1
ATOM 2741 N N . ALA A 1 345 ? -4.292 21.156 -11.811 1.00 92.38 345 ALA A N 1
ATOM 2742 C CA . ALA A 1 345 ? -5.046 21.953 -12.766 1.00 92.38 345 ALA A CA 1
ATOM 2743 C C . ALA A 1 345 ? -4.251 23.171 -13.246 1.00 92.38 345 ALA A C 1
ATOM 2745 O O . ALA A 1 345 ? -3.783 23.989 -12.447 1.00 92.38 345 ALA A O 1
ATOM 2746 N N . TYR A 1 346 ? -4.179 23.327 -14.568 1.00 90.56 346 TYR A N 1
ATOM 2747 C CA . TYR A 1 346 ? -3.567 24.479 -15.216 1.00 90.56 346 TYR A CA 1
ATOM 2748 C C . TYR A 1 346 ? -4.608 25.374 -15.875 1.00 90.56 346 TYR A C 1
ATOM 2750 O O . TYR A 1 346 ? -5.530 24.905 -16.544 1.00 90.56 346 TYR A O 1
ATOM 2758 N N . GLN A 1 347 ? -4.448 26.686 -15.715 1.00 91.38 347 GLN A N 1
ATOM 2759 C CA . GLN A 1 347 ? -5.462 27.657 -16.138 1.00 91.38 347 GLN A CA 1
ATOM 2760 C C . GLN A 1 347 ? -5.665 27.708 -17.660 1.00 91.38 347 GLN A C 1
ATOM 2762 O O . GLN A 1 347 ? -6.733 28.099 -18.130 1.00 91.38 347 GLN A O 1
ATOM 2767 N N . HIS A 1 348 ? -4.652 27.327 -18.441 1.00 89.69 348 HIS A N 1
ATOM 2768 C CA . HIS A 1 348 ? -4.734 27.266 -19.903 1.00 89.69 348 HIS A CA 1
ATOM 2769 C C . HIS A 1 348 ? -5.396 25.989 -20.434 1.00 89.69 348 HIS A C 1
ATOM 2771 O O . HIS A 1 348 ? -5.643 25.904 -21.638 1.00 89.69 348 HIS A O 1
ATOM 2777 N N . SER A 1 349 ? -5.655 24.999 -19.580 1.00 93.25 349 SER A N 1
ATOM 2778 C CA . SER A 1 349 ? -6.249 23.726 -19.986 1.00 93.25 349 SER A CA 1
ATOM 2779 C C . SER A 1 349 ? -7.718 23.889 -20.369 1.00 93.25 349 SER A C 1
ATOM 2781 O O . SER A 1 349 ? -8.446 24.693 -19.787 1.00 93.25 349 SER A O 1
ATOM 2783 N N . GLN A 1 350 ? -8.173 23.097 -21.343 1.00 95.56 350 GLN A N 1
ATOM 2784 C CA . GLN A 1 350 ? -9.542 23.167 -21.864 1.00 95.56 350 GLN A CA 1
ATOM 2785 C C . GLN A 1 350 ? -10.594 22.887 -20.782 1.00 95.56 350 GLN A C 1
ATOM 2787 O O . GLN A 1 350 ? -11.641 23.529 -20.770 1.00 95.56 350 GLN A O 1
ATOM 2792 N N . ASP A 1 351 ? -10.304 21.950 -19.878 1.00 96.75 351 ASP A N 1
ATOM 2793 C CA . ASP A 1 351 ? -11.219 21.525 -18.814 1.00 96.75 351 ASP A CA 1
ATOM 2794 C C . ASP A 1 351 ? -10.994 22.274 -17.491 1.00 96.75 351 ASP A C 1
ATOM 2796 O O . ASP A 1 351 ? -11.398 21.804 -16.424 1.00 96.75 351 ASP A O 1
ATOM 2800 N N . TRP A 1 352 ? -10.339 23.438 -17.529 1.00 96.38 352 TRP A N 1
ATOM 2801 C CA . TRP A 1 352 ? -10.301 24.327 -16.374 1.00 96.38 352 TRP A CA 1
ATOM 2802 C C . TRP A 1 352 ? -11.706 24.866 -16.076 1.00 96.38 352 TRP A C 1
ATOM 2804 O O . TRP A 1 352 ? -12.259 25.664 -16.836 1.00 96.38 352 TRP A O 1
ATOM 2814 N N . ASP A 1 353 ? -12.264 24.489 -14.925 1.00 96.62 353 ASP A N 1
ATOM 2815 C CA . ASP A 1 353 ? -13.588 24.932 -14.498 1.00 96.62 353 ASP A CA 1
ATOM 2816 C C . ASP A 1 353 ? -13.619 25.235 -12.998 1.00 96.62 353 ASP A C 1
ATOM 2818 O O . ASP A 1 353 ? -13.353 24.388 -12.148 1.00 96.62 353 ASP A O 1
ATOM 2822 N N . ARG A 1 354 ? -14.019 26.460 -12.652 1.00 94.88 354 ARG A N 1
ATOM 2823 C CA . ARG A 1 354 ? -14.082 26.931 -11.261 1.00 94.88 354 ARG A CA 1
ATOM 2824 C C . ARG A 1 354 ? -15.145 26.220 -10.418 1.00 94.88 354 ARG A C 1
ATOM 2826 O O . ARG A 1 354 ? -15.169 26.436 -9.212 1.00 94.88 354 ARG A O 1
ATOM 2833 N N . ARG A 1 355 ? -16.022 25.411 -11.025 1.00 95.56 355 ARG A N 1
ATOM 2834 C CA . ARG A 1 355 ? -16.977 24.558 -10.302 1.00 95.56 355 ARG A CA 1
ATOM 2835 C C . ARG A 1 355 ? -16.288 23.455 -9.504 1.00 95.56 355 ARG A C 1
ATOM 2837 O O . ARG A 1 355 ? -16.824 23.072 -8.478 1.00 95.56 355 ARG A O 1
ATOM 2844 N N . TYR A 1 356 ? -15.145 22.949 -9.962 1.00 95.94 356 TYR A N 1
ATOM 2845 C CA . TYR A 1 356 ? -14.402 21.879 -9.285 1.00 95.94 356 TYR A CA 1
ATOM 2846 C C . TYR A 1 356 ? -12.903 22.174 -9.148 1.00 95.94 356 TYR A C 1
ATOM 2848 O O . TYR A 1 356 ? -12.196 21.402 -8.515 1.00 95.94 356 TYR A O 1
ATOM 2856 N N . VAL A 1 357 ? -12.395 23.282 -9.694 1.00 95.44 357 VAL A N 1
ATOM 2857 C CA . VAL A 1 357 ? -11.001 23.702 -9.506 1.00 95.44 357 VAL A CA 1
ATOM 2858 C C . VAL A 1 357 ? -10.871 24.656 -8.319 1.00 95.44 357 VAL A C 1
ATOM 2860 O O . VAL A 1 357 ? -11.380 25.782 -8.333 1.00 95.44 357 VAL A O 1
ATOM 2863 N N . VAL A 1 358 ? -10.102 24.218 -7.327 1.00 92.12 358 VAL A N 1
ATOM 2864 C CA . VAL A 1 358 ? -9.590 25.014 -6.214 1.00 92.12 358 VAL A CA 1
ATOM 2865 C C . VAL A 1 358 ? -8.429 25.870 -6.724 1.00 92.12 358 VAL A C 1
ATOM 2867 O O . VAL A 1 358 ? -7.363 25.359 -7.058 1.00 92.12 358 VAL A O 1
ATOM 2870 N N . VAL A 1 359 ? -8.627 27.184 -6.815 1.00 89.69 359 VAL A N 1
ATOM 2871 C CA . VAL A 1 359 ? -7.617 28.109 -7.358 1.00 89.69 359 VAL A CA 1
ATOM 2872 C C . VAL A 1 359 ? -6.568 28.455 -6.299 1.00 89.69 359 VAL A C 1
ATOM 2874 O O . VAL A 1 359 ? -6.914 28.799 -5.169 1.00 89.69 359 VAL A O 1
ATOM 2877 N N . ASN A 1 360 ? -5.288 28.443 -6.675 1.00 79.88 360 ASN A N 1
ATOM 2878 C CA . ASN A 1 360 ? -4.204 28.913 -5.815 1.00 79.88 360 ASN A CA 1
ATOM 2879 C C . ASN A 1 360 ? -4.192 30.457 -5.778 1.00 79.88 360 ASN A C 1
ATOM 2881 O O . ASN A 1 360 ? -3.841 31.107 -6.760 1.00 79.88 360 ASN A O 1
ATOM 2885 N N . GLU A 1 361 ? -4.582 31.064 -4.648 1.00 64.75 361 GLU A N 1
ATOM 2886 C CA . GLU A 1 361 ? -4.652 32.534 -4.490 1.00 64.75 361 GLU A CA 1
ATOM 2887 C C . GLU A 1 361 ? -3.274 33.216 -4.518 1.00 64.75 361 GLU A C 1
ATOM 2889 O O . GLU A 1 361 ? -3.134 34.355 -4.966 1.00 64.75 361 GLU A O 1
ATOM 2894 N N . THR A 1 362 ? -2.236 32.515 -4.064 1.00 55.50 362 THR A N 1
ATOM 2895 C CA . THR A 1 362 ? -0.848 32.969 -4.132 1.00 55.50 362 THR A CA 1
ATOM 2896 C C . THR A 1 362 ? -0.244 32.519 -5.453 1.00 55.50 362 THR A C 1
ATOM 2898 O O . THR A 1 362 ? 0.454 31.512 -5.515 1.00 55.50 362 THR A O 1
ATOM 2901 N N . SER A 1 363 ? -0.511 33.265 -6.521 1.00 47.81 363 SER A N 1
ATOM 2902 C CA . SER A 1 363 ? 0.098 33.085 -7.843 1.00 47.81 363 SER A CA 1
ATOM 2903 C C . SER A 1 363 ? 1.587 33.478 -7.863 1.00 47.81 363 SER A C 1
ATOM 2905 O O . SER A 1 363 ? 2.021 34.258 -8.714 1.00 47.81 363 SER A O 1
ATOM 2907 N N . ALA A 1 364 ? 2.385 33.007 -6.905 1.00 44.91 364 ALA A N 1
ATOM 2908 C CA . ALA A 1 364 ? 3.784 32.787 -7.223 1.00 44.91 364 ALA A CA 1
ATOM 2909 C C . ALA A 1 364 ? 3.764 31.558 -8.130 1.00 44.91 364 ALA A C 1
ATOM 2911 O O . ALA A 1 364 ? 3.285 30.515 -7.698 1.00 44.91 364 ALA A O 1
ATOM 2912 N N . GLU A 1 365 ? 4.173 31.708 -9.392 1.00 47.25 365 GLU A N 1
ATOM 2913 C CA . GLU A 1 365 ? 4.481 30.558 -10.243 1.00 47.25 365 GLU A CA 1
ATOM 2914 C C . GLU A 1 365 ? 5.400 29.651 -9.416 1.00 47.25 365 GLU A C 1
ATOM 2916 O O . GLU A 1 365 ? 6.556 30.002 -9.161 1.00 47.25 365 GLU A O 1
ATOM 2921 N N . ASP A 1 366 ? 4.877 28.535 -8.904 1.00 49.34 366 ASP A N 1
ATOM 2922 C CA . ASP A 1 366 ? 5.766 27.479 -8.460 1.00 49.34 366 ASP A CA 1
ATOM 2923 C C . ASP A 1 366 ? 6.540 26.993 -9.692 1.00 49.34 366 ASP A C 1
ATOM 2925 O O . ASP A 1 366 ? 6.213 27.304 -10.841 1.00 49.34 366 ASP A O 1
ATOM 2929 N N . SER A 1 367 ? 7.620 26.253 -9.487 1.00 46.62 367 SER A N 1
ATOM 2930 C CA . SER A 1 367 ? 8.447 25.807 -10.609 1.00 46.62 367 SER A CA 1
ATOM 2931 C C . SER A 1 367 ? 7.723 24.875 -11.596 1.00 46.62 367 SER A C 1
ATOM 2933 O O . SER A 1 367 ? 8.274 24.580 -12.656 1.00 46.62 367 SER A O 1
ATOM 2935 N N . LEU A 1 368 ? 6.509 24.424 -11.255 1.00 56.66 368 LEU A N 1
ATOM 2936 C CA . LEU A 1 368 ? 5.622 23.600 -12.078 1.00 56.66 368 LEU A CA 1
ATOM 2937 C C . LEU A 1 368 ? 4.477 24.419 -12.715 1.00 56.66 368 LEU A C 1
ATOM 2939 O O . LEU A 1 368 ? 3.681 23.870 -13.471 1.00 56.66 368 LEU A O 1
ATOM 2943 N N . ASN A 1 369 ? 4.413 25.733 -12.466 1.00 64.25 369 ASN A N 1
ATOM 2944 C CA . ASN A 1 369 ? 3.325 26.635 -12.849 1.00 64.25 369 ASN A CA 1
ATOM 2945 C C . ASN A 1 369 ? 1.925 26.117 -12.459 1.00 64.25 369 ASN A C 1
ATOM 2947 O O . ASN A 1 369 ? 0.985 26.281 -13.234 1.00 64.25 369 ASN A O 1
ATOM 2951 N N . LEU A 1 370 ? 1.745 25.494 -11.295 1.00 76.31 370 LEU A N 1
ATOM 2952 C CA . LEU A 1 370 ? 0.445 24.965 -10.866 1.00 76.31 370 LEU A CA 1
ATOM 2953 C C . LEU A 1 370 ? -0.506 26.095 -10.416 1.00 76.31 370 LEU A C 1
ATOM 2955 O O . LEU A 1 370 ? -0.299 26.728 -9.377 1.00 76.31 370 LEU A O 1
ATOM 2959 N N . GLN A 1 371 ? -1.588 26.353 -11.165 1.00 85.56 371 GLN A N 1
ATOM 2960 C CA . GLN A 1 371 ? -2.546 27.428 -10.828 1.00 85.56 371 GLN A CA 1
ATOM 2961 C C . GLN A 1 371 ? -3.745 26.971 -9.984 1.00 85.56 371 GLN A C 1
ATOM 2963 O O . GLN A 1 371 ? -4.465 27.812 -9.434 1.00 85.56 371 GLN A O 1
ATOM 2968 N N . GLY A 1 372 ? -3.976 25.668 -9.851 1.00 88.50 372 GLY A N 1
ATOM 2969 C CA . GLY A 1 372 ? -5.023 25.139 -8.989 1.00 88.50 372 GLY A CA 1
ATOM 2970 C C . GLY A 1 372 ? -4.944 23.631 -8.809 1.00 88.50 372 GLY A C 1
ATOM 2971 O O . GLY A 1 372 ? -4.056 22.966 -9.341 1.00 88.50 372 GLY A O 1
ATOM 2972 N N . SER A 1 373 ? -5.896 23.094 -8.058 1.00 91.56 373 SER A N 1
ATOM 2973 C CA . SER A 1 373 ? -6.063 21.656 -7.865 1.00 91.56 373 SER A CA 1
ATOM 2974 C C . SER A 1 373 ? -7.534 21.259 -7.951 1.00 91.56 373 SER A C 1
ATOM 2976 O O . SER A 1 373 ? -8.424 22.075 -7.716 1.00 91.56 373 SER A O 1
ATOM 2978 N N . VAL A 1 374 ? -7.806 20.020 -8.329 1.00 94.81 374 VAL A N 1
ATOM 2979 C CA . VAL A 1 374 ? -9.153 19.499 -8.554 1.00 94.81 374 VAL A CA 1
ATOM 2980 C C . VAL A 1 374 ? -9.753 19.021 -7.233 1.00 94.81 374 VAL A C 1
ATOM 2982 O O . VAL A 1 374 ? -9.169 18.208 -6.520 1.00 94.81 374 VAL A O 1
ATOM 2985 N N . CYS A 1 375 ? -10.942 19.516 -6.906 1.00 96.00 375 CYS A N 1
ATOM 2986 C CA . CYS A 1 375 ? -11.792 18.952 -5.869 1.00 96.00 375 CYS A CA 1
ATOM 2987 C C . CYS A 1 375 ? -12.481 17.701 -6.421 1.00 96.00 375 CYS A C 1
ATOM 2989 O O . CYS A 1 375 ? -13.406 17.810 -7.232 1.00 96.00 375 CYS A O 1
ATOM 2991 N N . HIS A 1 376 ? -12.065 16.517 -5.974 1.00 96.81 376 HIS A N 1
ATOM 2992 C CA . HIS A 1 376 ? -12.578 15.248 -6.489 1.00 96.81 376 HIS A CA 1
ATOM 2993 C C . HIS A 1 376 ? -14.078 15.101 -6.233 1.00 96.81 376 HIS A C 1
ATOM 2995 O O . HIS A 1 376 ? -14.794 14.566 -7.076 1.00 96.81 376 HIS A O 1
ATOM 3001 N N . THR A 1 377 ? -14.571 15.603 -5.095 1.00 97.31 377 THR A N 1
ATOM 3002 C CA . THR A 1 377 ? -16.009 15.568 -4.769 1.00 97.31 377 THR A CA 1
ATOM 3003 C C . THR A 1 377 ? -16.847 16.282 -5.829 1.00 97.31 377 THR A C 1
ATOM 3005 O O . THR A 1 377 ? -17.758 15.682 -6.398 1.00 97.31 377 THR A O 1
ATOM 3008 N N . LEU A 1 378 ? -16.547 17.551 -6.128 1.00 97.38 378 LEU A N 1
ATOM 3009 C CA . LEU A 1 378 ? -17.332 18.309 -7.111 1.00 97.38 378 LEU A CA 1
ATOM 3010 C C . LEU A 1 378 ? -17.068 17.840 -8.546 1.00 97.38 378 LEU A C 1
ATOM 3012 O O . LEU A 1 378 ? -17.960 17.898 -9.392 1.00 97.38 378 LEU A O 1
ATOM 3016 N N . ASP A 1 379 ? -15.873 17.336 -8.834 1.00 98.06 379 ASP A N 1
ATOM 3017 C CA . ASP A 1 379 ? -15.538 16.764 -10.139 1.00 98.06 379 ASP A CA 1
ATOM 3018 C C . ASP A 1 379 ? -16.335 15.471 -10.426 1.00 98.06 379 ASP A C 1
ATOM 3020 O O . ASP A 1 379 ? -16.809 15.252 -11.544 1.00 98.06 379 ASP A O 1
ATOM 3024 N N . VAL A 1 380 ? -16.597 14.661 -9.391 1.00 98.31 380 VAL A N 1
ATOM 3025 C CA . VAL A 1 380 ? -17.537 13.529 -9.450 1.00 98.31 380 VAL A CA 1
ATOM 3026 C C . VAL A 1 380 ? -18.985 13.998 -9.572 1.00 98.31 380 VAL A C 1
ATOM 3028 O O . VAL A 1 380 ? -19.714 13.479 -10.417 1.00 98.31 380 VAL A O 1
ATOM 3031 N N . GLU A 1 381 ? -19.420 14.976 -8.772 1.00 97.06 381 GLU A N 1
ATOM 3032 C CA . GLU A 1 381 ? -20.808 15.472 -8.799 1.00 97.06 381 GLU A CA 1
ATOM 3033 C C . GLU A 1 381 ? -21.183 16.129 -10.131 1.00 97.06 381 GLU A C 1
ATOM 3035 O O . GLU A 1 381 ? -22.318 16.001 -10.595 1.00 97.06 381 GLU A O 1
ATOM 3040 N N . THR A 1 382 ? -20.231 16.811 -10.770 1.00 97.56 382 THR A N 1
ATOM 3041 C CA . THR A 1 382 ? -20.409 17.369 -12.118 1.00 97.56 382 THR A CA 1
ATOM 3042 C C . THR A 1 382 ? -20.307 16.309 -13.216 1.00 97.56 382 THR A C 1
ATOM 3044 O O . THR A 1 382 ? -20.806 16.535 -14.317 1.00 97.56 382 THR A O 1
ATOM 3047 N N . GLY A 1 383 ? -19.702 15.153 -12.922 1.00 98.12 383 GLY A N 1
ATOM 3048 C CA . GLY A 1 383 ? -19.479 14.051 -13.859 1.00 98.12 383 GLY A CA 1
ATOM 3049 C C . GLY A 1 383 ? -18.305 14.264 -14.819 1.00 98.12 383 GLY A C 1
ATOM 3050 O O . GLY A 1 383 ? -18.066 13.425 -15.692 1.00 98.12 383 GLY A O 1
ATOM 3051 N N . GLU A 1 384 ? -17.561 15.360 -14.671 1.00 98.31 384 GLU A N 1
ATOM 3052 C CA . GLU A 1 384 ? -16.519 15.758 -15.617 1.00 98.31 384 GLU A CA 1
ATOM 3053 C C . GLU A 1 384 ? -15.303 14.828 -15.548 1.00 98.31 384 GLU A C 1
ATOM 3055 O O . GLU A 1 384 ? -14.761 14.474 -16.596 1.00 98.31 384 GLU A O 1
ATOM 3060 N N . VAL A 1 385 ? -14.931 14.323 -14.365 1.00 98.44 385 VAL A N 1
ATOM 3061 C CA . VAL A 1 385 ? -13.851 13.324 -14.239 1.00 98.44 385 VAL A CA 1
ATOM 3062 C C . VAL A 1 385 ? -14.110 12.080 -15.084 1.00 98.44 385 VAL A C 1
ATOM 3064 O O . VAL A 1 385 ? -13.212 11.585 -15.764 1.00 98.44 385 VAL A O 1
ATOM 3067 N N . PHE A 1 386 ? -15.351 11.588 -15.097 1.00 98.50 386 PHE A N 1
ATOM 3068 C CA . PHE A 1 386 ? -15.705 10.382 -15.839 1.00 98.50 386 PHE A CA 1
ATOM 3069 C C . PHE A 1 386 ? -15.688 10.639 -17.340 1.00 98.50 386 PHE A C 1
ATOM 3071 O O . PHE A 1 386 ? -15.150 9.815 -18.075 1.00 98.50 386 PHE A O 1
ATOM 3078 N N . ARG A 1 387 ? -16.179 11.801 -17.793 1.00 98.19 387 ARG A N 1
ATOM 3079 C CA . ARG A 1 387 ? -16.059 12.210 -19.200 1.00 98.19 387 ARG A CA 1
ATOM 3080 C C . ARG A 1 387 ? -14.590 12.266 -19.630 1.00 98.19 387 ARG A C 1
ATOM 3082 O O . ARG A 1 387 ? -14.228 11.663 -20.638 1.00 98.19 387 ARG A O 1
ATOM 3089 N N . ARG A 1 388 ? -13.730 12.931 -18.847 1.00 98.00 388 ARG A N 1
ATOM 3090 C CA . ARG A 1 388 ? -12.295 13.061 -19.162 1.00 98.00 388 ARG A CA 1
ATOM 3091 C C . ARG A 1 388 ? -11.582 11.706 -19.160 1.00 98.00 388 ARG A C 1
ATOM 3093 O O . ARG A 1 388 ? -10.740 11.467 -20.022 1.00 98.00 388 ARG A O 1
ATOM 3100 N N . LEU A 1 389 ? -11.932 10.794 -18.248 1.00 97.75 389 LEU A N 1
ATOM 3101 C CA . LEU A 1 389 ? -11.395 9.427 -18.227 1.00 97.75 389 LEU A CA 1
ATOM 3102 C C . LEU A 1 389 ? -11.890 8.568 -19.404 1.00 97.75 389 LEU A C 1
ATOM 3104 O O . LEU A 1 389 ? -11.129 7.738 -19.905 1.00 97.75 389 LEU A O 1
ATOM 3108 N N . GLU A 1 390 ? -13.131 8.743 -19.865 1.00 97.19 390 GLU A N 1
ATOM 3109 C CA . GLU A 1 390 ? -13.623 8.082 -21.084 1.00 97.19 390 GLU A CA 1
ATOM 3110 C C . GLU A 1 390 ? -12.840 8.551 -22.309 1.00 97.19 390 GLU A C 1
ATOM 3112 O O . GLU A 1 390 ? -12.264 7.720 -23.012 1.00 97.19 390 GLU A O 1
ATOM 3117 N N . GLU A 1 391 ? -12.707 9.864 -22.496 1.00 96.19 391 GLU A N 1
ATOM 3118 C CA . GLU A 1 391 ? -11.903 10.451 -23.577 1.00 96.19 391 GLU A CA 1
ATOM 3119 C C . GLU A 1 391 ? -10.438 9.991 -23.519 1.00 96.19 391 GLU A C 1
ATOM 3121 O O . GLU A 1 391 ? -9.824 9.679 -24.545 1.00 96.19 391 GLU A O 1
ATOM 3126 N N . TYR A 1 392 ? -9.875 9.883 -22.313 1.00 96.06 392 TYR A N 1
ATOM 3127 C CA . TYR A 1 392 ? -8.533 9.346 -22.107 1.00 96.06 392 TYR A CA 1
ATOM 3128 C C . TYR A 1 392 ? -8.412 7.902 -22.609 1.00 96.06 392 TYR A C 1
ATOM 3130 O O . TYR A 1 392 ? -7.492 7.574 -23.362 1.00 96.06 392 TYR A O 1
ATOM 3138 N N . MET A 1 393 ? -9.346 7.024 -22.236 1.00 95.06 393 MET A N 1
ATOM 3139 C CA . MET A 1 393 ? -9.333 5.619 -22.663 1.00 95.06 393 MET A CA 1
ATOM 3140 C C . MET A 1 393 ? -9.657 5.431 -24.151 1.00 95.06 393 MET A C 1
ATOM 3142 O O . MET A 1 393 ? -9.250 4.429 -24.747 1.00 95.06 393 MET A O 1
ATOM 3146 N N . GLU A 1 394 ? -10.342 6.384 -24.783 1.00 94.19 394 GLU A N 1
ATOM 3147 C CA . GLU A 1 394 ? -10.476 6.420 -26.240 1.00 94.19 394 GLU A CA 1
ATOM 3148 C C . GLU A 1 394 ? -9.130 6.720 -26.913 1.00 94.19 394 GLU A C 1
ATOM 3150 O O . GLU A 1 394 ? -8.760 6.044 -27.882 1.00 94.19 394 GLU A O 1
ATOM 3155 N N . CYS A 1 395 ? -8.359 7.668 -26.370 1.00 93.75 395 CYS A N 1
ATOM 3156 C CA . CYS A 1 395 ? -7.045 8.059 -26.890 1.00 93.75 395 CYS A CA 1
ATOM 3157 C C . CYS A 1 395 ? -5.979 6.972 -26.672 1.00 93.75 395 CYS A C 1
ATOM 3159 O O . CYS A 1 395 ? -5.198 6.655 -27.578 1.00 93.75 395 CYS A O 1
ATOM 3161 N N . PHE A 1 396 ? -5.953 6.370 -25.483 1.00 95.44 396 PHE A N 1
ATOM 3162 C CA . PHE A 1 396 ? -4.874 5.493 -25.036 1.00 95.44 396 PHE A CA 1
ATOM 3163 C C . PHE A 1 396 ? -5.380 4.062 -24.804 1.00 95.44 396 PHE A C 1
ATOM 3165 O O . PHE A 1 396 ? -6.361 3.869 -24.091 1.00 95.44 396 PHE A O 1
ATOM 3172 N N . PRO A 1 397 ? -4.730 3.018 -25.360 1.00 94.06 397 PRO A N 1
ATOM 3173 C CA . PRO A 1 397 ? -5.160 1.632 -25.172 1.00 94.06 397 PRO A CA 1
ATOM 3174 C C . PRO A 1 397 ? -4.830 1.105 -23.761 1.00 94.06 397 PRO A C 1
ATOM 3176 O O . PRO A 1 397 ? -3.929 0.280 -23.592 1.00 94.06 397 PRO A O 1
ATOM 3179 N N . VAL A 1 398 ? -5.568 1.577 -22.754 1.00 95.44 398 VAL A N 1
ATOM 3180 C CA . VAL A 1 398 ? -5.523 1.097 -21.364 1.00 95.44 398 VAL A CA 1
ATOM 3181 C C . VAL A 1 398 ? -6.105 -0.318 -21.301 1.00 95.44 398 VAL A C 1
ATOM 3183 O O . VAL A 1 398 ? -7.163 -0.586 -21.865 1.00 95.44 398 VAL A O 1
ATOM 3186 N N . VAL A 1 399 ? -5.409 -1.244 -20.632 1.00 91.19 399 VAL A N 1
ATOM 3187 C CA . VAL A 1 399 ? -5.823 -2.664 -20.585 1.00 91.19 399 VAL A CA 1
ATOM 3188 C C . VAL A 1 399 ? -6.116 -3.160 -19.171 1.00 91.19 399 VAL A C 1
ATOM 3190 O O . VAL A 1 399 ? -7.106 -3.856 -18.969 1.00 91.19 399 VAL A O 1
ATOM 3193 N N . LYS A 1 400 ? -5.227 -2.876 -18.213 1.00 95.44 400 LYS A N 1
ATOM 3194 C CA . LYS A 1 400 ? -5.287 -3.456 -16.858 1.00 95.44 400 LYS A CA 1
ATOM 3195 C C . LYS A 1 400 ? -4.944 -2.496 -15.736 1.00 95.44 400 LYS A C 1
ATOM 3197 O O . LYS A 1 400 ? -5.427 -2.680 -14.634 1.00 95.44 400 LYS A O 1
ATOM 3202 N N . THR A 1 401 ? -4.094 -1.512 -15.996 1.00 96.94 401 THR A N 1
ATOM 3203 C CA . THR A 1 401 ? -3.585 -0.617 -14.961 1.00 96.94 401 THR A CA 1
ATOM 3204 C C . THR A 1 401 ? -3.487 0.800 -15.490 1.00 96.94 401 THR A C 1
ATOM 3206 O O . THR A 1 401 ? -3.313 0.977 -16.701 1.00 96.94 401 THR A O 1
ATOM 3209 N N . LEU A 1 402 ? -3.560 1.774 -14.587 1.00 97.12 402 LEU A N 1
ATOM 3210 C CA . LEU A 1 402 ? -3.278 3.191 -14.814 1.00 97.12 402 LEU A CA 1
ATOM 3211 C C . LEU A 1 402 ? -2.439 3.736 -13.644 1.00 97.12 402 LEU A C 1
ATOM 3213 O O . LEU A 1 402 ? -2.487 3.192 -12.537 1.00 97.12 402 LEU A O 1
ATOM 3217 N N . HIS A 1 403 ? -1.633 4.764 -13.894 1.00 96.69 403 HIS A N 1
ATOM 3218 C CA . HIS A 1 403 ? -0.865 5.442 -12.853 1.00 96.69 403 HIS A CA 1
ATOM 3219 C C . HIS A 1 403 ? -1.415 6.849 -12.630 1.00 96.69 403 HIS A C 1
ATOM 3221 O O . HIS A 1 403 ? -1.398 7.649 -13.562 1.00 96.69 403 HIS A O 1
ATOM 3227 N N . PHE A 1 404 ? -1.892 7.128 -11.418 1.00 96.06 404 PHE A N 1
ATOM 3228 C CA . PHE A 1 404 ? -2.270 8.464 -10.965 1.00 96.06 404 PHE A CA 1
ATOM 3229 C C . PHE A 1 404 ? -1.121 9.083 -10.191 1.00 96.06 404 PHE A C 1
ATOM 3231 O O . PHE A 1 404 ? -0.864 8.744 -9.040 1.00 96.06 404 PHE A O 1
ATOM 3238 N N . ASP A 1 405 ? -0.393 9.953 -10.864 1.00 91.94 405 ASP A N 1
ATOM 3239 C CA . ASP A 1 405 ? 0.727 10.661 -10.283 1.00 91.94 405 ASP A CA 1
ATOM 3240 C C . ASP A 1 405 ? 0.253 11.635 -9.207 1.00 91.94 405 ASP A C 1
ATOM 3242 O O . ASP A 1 405 ? -0.849 12.176 -9.296 1.00 91.94 405 ASP A O 1
ATOM 3246 N N . ASN A 1 406 ? 1.083 11.822 -8.181 1.00 84.62 406 ASN A N 1
ATOM 3247 C CA . ASN A 1 406 ? 0.870 12.796 -7.119 1.00 84.62 406 ASN A CA 1
ATOM 3248 C C . ASN A 1 406 ? -0.509 12.750 -6.427 1.00 84.62 406 ASN A C 1
ATOM 3250 O O . ASN A 1 406 ? -0.947 13.767 -5.895 1.00 84.62 406 ASN A O 1
ATOM 3254 N N . MET A 1 407 ? -1.179 11.588 -6.399 1.00 90.31 407 MET A N 1
ATOM 3255 C CA . MET A 1 407 ? -2.548 11.482 -5.881 1.00 90.31 407 MET A CA 1
ATOM 3256 C C . MET A 1 407 ? -2.648 11.971 -4.430 1.00 90.31 407 MET A C 1
ATOM 3258 O O . MET A 1 407 ? -1.904 11.482 -3.566 1.00 90.31 407 MET A O 1
ATOM 3262 N N . ARG A 1 408 ? -3.579 12.892 -4.151 1.00 87.75 408 ARG A N 1
ATOM 3263 C CA . ARG A 1 408 ? -3.792 13.481 -2.813 1.00 87.75 408 ARG A CA 1
ATOM 3264 C C . ARG A 1 408 ? -5.155 13.092 -2.263 1.00 87.75 408 ARG A C 1
ATOM 3266 O O . ARG A 1 408 ? -6.094 12.872 -3.013 1.00 87.75 408 ARG A O 1
ATOM 3273 N N . LEU A 1 409 ? -5.287 13.038 -0.933 1.00 88.25 409 LEU A N 1
ATOM 3274 C CA . LEU A 1 409 ? -6.583 12.731 -0.314 1.00 88.25 409 LEU A CA 1
ATOM 3275 C C . LEU A 1 409 ? -7.553 13.909 -0.395 1.00 88.25 409 LEU A C 1
ATOM 3277 O O . LEU A 1 409 ? -8.759 13.714 -0.352 1.00 88.25 409 LEU A O 1
ATOM 3281 N N . THR A 1 410 ? -7.031 15.132 -0.429 1.00 89.25 410 THR A N 1
ATOM 3282 C CA . THR A 1 410 ? -7.822 16.358 -0.406 1.00 89.25 410 THR A CA 1
ATOM 3283 C C . THR A 1 410 ? -7.063 17.480 -1.096 1.00 89.25 410 THR A C 1
ATOM 3285 O O . THR A 1 410 ? -5.843 17.576 -0.965 1.00 89.25 410 THR A O 1
ATOM 3288 N N . ASN A 1 411 ? -7.805 18.347 -1.782 1.00 89.12 411 ASN A N 1
ATOM 3289 C CA . ASN A 1 411 ? -7.301 19.598 -2.349 1.00 89.12 411 ASN A CA 1
ATOM 3290 C C . ASN A 1 411 ? -8.017 20.835 -1.767 1.00 89.12 411 ASN A C 1
ATOM 3292 O O . ASN A 1 411 ? -7.668 21.969 -2.093 1.00 89.12 411 ASN A O 1
ATOM 3296 N N . THR A 1 412 ? -8.997 20.630 -0.882 1.00 90.19 412 THR A N 1
ATOM 3297 C CA . THR A 1 412 ? -9.921 21.651 -0.353 1.00 90.19 412 THR A CA 1
ATOM 3298 C C . THR A 1 412 ? -9.606 22.094 1.071 1.00 90.19 412 THR A C 1
ATOM 3300 O O . THR A 1 412 ? -10.109 23.120 1.532 1.00 90.19 412 THR A O 1
ATOM 3303 N N . LEU A 1 413 ? -8.771 21.345 1.791 1.00 86.69 413 LEU A N 1
ATOM 3304 C CA . LEU A 1 413 ? -8.501 21.603 3.199 1.00 86.69 413 LEU A CA 1
ATOM 3305 C C . LEU A 1 413 ? -7.885 22.997 3.419 1.00 86.69 413 LEU A C 1
ATOM 3307 O O . LEU A 1 413 ? -6.877 23.346 2.810 1.00 86.69 413 LEU A O 1
ATOM 3311 N N . TYR A 1 414 ? -8.494 23.782 4.315 1.00 83.50 414 TYR A N 1
ATOM 3312 C CA . TYR A 1 414 ? -8.129 25.178 4.610 1.00 83.50 414 TYR A CA 1
ATOM 3313 C C . TYR A 1 414 ? -8.203 26.138 3.412 1.00 83.50 414 TYR A C 1
ATOM 3315 O O . TYR A 1 414 ? -7.510 27.158 3.384 1.00 83.50 414 TYR A O 1
ATOM 3323 N N . ARG A 1 415 ? -9.051 25.837 2.423 1.00 85.44 415 ARG A N 1
ATOM 3324 C CA . ARG A 1 415 ? -9.269 26.696 1.258 1.00 85.44 415 ARG A CA 1
ATOM 3325 C C . ARG A 1 415 ? -10.570 27.477 1.405 1.00 85.44 415 ARG A C 1
ATOM 3327 O O . ARG A 1 415 ? -11.631 26.896 1.614 1.00 85.44 415 ARG A O 1
ATOM 3334 N N . THR A 1 416 ? -10.471 28.796 1.263 1.00 86.00 416 THR A N 1
ATOM 3335 C CA . THR A 1 416 ? -11.619 29.705 1.325 1.00 86.00 416 THR A CA 1
ATOM 3336 C C . THR A 1 416 ? -12.657 29.339 0.263 1.00 86.00 416 THR A C 1
ATOM 3338 O O . THR A 1 416 ? -12.321 29.226 -0.918 1.00 86.00 416 THR A O 1
ATOM 3341 N N . GLY A 1 417 ? -13.918 29.186 0.664 1.00 88.25 417 GLY A N 1
ATOM 3342 C CA . GLY A 1 417 ? -15.028 28.800 -0.215 1.00 88.25 417 GLY A CA 1
ATOM 3343 C C . GLY A 1 417 ? -15.173 27.292 -0.452 1.00 88.25 417 GLY A C 1
ATOM 3344 O O . GLY A 1 417 ? -16.031 26.894 -1.237 1.00 88.25 417 GLY A O 1
ATOM 3345 N N . TRP A 1 418 ? -14.352 26.467 0.205 1.00 90.88 418 TRP A N 1
ATOM 3346 C CA . TRP A 1 418 ? -14.377 25.000 0.126 1.00 90.88 418 TRP A CA 1
ATOM 3347 C C . TRP A 1 418 ? -14.559 24.335 1.497 1.00 90.88 418 TRP A C 1
ATOM 3349 O O . TRP A 1 418 ? -14.362 23.129 1.638 1.00 90.88 418 TRP A O 1
ATOM 3359 N N . GLU A 1 419 ? -14.947 25.105 2.515 1.00 91.88 419 GLU A N 1
ATOM 3360 C CA . GLU A 1 419 ? -15.003 24.680 3.918 1.00 91.88 419 GLU A CA 1
ATOM 3361 C C . GLU A 1 419 ? -15.989 23.526 4.166 1.00 91.88 419 GLU A C 1
ATOM 3363 O O . GLU A 1 419 ? -15.832 22.776 5.126 1.00 91.88 419 GLU A O 1
ATOM 3368 N N . GLU A 1 420 ? -16.985 23.365 3.292 1.00 90.25 420 GLU A N 1
ATOM 3369 C CA . GLU A 1 420 ? -17.993 22.299 3.364 1.00 90.25 420 GLU A CA 1
ATOM 3370 C C . GLU A 1 420 ? -17.510 20.947 2.802 1.00 90.25 420 GLU A C 1
ATOM 3372 O O . GLU A 1 420 ? -18.227 19.949 2.897 1.00 90.25 420 GLU A O 1
ATOM 3377 N N . ILE A 1 421 ? -16.320 20.893 2.190 1.00 93.62 421 ILE A N 1
ATOM 3378 C CA . ILE A 1 421 ? -15.754 19.674 1.597 1.00 93.62 421 ILE A CA 1
ATOM 3379 C C . ILE A 1 421 ? -14.477 19.311 2.349 1.00 93.62 421 ILE A C 1
ATOM 3381 O O . ILE A 1 421 ? -13.388 19.810 2.059 1.00 93.62 421 ILE A O 1
ATOM 3385 N N . GLY A 1 422 ? -14.626 18.429 3.335 1.00 91.12 422 GLY A N 1
ATOM 3386 C CA . GLY A 1 422 ? -13.523 17.913 4.128 1.00 91.12 422 GLY A CA 1
ATOM 3387 C C . GLY A 1 422 ? -12.782 16.753 3.465 1.00 91.12 422 GLY A C 1
ATOM 3388 O O . GLY A 1 422 ? -13.082 16.303 2.359 1.00 91.12 422 GLY A O 1
ATOM 3389 N N . VAL A 1 423 ? -11.798 16.232 4.199 1.00 91.31 423 VAL A N 1
ATOM 3390 C CA . VAL A 1 423 ? -10.972 15.085 3.789 1.00 91.31 423 VAL A CA 1
ATOM 3391 C C . VAL A 1 423 ? -11.818 13.831 3.555 1.00 91.31 423 VAL A C 1
ATOM 3393 O O . VAL A 1 423 ? -11.560 13.069 2.626 1.00 91.31 423 VAL A O 1
ATOM 3396 N N . LEU A 1 424 ? -12.835 13.606 4.395 1.00 93.12 424 LEU A N 1
ATOM 3397 C CA . LEU A 1 424 ? -13.711 12.453 4.236 1.00 93.12 424 LEU A CA 1
ATOM 3398 C C . LEU A 1 424 ? -14.575 12.590 2.983 1.00 93.12 424 LEU A C 1
ATOM 3400 O O . LEU A 1 424 ? -14.698 11.619 2.244 1.00 93.12 424 LEU A O 1
ATOM 3404 N N . GLU A 1 425 ? -15.163 13.763 2.741 1.00 95.00 425 GLU A N 1
ATOM 3405 C CA . GLU A 1 425 ? -15.970 14.026 1.551 1.00 95.00 425 GLU A CA 1
ATOM 3406 C C . GLU A 1 425 ? -15.147 13.799 0.274 1.00 95.00 425 GLU A C 1
ATOM 3408 O O . GLU A 1 425 ? -15.590 13.041 -0.588 1.00 95.00 425 GLU A O 1
ATOM 3413 N N . GLU A 1 426 ? -13.919 14.327 0.199 1.00 94.44 426 GLU A N 1
ATOM 3414 C CA . GLU A 1 426 ? -12.994 14.073 -0.919 1.00 94.44 426 GLU A CA 1
ATOM 3415 C C . GLU A 1 426 ? -12.718 12.584 -1.149 1.00 94.44 426 GLU A C 1
ATOM 3417 O O . GLU A 1 426 ? -12.713 12.110 -2.288 1.00 94.44 426 GLU A O 1
ATOM 3422 N N . LEU A 1 427 ? -12.562 11.817 -0.070 1.00 94.75 427 LEU A N 1
ATOM 3423 C CA . LEU A 1 427 ? -12.367 10.377 -0.155 1.00 94.75 427 LEU A CA 1
ATOM 3424 C C . LEU A 1 427 ? -13.624 9.650 -0.649 1.00 94.75 427 LEU A C 1
ATOM 3426 O O . LEU A 1 427 ? -13.576 8.938 -1.653 1.00 94.75 427 LEU A O 1
ATOM 3430 N N . VAL A 1 428 ? -14.740 9.781 0.071 1.00 95.69 428 VAL A N 1
ATOM 3431 C CA . VAL A 1 428 ? -15.915 8.914 -0.119 1.00 95.69 428 VAL A CA 1
ATOM 3432 C C . VAL A 1 428 ? -16.860 9.422 -1.202 1.00 95.69 428 VAL A C 1
ATOM 3434 O O . VAL A 1 428 ? -17.582 8.620 -1.787 1.00 95.69 428 VAL A O 1
ATOM 3437 N N . CYS A 1 429 ? -16.870 10.720 -1.503 1.00 96.81 429 CYS A N 1
ATOM 3438 C CA . CYS A 1 429 ? -17.672 11.308 -2.581 1.00 96.81 429 CYS A CA 1
ATOM 3439 C C . CYS A 1 429 ? -16.843 11.636 -3.833 1.00 96.81 429 CYS A C 1
ATOM 3441 O O . CYS A 1 429 ? -17.439 11.841 -4.884 1.00 96.81 429 CYS A O 1
ATOM 3443 N N . GLY A 1 430 ? -15.509 11.640 -3.745 1.00 96.31 430 GLY A N 1
ATOM 3444 C CA . GLY A 1 430 ? -14.604 11.912 -4.865 1.00 96.31 430 GLY A CA 1
ATOM 3445 C C . GLY A 1 430 ? -13.789 10.693 -5.307 1.00 96.31 430 GLY A C 1
ATOM 3446 O O . GLY A 1 430 ? -14.147 9.996 -6.259 1.00 96.31 430 GLY A O 1
ATOM 3447 N N . LEU A 1 431 ? -12.689 10.406 -4.608 1.00 96.25 431 LEU A N 1
ATOM 3448 C CA . LEU A 1 431 ? -11.715 9.386 -5.016 1.00 96.25 431 LEU A CA 1
ATOM 3449 C C . LEU A 1 431 ? -12.303 7.975 -5.098 1.00 96.25 431 LEU A C 1
ATOM 3451 O O . LEU A 1 431 ? -12.110 7.304 -6.109 1.00 96.25 431 LEU A O 1
ATOM 3455 N N . MET A 1 432 ? -13.035 7.508 -4.081 1.00 96.06 432 MET A N 1
ATOM 3456 C CA . MET A 1 432 ? -13.619 6.158 -4.084 1.00 96.06 432 MET A CA 1
ATOM 3457 C C . MET A 1 432 ? -14.542 5.920 -5.295 1.00 96.06 432 MET A C 1
ATOM 3459 O O . MET A 1 432 ? -14.337 4.921 -5.980 1.00 96.06 432 MET A O 1
ATOM 3463 N N . PRO A 1 433 ? -15.488 6.821 -5.644 1.00 97.50 433 PRO A N 1
ATOM 3464 C CA . PRO A 1 433 ? -16.232 6.738 -6.906 1.00 97.50 433 PRO A CA 1
ATOM 3465 C C . PRO A 1 433 ? -15.368 6.620 -8.165 1.00 97.50 433 PRO A C 1
ATOM 3467 O O . PRO A 1 433 ? -15.693 5.829 -9.053 1.00 97.50 433 PRO A O 1
ATOM 3470 N N . ILE A 1 434 ? -14.273 7.383 -8.251 1.00 98.12 434 ILE A N 1
ATOM 3471 C CA . ILE A 1 434 ? -13.334 7.318 -9.381 1.00 98.12 434 ILE A CA 1
ATOM 3472 C C . ILE A 1 434 ? -12.678 5.930 -9.439 1.00 98.12 434 ILE A C 1
ATOM 3474 O O . ILE A 1 434 ? -12.674 5.291 -10.497 1.00 98.12 434 ILE A O 1
ATOM 3478 N N . MET A 1 435 ? -12.194 5.421 -8.300 1.00 96.75 435 MET A N 1
ATOM 3479 C CA . MET A 1 435 ? -11.584 4.089 -8.210 1.00 96.75 435 MET A CA 1
ATOM 3480 C C . MET A 1 435 ? -12.585 2.977 -8.540 1.00 96.75 435 MET A C 1
ATOM 3482 O O . MET A 1 435 ? -12.259 2.071 -9.307 1.00 96.75 435 MET A O 1
ATOM 3486 N N . ASP A 1 436 ? -13.815 3.054 -8.031 1.00 96.94 436 ASP A N 1
ATOM 3487 C CA . ASP A 1 436 ? -14.881 2.089 -8.316 1.00 96.94 436 ASP A CA 1
ATOM 3488 C C . ASP A 1 436 ? -15.225 2.064 -9.811 1.00 96.94 436 ASP A C 1
ATOM 3490 O O . ASP A 1 436 ? -15.379 0.994 -10.410 1.00 96.94 436 ASP A O 1
ATOM 3494 N N . TRP A 1 437 ? -15.288 3.235 -10.448 1.00 98.12 437 TRP A N 1
ATOM 3495 C CA . TRP A 1 437 ? -15.570 3.360 -11.875 1.00 98.12 437 TRP A CA 1
ATOM 3496 C C . TRP A 1 437 ? -14.490 2.715 -12.759 1.00 98.12 437 TRP A C 1
ATOM 3498 O O . TRP A 1 437 ? -14.822 2.068 -13.765 1.00 98.12 437 TRP A O 1
ATOM 3508 N N . LEU A 1 438 ? -13.216 2.841 -12.370 1.00 97.81 438 LEU A N 1
ATOM 3509 C CA . LEU A 1 438 ? -12.070 2.200 -13.031 1.00 97.81 438 LEU A CA 1
ATOM 3510 C C . LEU A 1 438 ? -12.039 0.691 -12.754 1.00 97.81 438 LEU A C 1
ATOM 3512 O O . LEU A 1 438 ? -11.891 -0.116 -13.679 1.00 97.81 438 LEU A O 1
ATOM 3516 N N . LYS A 1 439 ? -12.288 0.288 -11.505 1.00 96.06 439 LYS A N 1
ATOM 3517 C CA . LYS A 1 439 ? -12.349 -1.116 -11.084 1.00 96.06 439 LYS A CA 1
ATOM 3518 C C . LYS A 1 439 ? -13.440 -1.890 -11.820 1.00 96.06 439 LYS A C 1
ATOM 3520 O O . LYS A 1 439 ? -13.183 -3.006 -12.273 1.00 96.06 439 LYS A O 1
ATOM 3525 N N . MET A 1 440 ? -14.624 -1.301 -12.024 1.00 97.25 440 MET A N 1
ATOM 3526 C CA . MET A 1 440 ? -15.701 -1.899 -12.835 1.00 97.25 440 MET A CA 1
ATOM 3527 C C . MET A 1 440 ? -15.283 -2.174 -14.288 1.00 97.25 440 MET A C 1
ATOM 3529 O O . MET A 1 440 ? -15.859 -3.042 -14.943 1.00 97.25 440 MET A O 1
ATOM 3533 N N . ARG A 1 441 ? -14.261 -1.473 -14.790 1.00 96.69 441 ARG A N 1
ATOM 3534 C CA . ARG A 1 441 ? -13.670 -1.668 -16.125 1.00 96.69 441 ARG A CA 1
ATOM 3535 C C . ARG A 1 441 ? -12.445 -2.589 -16.109 1.00 96.69 441 ARG A C 1
ATOM 3537 O O . ARG A 1 441 ? -11.808 -2.779 -17.141 1.00 96.69 441 ARG A O 1
ATOM 3544 N N . GLY A 1 442 ? -12.126 -3.195 -14.964 1.00 96.38 442 GLY A N 1
ATOM 3545 C CA . GLY A 1 442 ? -10.972 -4.080 -14.800 1.00 96.38 442 GLY A CA 1
ATOM 3546 C C . GLY A 1 442 ? -9.631 -3.345 -14.800 1.00 96.38 442 GLY A C 1
ATOM 3547 O O . GLY A 1 442 ? -8.620 -3.957 -15.155 1.00 96.38 442 GLY A O 1
ATOM 3548 N N . ILE A 1 443 ? -9.637 -2.056 -14.443 1.00 97.38 443 ILE A N 1
ATOM 3549 C CA . ILE A 1 443 ? -8.448 -1.210 -14.334 1.00 97.38 443 ILE A CA 1
ATOM 3550 C C . ILE A 1 443 ? -8.107 -1.040 -12.855 1.00 97.38 443 ILE A C 1
ATOM 3552 O O . ILE A 1 443 ? -8.913 -0.532 -12.079 1.00 97.38 443 ILE A O 1
ATOM 3556 N N . THR A 1 444 ? -6.907 -1.467 -12.478 1.00 96.12 444 THR A N 1
ATOM 3557 C CA . THR A 1 444 ? -6.314 -1.219 -11.162 1.00 96.12 444 THR A CA 1
ATOM 3558 C C . THR A 1 444 ? -5.398 0.010 -11.194 1.00 96.12 444 THR A C 1
ATOM 3560 O O . THR A 1 444 ? -4.928 0.420 -12.259 1.00 96.12 444 THR A O 1
ATOM 3563 N N . ILE A 1 445 ? -5.172 0.636 -10.042 1.00 96.19 445 ILE A N 1
ATOM 3564 C CA . ILE A 1 445 ? -4.511 1.939 -9.940 1.00 96.19 445 ILE A CA 1
ATOM 3565 C C . ILE A 1 445 ? -3.216 1.822 -9.153 1.00 96.19 445 ILE A C 1
ATOM 3567 O O . ILE A 1 445 ? -3.147 1.173 -8.111 1.00 96.19 445 ILE A O 1
ATOM 3571 N N . THR A 1 446 ? -2.182 2.491 -9.649 1.00 95.44 446 THR A N 1
ATOM 3572 C CA . THR A 1 446 ? -0.984 2.811 -8.870 1.00 95.44 446 THR A CA 1
ATOM 3573 C C . THR A 1 446 ? -0.866 4.316 -8.717 1.00 95.44 446 THR A C 1
ATOM 3575 O O . THR A 1 446 ? -1.397 5.053 -9.543 1.00 95.44 446 THR A O 1
ATOM 3578 N N . THR A 1 447 ? -0.151 4.763 -7.693 1.00 94.00 447 THR A N 1
ATOM 3579 C CA . THR A 1 447 ? 0.133 6.185 -7.468 1.00 94.00 447 THR A CA 1
ATOM 3580 C C . THR A 1 447 ? 1.621 6.425 -7.264 1.00 94.00 447 THR A C 1
ATOM 3582 O O . THR A 1 447 ? 2.396 5.471 -7.122 1.00 94.00 447 THR A O 1
ATOM 3585 N N . GLU A 1 448 ? 2.034 7.686 -7.302 1.00 90.00 448 GLU A N 1
ATOM 3586 C CA . GLU A 1 448 ? 3.404 8.114 -7.049 1.00 90.00 448 GLU A CA 1
ATOM 3587 C C . GLU A 1 448 ? 3.913 7.591 -5.699 1.00 90.00 448 GLU A C 1
ATOM 3589 O O . GLU A 1 448 ? 4.938 6.925 -5.667 1.00 90.00 448 GLU A O 1
ATOM 3594 N N . GLY A 1 449 ? 3.174 7.772 -4.608 1.00 89.44 449 GLY A N 1
ATOM 3595 C CA . GLY A 1 449 ? 3.558 7.283 -3.283 1.00 89.44 449 GLY A CA 1
ATOM 3596 C C . GLY A 1 449 ? 2.365 7.173 -2.346 1.00 89.44 449 GLY A C 1
ATOM 3597 O O . GLY A 1 449 ? 1.230 7.453 -2.734 1.00 89.44 449 GLY A O 1
ATOM 3598 N N . HIS A 1 450 ? 2.612 6.786 -1.098 1.00 86.88 450 HIS A N 1
ATOM 3599 C CA . HIS A 1 450 ? 1.603 6.907 -0.055 1.00 86.88 450 HIS A CA 1
ATOM 3600 C C . HIS A 1 450 ? 1.218 8.367 0.156 1.00 86.88 450 HIS A C 1
ATOM 3602 O O . HIS A 1 450 ? 0.086 8.597 0.555 1.00 86.88 450 HIS A O 1
ATOM 3608 N N . ASN A 1 451 ? 2.121 9.333 -0.085 1.00 79.56 451 ASN A N 1
ATOM 3609 C CA . ASN A 1 451 ? 1.879 10.779 0.038 1.00 79.56 451 ASN A CA 1
ATOM 3610 C C . ASN A 1 451 ? 1.207 11.153 1.376 1.00 79.56 451 ASN A C 1
ATOM 3612 O O . ASN A 1 451 ? 0.403 12.081 1.451 1.00 79.56 451 ASN A O 1
ATOM 3616 N N . GLY A 1 452 ? 1.511 10.338 2.395 1.00 72.75 452 GLY A N 1
ATOM 3617 C CA . GLY A 1 452 ? 0.856 10.229 3.698 1.00 72.75 452 GLY A CA 1
ATOM 3618 C C . GLY A 1 452 ? -0.657 10.456 3.735 1.00 72.75 452 GLY A C 1
ATOM 3619 O O . GLY A 1 452 ? -1.180 11.138 4.619 1.00 72.75 452 GLY A O 1
ATOM 3620 N N . LEU A 1 453 ? -1.376 9.804 2.822 1.00 84.00 453 LEU A N 1
ATOM 3621 C CA . LEU A 1 453 ? -2.825 9.660 2.919 1.00 84.00 453 LEU A CA 1
ATOM 3622 C C . LEU A 1 453 ? -3.193 9.080 4.312 1.00 84.00 453 LEU A C 1
ATOM 3624 O O . LEU A 1 453 ? -2.664 8.039 4.701 1.00 84.00 453 LEU A O 1
ATOM 3628 N N . PRO A 1 454 ? -4.086 9.713 5.092 1.00 87.81 454 PRO A N 1
ATOM 3629 C CA . PRO A 1 454 ? -4.472 9.255 6.435 1.00 87.81 454 PRO A CA 1
ATOM 3630 C C . PRO A 1 454 ? -5.433 8.048 6.458 1.00 87.81 454 PRO A C 1
ATOM 3632 O O . PRO A 1 454 ? -6.413 8.015 7.205 1.00 87.81 454 PRO A O 1
ATOM 3635 N N . LEU A 1 455 ? -5.165 7.045 5.627 1.00 91.50 455 LEU A N 1
ATOM 3636 C CA . LEU A 1 455 ? -5.990 5.853 5.441 1.00 91.50 455 LEU A CA 1
ATOM 3637 C C . LEU A 1 455 ? -5.121 4.614 5.192 1.00 91.50 455 LEU A C 1
ATOM 3639 O O . LEU A 1 455 ? -3.909 4.704 5.021 1.00 91.50 455 LEU A O 1
ATOM 3643 N N . ASP A 1 456 ? -5.748 3.441 5.140 1.00 92.75 456 ASP A N 1
ATOM 3644 C CA . ASP A 1 456 ? -5.122 2.244 4.575 1.00 92.75 456 ASP A CA 1
ATOM 3645 C C . ASP A 1 456 ? -5.032 2.375 3.041 1.00 92.75 456 ASP A C 1
ATOM 3647 O O . ASP A 1 456 ? -6.072 2.300 2.381 1.00 92.75 456 ASP A O 1
ATOM 3651 N N . PRO A 1 457 ? -3.837 2.523 2.434 1.00 91.25 457 PRO A N 1
ATOM 3652 C CA . PRO A 1 457 ? -3.717 2.837 1.008 1.00 91.25 457 PRO A CA 1
ATOM 3653 C C . PRO A 1 457 ? -4.285 1.761 0.080 1.00 91.25 457 PRO A C 1
ATOM 3655 O O . PRO A 1 457 ? -4.663 2.063 -1.053 1.00 91.25 457 PRO A O 1
ATOM 3658 N N . SER A 1 458 ? -4.393 0.515 0.549 1.00 90.94 458 SER A N 1
ATOM 3659 C CA . SER A 1 458 ? -4.946 -0.582 -0.256 1.00 90.94 458 SER A CA 1
ATOM 3660 C C . SER A 1 458 ? -6.439 -0.427 -0.553 1.00 90.94 458 SER A C 1
ATOM 3662 O O . SER A 1 458 ? -6.969 -1.141 -1.405 1.00 90.94 458 SER A O 1
ATOM 3664 N N . CYS A 1 459 ? -7.126 0.512 0.110 1.00 90.00 459 CYS A N 1
ATOM 3665 C CA . CYS A 1 459 ? -8.510 0.834 -0.219 1.00 90.00 459 CYS A CA 1
ATOM 3666 C C . CYS A 1 459 ? -8.646 1.630 -1.529 1.00 90.00 459 CYS A C 1
ATOM 3668 O O . CYS A 1 459 ? -9.727 1.625 -2.116 1.00 90.00 459 CYS A O 1
ATOM 3670 N N . LEU A 1 460 ? -7.568 2.268 -2.006 1.00 92.19 460 LEU A N 1
ATOM 3671 C CA . LEU A 1 460 ? -7.566 3.071 -3.235 1.00 92.19 460 LEU A CA 1
ATOM 3672 C C . LEU A 1 460 ? -6.659 2.497 -4.324 1.00 92.19 460 LEU A C 1
ATOM 3674 O O . LEU A 1 460 ? -7.018 2.524 -5.500 1.00 92.19 460 LEU A O 1
ATOM 3678 N N . VAL A 1 461 ? -5.477 2.000 -3.955 1.00 93.94 461 VAL A N 1
ATOM 3679 C CA . VAL A 1 461 ? -4.414 1.685 -4.918 1.00 93.94 461 VAL A CA 1
ATOM 3680 C C . VAL A 1 461 ? -3.814 0.304 -4.684 1.00 93.94 461 VAL A C 1
ATOM 3682 O O . VAL A 1 461 ? -3.871 -0.251 -3.595 1.00 93.94 461 VAL A O 1
ATOM 3685 N N . SER A 1 462 ? -3.205 -0.252 -5.727 1.00 94.00 462 SER A N 1
ATOM 3686 C CA . SER A 1 462 ? -2.494 -1.537 -5.703 1.00 94.00 462 SER A CA 1
ATOM 3687 C C . SER A 1 462 ? -0.973 -1.391 -5.735 1.00 94.00 462 SER A C 1
ATOM 3689 O O . SER A 1 462 ? -0.256 -2.391 -5.698 1.00 94.00 462 SER A O 1
ATOM 3691 N N . GLY A 1 463 ? -0.437 -0.172 -5.822 1.00 92.44 463 GLY A N 1
ATOM 3692 C CA . GLY A 1 463 ? 1.007 0.015 -5.885 1.00 92.44 463 GLY A CA 1
ATOM 3693 C C . GLY A 1 463 ? 1.480 1.457 -5.805 1.00 92.44 463 GLY A C 1
ATOM 3694 O O . GLY A 1 463 ? 0.780 2.374 -6.231 1.00 92.44 463 GLY A O 1
ATOM 3695 N N . PHE A 1 464 ? 2.716 1.619 -5.339 1.00 91.62 464 PHE A N 1
ATOM 3696 C CA . PHE A 1 464 ? 3.423 2.897 -5.276 1.00 91.62 464 PHE A CA 1
ATOM 3697 C C . PHE A 1 464 ? 4.589 2.943 -6.260 1.00 91.62 464 PHE A C 1
ATOM 3699 O O . PHE A 1 464 ? 5.191 1.908 -6.567 1.00 91.62 464 PHE A O 1
ATOM 3706 N N . TRP A 1 465 ? 4.928 4.125 -6.762 1.00 89.69 465 TRP A N 1
ATOM 3707 C CA . TRP A 1 465 ? 6.184 4.344 -7.477 1.00 89.69 465 TRP A CA 1
ATOM 3708 C C . TRP A 1 465 ? 7.343 4.525 -6.486 1.00 89.69 465 TRP A C 1
ATOM 3710 O O . TRP A 1 465 ? 8.338 3.805 -6.564 1.00 89.69 465 TRP A O 1
ATOM 3720 N N . HIS A 1 466 ? 7.144 5.352 -5.463 1.00 87.31 466 HIS A N 1
ATOM 3721 C CA . HIS A 1 466 ? 8.025 5.603 -4.330 1.00 87.31 466 HIS A CA 1
ATOM 3722 C C . HIS A 1 466 ? 7.389 5.071 -3.040 1.00 87.31 466 HIS A C 1
ATOM 3724 O O . HIS A 1 466 ? 6.231 5.351 -2.746 1.00 87.31 466 HIS A O 1
ATOM 3730 N N . TYR A 1 467 ? 8.136 4.280 -2.266 1.00 87.06 467 TYR A N 1
ATOM 3731 C CA . TYR A 1 467 ? 7.656 3.787 -0.971 1.00 87.06 467 TYR A CA 1
ATOM 3732 C C . TYR A 1 467 ? 8.088 4.760 0.128 1.00 87.06 467 TYR A C 1
ATOM 3734 O O . TYR A 1 467 ? 9.170 4.623 0.699 1.00 87.06 467 TYR A O 1
ATOM 3742 N N . ASP A 1 468 ? 7.252 5.756 0.391 1.00 84.62 468 ASP A N 1
ATOM 3743 C CA . ASP A 1 468 ? 7.458 6.838 1.363 1.00 84.62 468 ASP A CA 1
ATOM 3744 C C . ASP A 1 468 ? 6.769 6.585 2.719 1.00 84.62 468 ASP A C 1
ATOM 3746 O O . ASP A 1 468 ? 6.962 7.349 3.663 1.00 84.62 468 ASP A O 1
ATOM 3750 N N . SER A 1 469 ? 5.996 5.501 2.859 1.00 86.62 469 SER A N 1
ATOM 3751 C CA . SER A 1 469 ? 5.487 5.056 4.161 1.00 86.62 469 SER A CA 1
ATOM 3752 C C . SER A 1 469 ? 6.630 4.614 5.095 1.00 86.62 469 SER A C 1
ATOM 3754 O O . SER A 1 469 ? 7.618 4.042 4.620 1.00 86.62 469 SER A O 1
ATOM 3756 N N . PRO A 1 470 ? 6.480 4.755 6.428 1.00 89.00 470 PRO A N 1
ATOM 3757 C CA . PRO A 1 470 ? 7.428 4.199 7.392 1.00 89.00 470 PRO A CA 1
ATOM 3758 C C . PRO A 1 470 ? 7.660 2.696 7.199 1.00 89.00 470 PRO A C 1
ATOM 3760 O O . PRO A 1 470 ? 6.729 1.940 6.913 1.00 89.00 470 PRO A O 1
ATOM 3763 N N . ASP A 1 471 ? 8.892 2.227 7.421 1.00 88.19 471 ASP A N 1
ATOM 3764 C CA . ASP A 1 471 ? 9.253 0.825 7.156 1.00 88.19 471 ASP A CA 1
ATOM 3765 C C . ASP A 1 471 ? 8.447 -0.183 7.966 1.00 88.19 471 ASP A C 1
ATOM 3767 O O . ASP A 1 471 ? 8.205 -1.290 7.492 1.00 88.19 471 ASP A O 1
ATOM 3771 N N . ARG A 1 472 ? 7.988 0.182 9.170 1.00 89.19 472 ARG A N 1
ATOM 3772 C CA . ARG A 1 472 ? 7.164 -0.720 9.989 1.00 89.19 472 ARG A CA 1
ATOM 3773 C C . ARG A 1 472 ? 5.835 -1.066 9.321 1.00 89.19 472 ARG A C 1
ATOM 3775 O O . ARG A 1 472 ? 5.270 -2.105 9.658 1.00 89.19 472 ARG A O 1
ATOM 3782 N N . MET A 1 473 ? 5.386 -0.285 8.332 1.00 90.56 473 MET A N 1
ATOM 3783 C CA . MET A 1 473 ? 4.227 -0.614 7.498 1.00 90.56 473 MET A CA 1
ATOM 3784 C C . MET A 1 473 ? 4.505 -1.700 6.454 1.00 90.56 473 MET A C 1
ATOM 3786 O O . MET A 1 473 ? 3.552 -2.227 5.890 1.00 90.56 473 MET A O 1
ATOM 3790 N N . ARG A 1 474 ? 5.765 -2.064 6.177 1.00 91.19 474 ARG A N 1
ATOM 3791 C CA . ARG A 1 474 ? 6.094 -3.046 5.127 1.00 91.19 474 ARG A CA 1
ATOM 3792 C C . ARG A 1 474 ? 5.455 -4.403 5.379 1.00 91.19 474 ARG A C 1
ATOM 3794 O O . ARG A 1 474 ? 4.958 -4.995 4.435 1.00 91.19 474 ARG A O 1
ATOM 3801 N N . GLN A 1 475 ? 5.357 -4.842 6.633 1.00 94.81 475 GLN A N 1
ATOM 3802 C CA . GLN A 1 475 ? 4.630 -6.069 6.966 1.00 94.81 475 GLN A CA 1
ATOM 3803 C C . GLN A 1 475 ? 3.117 -5.935 6.736 1.00 94.81 475 GLN A C 1
ATOM 3805 O O . GLN A 1 475 ? 2.500 -6.821 6.153 1.00 94.81 475 GLN A O 1
ATOM 3810 N N . ILE A 1 476 ? 2.525 -4.795 7.109 1.00 94.81 476 ILE A N 1
ATOM 3811 C CA . ILE A 1 476 ? 1.100 -4.515 6.867 1.00 94.81 476 ILE A CA 1
ATOM 3812 C C . ILE A 1 476 ? 0.787 -4.491 5.368 1.00 94.81 476 ILE A C 1
ATOM 3814 O O . ILE A 1 476 ? -0.265 -4.986 4.966 1.00 94.81 476 ILE A O 1
ATOM 3818 N N . LEU A 1 477 ? 1.673 -3.920 4.548 1.00 93.44 477 LEU A N 1
ATOM 3819 C CA . LEU A 1 477 ? 1.462 -3.700 3.115 1.00 93.44 477 LEU A CA 1
ATOM 3820 C C . LEU A 1 477 ? 2.042 -4.805 2.219 1.00 93.44 477 LEU A C 1
ATOM 3822 O O . LEU A 1 477 ? 1.769 -4.805 1.015 1.00 93.44 477 LEU A O 1
ATOM 3826 N N . HIS A 1 478 ? 2.793 -5.758 2.780 1.00 93.81 478 HIS A N 1
ATOM 3827 C CA . HIS A 1 478 ? 3.372 -6.888 2.051 1.00 93.81 478 HIS A CA 1
ATOM 3828 C C . HIS A 1 478 ? 2.292 -7.616 1.250 1.00 93.81 478 HIS A C 1
ATOM 3830 O O . HIS A 1 478 ? 1.250 -7.973 1.799 1.00 93.81 478 HIS A O 1
ATOM 3836 N N . ARG A 1 479 ? 2.514 -7.796 -0.060 1.00 92.25 479 ARG A N 1
ATOM 3837 C CA . ARG A 1 479 ? 1.556 -8.388 -1.023 1.00 92.25 479 ARG A CA 1
ATOM 3838 C C . ARG A 1 479 ? 0.195 -7.682 -1.146 1.00 92.25 479 ARG A C 1
ATOM 3840 O O . ARG A 1 479 ? -0.660 -8.137 -1.909 1.00 92.25 479 ARG A O 1
ATOM 3847 N N . ARG A 1 480 ? -0.002 -6.548 -0.473 1.00 93.31 480 ARG A N 1
ATOM 3848 C CA . ARG A 1 480 ? -1.196 -5.695 -0.574 1.00 93.31 480 ARG A CA 1
ATOM 3849 C C . ARG A 1 480 ? -0.953 -4.477 -1.454 1.00 93.31 480 ARG A C 1
ATOM 3851 O O . ARG A 1 480 ? -1.812 -4.130 -2.257 1.00 93.31 480 ARG A O 1
ATOM 3858 N N . ILE A 1 481 ? 0.241 -3.898 -1.364 1.00 91.94 481 ILE A N 1
ATOM 3859 C CA . ILE A 1 481 ? 0.710 -2.799 -2.211 1.00 91.94 481 ILE A CA 1
ATOM 3860 C C . ILE A 1 481 ? 2.012 -3.221 -2.888 1.00 91.94 481 ILE A C 1
ATOM 3862 O O . ILE A 1 481 ? 2.951 -3.652 -2.225 1.00 91.94 481 ILE A O 1
ATOM 3866 N N . SER A 1 482 ? 2.079 -3.093 -4.214 1.00 87.75 482 SER A N 1
ATOM 3867 C CA . SER A 1 482 ? 3.254 -3.475 -4.999 1.00 87.75 482 SER A CA 1
ATOM 3868 C C . SER A 1 482 ? 4.166 -2.308 -5.387 1.00 87.75 482 SER A C 1
ATOM 3870 O O . SER A 1 482 ? 3.742 -1.193 -5.709 1.00 87.75 482 SER A O 1
ATOM 3872 N N . GLY A 1 483 ? 5.451 -2.633 -5.506 1.00 77.44 483 GLY A N 1
ATOM 3873 C CA . GLY A 1 483 ? 6.525 -1.746 -5.926 1.00 77.44 483 GLY A CA 1
ATOM 3874 C C . GLY A 1 483 ? 6.885 -0.750 -4.838 1.00 77.44 483 GLY A C 1
ATOM 3875 O O . GLY A 1 483 ? 6.770 -1.058 -3.658 1.00 77.44 483 GLY A O 1
ATOM 3876 N N . GLY A 1 484 ? 7.325 0.434 -5.254 1.00 70.12 484 GLY A N 1
ATOM 3877 C CA . GLY A 1 484 ? 7.767 1.462 -4.336 1.00 70.12 484 GLY A CA 1
ATOM 3878 C C . GLY A 1 484 ? 9.222 1.236 -3.956 1.00 70.12 484 GLY A C 1
ATOM 3879 O O . GLY A 1 484 ? 9.548 0.338 -3.180 1.00 70.12 484 GLY A O 1
ATOM 3880 N N . GLY A 1 485 ? 10.108 2.058 -4.505 1.00 71.31 485 GLY A N 1
ATOM 3881 C CA . GLY A 1 485 ? 11.482 2.076 -4.037 1.00 71.31 485 GLY A CA 1
ATOM 3882 C C . GLY A 1 485 ? 11.675 3.014 -2.862 1.00 71.31 485 GLY A C 1
ATOM 3883 O O . GLY A 1 485 ? 11.144 4.126 -2.870 1.00 71.31 485 GLY A O 1
ATOM 3884 N N . ARG A 1 486 ? 12.448 2.562 -1.874 1.00 73.12 486 ARG A N 1
ATOM 3885 C CA . ARG A 1 486 ? 13.085 3.422 -0.878 1.00 73.12 486 ARG A CA 1
ATOM 3886 C C . ARG A 1 486 ? 14.441 3.828 -1.454 1.00 73.12 486 ARG A C 1
ATOM 3888 O O . ARG A 1 486 ? 15.132 3.004 -2.038 1.00 73.12 486 ARG A O 1
ATOM 3895 N N . GLY A 1 487 ? 14.743 5.111 -1.448 1.00 59.97 487 GLY A N 1
ATOM 3896 C CA . GLY A 1 487 ? 15.897 5.674 -2.143 1.00 59.97 487 GLY A CA 1
ATOM 3897 C C . GLY A 1 487 ? 15.630 7.138 -2.442 1.00 59.97 487 GLY A C 1
ATOM 3898 O O . GLY A 1 487 ? 14.485 7.596 -2.347 1.00 59.97 487 GLY A O 1
ATOM 3899 N N . SER A 1 488 ? 16.663 7.903 -2.792 1.00 62.56 488 SER A N 1
ATOM 3900 C CA . SER A 1 488 ? 16.383 9.242 -3.309 1.00 62.56 488 SER A CA 1
ATOM 3901 C C . SER A 1 488 ? 15.582 9.065 -4.598 1.00 62.56 488 SER A C 1
ATOM 3903 O O . SER A 1 488 ? 15.915 8.188 -5.395 1.00 62.56 488 SER A O 1
ATOM 3905 N N . HIS A 1 489 ? 14.542 9.876 -4.827 1.00 64.38 489 HIS A N 1
ATOM 3906 C CA . HIS A 1 489 ? 13.658 9.812 -6.011 1.00 64.38 489 HIS A CA 1
ATOM 3907 C C . HIS A 1 489 ? 14.419 10.067 -7.344 1.00 64.38 489 HIS A C 1
ATOM 3909 O O . HIS A 1 489 ? 13.839 10.279 -8.399 1.00 64.38 489 HIS A O 1
ATOM 3915 N N . PHE A 1 490 ? 15.752 10.044 -7.283 1.00 67.88 490 PHE A N 1
ATOM 3916 C CA . PHE A 1 490 ? 16.751 10.364 -8.285 1.00 67.88 490 PHE A CA 1
ATOM 3917 C C . PHE A 1 490 ? 17.754 9.211 -8.485 1.00 67.88 490 PHE A C 1
ATOM 3919 O O . PHE A 1 490 ? 18.838 9.411 -9.037 1.00 67.88 490 PHE A O 1
ATOM 3926 N N . GLY A 1 491 ? 17.415 7.999 -8.031 1.00 72.00 491 GLY A N 1
ATOM 3927 C CA . GLY A 1 491 ? 18.150 6.779 -8.361 1.00 72.00 491 GLY A CA 1
ATOM 3928 C C . GLY A 1 491 ? 19.377 6.507 -7.489 1.00 72.00 491 GLY A C 1
ATOM 3929 O O . GLY A 1 491 ? 20.372 5.972 -7.976 1.00 72.00 491 GLY A O 1
ATOM 3930 N N . GLN A 1 492 ? 19.348 6.863 -6.204 1.00 79.25 492 GLN A N 1
ATOM 3931 C CA . GLN A 1 492 ? 20.366 6.407 -5.250 1.00 79.25 492 GLN A CA 1
ATOM 3932 C C . GLN A 1 492 ? 19.781 5.306 -4.372 1.00 79.25 492 GLN A C 1
ATOM 3934 O O . GLN A 1 492 ? 18.880 5.566 -3.577 1.00 79.25 492 GLN A O 1
ATOM 3939 N N . TYR A 1 493 ? 20.323 4.098 -4.525 1.00 85.88 493 TYR A N 1
ATOM 3940 C CA . TYR A 1 493 ? 19.871 2.892 -3.840 1.00 85.88 493 TYR A CA 1
ATOM 3941 C C . TYR A 1 493 ? 20.970 2.364 -2.916 1.00 85.88 493 TYR A C 1
ATOM 3943 O O . TYR A 1 493 ? 22.108 2.147 -3.344 1.00 85.88 493 TYR A O 1
ATOM 3951 N N . THR A 1 494 ? 20.613 2.138 -1.660 1.00 88.94 494 THR A N 1
ATOM 3952 C CA . THR A 1 494 ? 21.461 1.577 -0.605 1.00 88.94 494 THR A CA 1
ATOM 3953 C C . THR A 1 494 ? 21.250 0.067 -0.456 1.00 88.94 494 THR A C 1
ATOM 3955 O O . THR A 1 494 ? 20.363 -0.529 -1.069 1.00 88.94 494 THR A O 1
ATOM 3958 N N . VAL A 1 495 ? 22.062 -0.585 0.379 1.00 90.19 495 VAL A N 1
ATOM 3959 C CA . VAL A 1 495 ? 21.863 -2.005 0.711 1.00 90.19 495 VAL A CA 1
ATOM 3960 C C . VAL A 1 495 ? 20.537 -2.234 1.434 1.00 90.19 495 VAL A C 1
ATOM 3962 O O . VAL A 1 495 ? 19.851 -3.209 1.121 1.00 90.19 495 VAL A O 1
ATOM 3965 N N . ALA A 1 496 ? 20.150 -1.320 2.332 1.00 90.19 496 ALA A N 1
ATOM 3966 C CA . ALA A 1 496 ? 18.840 -1.340 2.974 1.00 90.19 496 ALA A CA 1
ATOM 3967 C C . ALA A 1 496 ? 17.735 -1.407 1.920 1.00 90.19 496 ALA A C 1
ATOM 3969 O O . ALA A 1 496 ? 16.912 -2.316 1.956 1.00 90.19 496 ALA A O 1
ATOM 3970 N N . ASP A 1 497 ? 17.795 -0.511 0.934 1.00 88.88 497 ASP A N 1
ATOM 3971 C CA . ASP A 1 497 ? 16.817 -0.420 -0.144 1.00 88.88 497 ASP A CA 1
ATOM 3972 C C . ASP A 1 497 ? 16.689 -1.746 -0.904 1.00 88.88 497 ASP A C 1
ATOM 3974 O O . ASP A 1 497 ? 15.585 -2.255 -1.067 1.00 88.88 497 ASP A O 1
ATOM 3978 N N . TYR A 1 498 ? 17.801 -2.373 -1.295 1.00 89.50 498 TYR A N 1
ATOM 3979 C CA . TYR A 1 498 ? 17.758 -3.684 -1.952 1.00 89.50 498 TYR A CA 1
ATOM 3980 C C . TYR A 1 498 ? 17.241 -4.808 -1.041 1.00 89.50 498 TYR A C 1
ATOM 3982 O O . TYR A 1 498 ? 16.569 -5.720 -1.521 1.00 89.50 498 TYR A O 1
ATOM 3990 N N . GLY A 1 499 ? 17.558 -4.765 0.255 1.00 90.12 499 GLY A N 1
ATOM 3991 C CA . GLY A 1 499 ? 17.240 -5.824 1.213 1.00 90.12 499 GLY A CA 1
ATOM 3992 C C . GLY A 1 499 ? 15.773 -5.878 1.643 1.00 90.12 499 GLY A C 1
ATOM 3993 O O . GLY A 1 499 ? 15.270 -6.969 1.908 1.00 90.12 499 GLY A O 1
ATOM 3994 N N . ILE A 1 500 ? 15.086 -4.730 1.680 1.00 85.44 500 ILE A N 1
ATOM 3995 C CA . ILE A 1 500 ? 13.758 -4.574 2.302 1.00 85.44 500 ILE A CA 1
ATOM 3996 C C . ILE A 1 500 ? 12.569 -4.505 1.331 1.00 85.44 500 ILE A C 1
ATOM 3998 O O . ILE A 1 500 ? 11.525 -3.939 1.674 1.00 85.44 500 ILE A O 1
ATOM 4002 N N . CYS A 1 501 ? 12.712 -5.086 0.137 1.00 68.00 501 CYS A N 1
ATOM 4003 C CA . CYS A 1 501 ? 11.685 -5.123 -0.915 1.00 68.00 501 CYS A CA 1
ATOM 4004 C C . CYS A 1 501 ? 11.566 -3.808 -1.713 1.00 68.00 501 CYS A C 1
ATOM 4006 O O . CYS A 1 501 ? 10.603 -3.059 -1.553 1.00 68.00 501 CYS A O 1
ATOM 4008 N N . ASN A 1 502 ? 12.530 -3.529 -2.597 1.00 75.44 502 ASN A N 1
ATOM 4009 C CA . ASN A 1 502 ? 12.503 -2.378 -3.509 1.00 75.44 502 ASN A CA 1
ATOM 4010 C C . ASN A 1 502 ? 12.373 -2.822 -4.981 1.00 75.44 502 ASN A C 1
ATOM 4012 O O . ASN A 1 502 ? 12.923 -3.848 -5.385 1.00 75.44 502 ASN A O 1
ATOM 4016 N N . SER A 1 503 ? 11.650 -2.034 -5.782 1.00 75.62 503 SER A N 1
ATOM 4017 C CA . SER A 1 503 ? 11.614 -2.116 -7.244 1.00 75.62 503 SER A CA 1
ATOM 4018 C C . SER A 1 503 ? 11.971 -0.770 -7.889 1.00 75.62 503 SER A C 1
ATOM 4020 O O . SER A 1 503 ? 11.842 0.278 -7.267 1.00 75.62 503 SER A O 1
ATOM 4022 N N . LEU A 1 504 ? 12.399 -0.798 -9.153 1.00 85.25 504 LEU A N 1
ATOM 4023 C CA . LEU A 1 504 ? 12.856 0.377 -9.899 1.00 85.25 504 LEU A CA 1
ATOM 4024 C C . LEU A 1 504 ? 11.869 1.558 -9.785 1.00 85.25 504 LEU A C 1
ATOM 4026 O O . LEU A 1 504 ? 10.698 1.423 -10.132 1.00 85.25 504 LEU A O 1
ATOM 4030 N N . HIS A 1 505 ? 12.361 2.704 -9.303 1.00 86.00 505 HIS A N 1
ATOM 4031 C CA . HIS A 1 505 ? 11.553 3.907 -9.039 1.00 86.00 505 HIS A CA 1
ATOM 4032 C C . HIS A 1 505 ? 12.118 5.187 -9.679 1.00 86.00 505 HIS A C 1
ATOM 4034 O O . HIS A 1 505 ? 11.891 6.290 -9.194 1.00 86.00 505 HIS A O 1
ATOM 4040 N N . ILE A 1 506 ? 12.917 5.036 -10.738 1.00 89.06 506 ILE A N 1
ATOM 4041 C CA . ILE A 1 506 ? 13.423 6.139 -11.562 1.00 89.06 506 ILE A CA 1
ATOM 4042 C C . ILE A 1 506 ? 13.018 5.915 -13.012 1.00 89.06 506 ILE A C 1
ATOM 4044 O O . ILE A 1 506 ? 12.982 4.778 -13.485 1.00 89.06 506 ILE A O 1
ATOM 4048 N N . ASP A 1 507 ? 12.710 6.988 -13.721 1.00 92.38 507 ASP A N 1
ATOM 4049 C CA . ASP A 1 507 ? 12.206 6.887 -15.079 1.00 92.38 507 ASP A CA 1
ATOM 4050 C C . ASP A 1 507 ? 13.333 6.545 -16.059 1.00 92.38 507 ASP A C 1
ATOM 4052 O O . ASP A 1 507 ? 14.458 7.038 -15.954 1.00 92.38 507 ASP A O 1
ATOM 4056 N N . ILE A 1 508 ? 13.036 5.692 -17.038 1.00 95.38 508 ILE A N 1
ATOM 4057 C CA . ILE A 1 508 ? 13.992 5.278 -18.069 1.00 95.38 508 ILE A CA 1
ATOM 4058 C C . ILE A 1 508 ? 13.758 6.093 -19.340 1.00 95.38 508 ILE A C 1
ATOM 4060 O O . ILE A 1 508 ? 12.621 6.340 -19.737 1.00 95.38 508 ILE A O 1
ATOM 4064 N N . SER A 1 509 ? 14.830 6.473 -20.024 1.00 96.12 509 SER A N 1
ATOM 4065 C CA . SER A 1 509 ? 14.755 7.182 -21.302 1.00 96.12 509 SER A CA 1
ATOM 4066 C C . SER A 1 509 ? 15.851 6.751 -22.280 1.00 96.12 509 SER A C 1
ATOM 4068 O O . SER A 1 509 ? 16.769 5.992 -21.946 1.00 96.12 509 SER A O 1
ATOM 4070 N N . VAL A 1 510 ? 15.773 7.228 -23.525 1.00 96.19 510 VAL A N 1
ATOM 4071 C CA . VAL A 1 510 ? 16.897 7.120 -24.474 1.00 96.19 510 VAL A CA 1
ATOM 4072 C C . VAL A 1 510 ? 17.864 8.286 -24.318 1.00 96.19 510 VAL A C 1
ATOM 4074 O O . VAL A 1 510 ? 19.079 8.080 -24.323 1.00 96.19 510 VAL A O 1
ATOM 4077 N N . ARG A 1 511 ? 17.341 9.500 -24.146 1.00 93.31 511 ARG A N 1
ATOM 4078 C CA . ARG A 1 511 ? 18.133 10.714 -23.924 1.00 93.31 511 ARG A CA 1
ATOM 4079 C C . ARG A 1 511 ? 17.979 11.204 -22.495 1.00 93.31 511 ARG A C 1
ATOM 4081 O O . ARG A 1 511 ? 16.906 11.106 -21.905 1.00 93.31 511 ARG A O 1
ATOM 4088 N N . LYS A 1 512 ? 19.073 11.733 -21.948 1.00 89.88 512 LYS A N 1
ATOM 4089 C CA . LYS A 1 512 ? 19.101 12.296 -20.599 1.00 89.88 512 LYS A CA 1
ATOM 4090 C C . LYS A 1 512 ? 18.114 13.459 -20.509 1.00 89.88 512 LYS A C 1
ATOM 4092 O O . LYS A 1 512 ? 18.052 14.271 -21.430 1.00 89.88 512 LYS A O 1
ATOM 4097 N N . TRP A 1 513 ? 17.394 13.534 -19.395 1.00 87.88 513 TRP A N 1
ATOM 4098 C CA . TRP A 1 513 ? 16.458 14.615 -19.131 1.00 87.88 513 TRP A CA 1
ATOM 4099 C C . TRP A 1 513 ? 16.671 15.256 -17.749 1.00 87.88 513 TRP A C 1
ATOM 4101 O O . TRP A 1 513 ? 16.782 14.509 -16.774 1.00 87.88 513 TRP A O 1
ATOM 4111 N N . PRO A 1 514 ? 16.720 16.593 -17.613 1.00 88.38 514 PRO A N 1
ATOM 4112 C CA . PRO A 1 514 ? 16.826 17.572 -18.696 1.00 88.38 514 PRO A CA 1
ATOM 4113 C C . PRO A 1 514 ? 18.113 17.399 -19.538 1.00 88.38 514 PRO A C 1
ATOM 4115 O O . PRO A 1 514 ? 19.100 16.848 -19.033 1.00 88.38 514 PRO A O 1
ATOM 4118 N N . PRO A 1 515 ? 18.119 17.839 -20.812 1.00 87.94 515 PRO A N 1
ATOM 4119 C CA . PRO A 1 515 ? 19.325 17.881 -21.639 1.00 87.94 515 PRO A CA 1
ATOM 4120 C C . PRO A 1 515 ? 20.411 18.799 -21.055 1.00 87.94 515 PRO A C 1
ATOM 4122 O O . PRO A 1 515 ? 20.114 19.840 -20.472 1.00 87.94 515 PRO A O 1
ATOM 4125 N N . ASP A 1 516 ? 21.683 18.428 -21.240 1.00 86.25 516 ASP A N 1
ATOM 4126 C CA . ASP A 1 516 ? 22.835 19.196 -20.733 1.00 86.25 516 ASP A CA 1
ATOM 4127 C C . ASP A 1 516 ? 23.040 20.543 -21.453 1.00 86.25 516 ASP A C 1
ATOM 4129 O O . ASP A 1 516 ? 23.718 21.427 -20.931 1.00 86.25 516 ASP A O 1
ATOM 4133 N N . ASP A 1 517 ? 22.480 20.695 -22.652 1.00 87.31 517 ASP A N 1
ATOM 4134 C CA . ASP A 1 517 ? 22.604 21.863 -23.525 1.00 87.31 517 ASP A CA 1
ATOM 4135 C C . ASP A 1 517 ? 21.419 22.837 -23.430 1.00 87.31 517 ASP A C 1
ATOM 4137 O O . ASP A 1 517 ? 21.341 23.790 -24.209 1.00 87.31 517 ASP A O 1
ATOM 4141 N N . LEU A 1 518 ? 20.520 22.648 -22.456 1.00 87.06 518 LEU A N 1
ATOM 4142 C CA . LEU A 1 518 ? 19.457 23.612 -22.185 1.00 87.06 518 LEU A CA 1
ATOM 4143 C C . LEU A 1 518 ? 20.029 24.996 -21.832 1.00 87.06 518 LEU A C 1
ATOM 4145 O O . LEU A 1 518 ? 20.953 25.089 -21.015 1.00 87.06 518 LEU A O 1
ATOM 4149 N N . PRO A 1 519 ? 19.444 26.091 -22.359 1.00 88.50 519 PRO A N 1
ATOM 4150 C CA . PRO A 1 519 ? 19.807 27.434 -21.926 1.00 88.50 519 PRO A CA 1
ATOM 4151 C C . PRO A 1 519 ? 19.659 27.574 -20.398 1.00 88.50 519 PRO A C 1
ATOM 4153 O O . PRO A 1 519 ? 18.633 27.142 -19.858 1.00 88.50 519 PRO A O 1
ATOM 4156 N N . PRO A 1 520 ? 20.634 28.163 -19.674 1.00 88.00 520 PRO A N 1
ATOM 4157 C CA . PRO A 1 520 ? 20.609 28.236 -18.210 1.00 88.00 520 PRO A CA 1
ATOM 4158 C C . PRO A 1 520 ? 19.330 28.850 -17.633 1.00 88.00 520 PRO A C 1
ATOM 4160 O O . PRO A 1 520 ? 18.846 28.406 -16.596 1.00 88.00 520 PRO A O 1
ATOM 4163 N N . GLU A 1 521 ? 18.757 29.842 -18.310 1.00 86.75 521 GLU A N 1
ATOM 4164 C CA . GLU A 1 521 ? 17.492 30.476 -17.942 1.00 86.75 521 GLU A CA 1
ATOM 4165 C C . GLU A 1 521 ? 16.290 29.531 -18.074 1.00 86.75 521 GLU A C 1
ATOM 4167 O O . GLU A 1 521 ? 15.408 29.537 -17.215 1.00 86.75 521 GLU A O 1
ATOM 4172 N N . VAL A 1 522 ? 16.276 28.675 -19.101 1.00 83.88 522 VAL A N 1
ATOM 4173 C CA . VAL A 1 522 ? 15.246 27.647 -19.297 1.00 83.88 522 VAL A CA 1
ATOM 4174 C C . VAL A 1 522 ? 15.416 26.559 -18.243 1.00 83.88 522 VAL A C 1
ATOM 4176 O O . VAL A 1 522 ? 14.450 26.194 -17.575 1.00 83.88 522 VAL A O 1
ATOM 4179 N N . HIS A 1 523 ? 16.650 26.099 -18.021 1.00 84.88 523 HIS A N 1
ATOM 4180 C CA . HIS A 1 523 ? 16.933 25.119 -16.980 1.00 84.88 523 HIS A CA 1
ATOM 4181 C C . HIS A 1 523 ? 16.519 25.637 -15.599 1.00 84.88 523 HIS A C 1
ATOM 4183 O O . HIS A 1 523 ? 15.824 24.942 -14.866 1.00 84.88 523 HIS A O 1
ATOM 4189 N N . GLN A 1 524 ? 16.904 26.859 -15.230 1.00 85.06 524 GLN A N 1
ATOM 4190 C CA . GLN A 1 524 ? 16.549 27.429 -13.931 1.00 85.06 524 GLN A CA 1
ATOM 4191 C C . GLN A 1 524 ? 15.032 27.577 -13.767 1.00 85.06 524 GLN A C 1
ATOM 4193 O O . GLN A 1 524 ? 14.523 27.315 -12.680 1.00 85.06 524 GLN A O 1
ATOM 4198 N N . LYS A 1 525 ? 14.318 27.970 -14.829 1.00 81.31 525 LYS A N 1
ATOM 4199 C CA . LYS A 1 525 ? 12.863 28.142 -14.793 1.00 81.31 525 LYS A CA 1
ATOM 4200 C C . LYS A 1 525 ? 12.123 26.820 -14.573 1.00 81.31 525 LYS A C 1
ATOM 4202 O O . LYS A 1 525 ? 11.287 26.751 -13.683 1.00 81.31 525 LYS A O 1
ATOM 4207 N N . TYR A 1 526 ? 12.426 25.792 -15.367 1.00 79.44 526 TYR A N 1
ATOM 4208 C CA . TYR A 1 526 ? 11.634 24.551 -15.392 1.00 79.44 526 TYR A CA 1
ATOM 4209 C C . TYR A 1 526 ? 12.223 23.412 -14.555 1.00 79.44 526 TYR A C 1
ATOM 4211 O O . TYR A 1 526 ? 11.507 22.489 -14.190 1.00 79.44 526 TYR A O 1
ATOM 4219 N N . PHE A 1 527 ? 13.518 23.470 -14.237 1.00 81.19 527 PHE A N 1
ATOM 4220 C CA . PHE A 1 527 ? 14.257 22.394 -13.566 1.00 81.19 527 PHE A CA 1
ATOM 4221 C C . PHE A 1 527 ? 15.115 22.893 -12.393 1.00 81.19 527 PHE A C 1
ATOM 4223 O O . PHE A 1 527 ? 15.829 22.110 -11.775 1.00 81.19 527 PHE A O 1
ATOM 4230 N N . GLY A 1 528 ? 15.056 24.185 -12.042 1.00 80.88 528 GLY A N 1
ATOM 4231 C CA . GLY A 1 528 ? 15.837 24.756 -10.934 1.00 80.88 528 GLY A CA 1
ATOM 4232 C C . GLY A 1 528 ? 15.466 24.205 -9.552 1.00 80.88 528 GLY A C 1
ATOM 4233 O O . GLY A 1 528 ? 16.231 24.360 -8.605 1.00 80.88 528 GLY A O 1
ATOM 4234 N N . TRP A 1 529 ? 14.311 23.549 -9.447 1.00 78.50 529 TRP A N 1
ATOM 4235 C CA . TRP A 1 529 ? 13.837 22.846 -8.256 1.00 78.50 529 TRP A CA 1
ATOM 4236 C C . TRP A 1 529 ? 14.446 21.449 -8.094 1.00 78.50 529 TRP A C 1
ATOM 4238 O O . TRP A 1 529 ? 14.366 20.867 -7.012 1.00 78.50 529 TRP A O 1
ATOM 4248 N N . MET A 1 530 ? 15.044 20.889 -9.151 1.00 76.88 530 MET A N 1
ATOM 4249 C CA . MET A 1 530 ? 15.562 19.530 -9.113 1.00 76.88 530 MET A CA 1
ATOM 4250 C C . MET A 1 530 ? 16.779 19.439 -8.182 1.00 76.88 530 MET A C 1
ATOM 4252 O O . MET A 1 530 ? 17.770 20.144 -8.380 1.00 76.88 530 MET A O 1
ATOM 4256 N N . PRO A 1 531 ? 16.783 18.512 -7.213 1.00 70.06 531 PRO A N 1
ATOM 4257 C CA . PRO A 1 531 ? 17.920 18.332 -6.312 1.00 70.06 531 PRO A CA 1
ATOM 4258 C C . PRO A 1 531 ? 19.064 17.527 -6.951 1.00 70.06 531 PRO A C 1
ATOM 4260 O O . PRO A 1 531 ? 20.131 17.385 -6.354 1.00 70.06 531 PRO A O 1
ATOM 4263 N N . THR A 1 532 ? 18.869 16.982 -8.157 1.00 74.62 532 THR A N 1
ATOM 4264 C CA . THR A 1 532 ? 19.894 16.249 -8.914 1.00 74.62 532 THR A CA 1
ATOM 4265 C C . THR A 1 532 ? 19.998 16.741 -10.354 1.00 74.62 532 THR A C 1
ATOM 4267 O O . THR A 1 532 ? 19.200 17.544 -10.820 1.00 74.62 532 THR A O 1
ATOM 4270 N N . LYS A 1 533 ? 21.015 16.256 -11.078 1.00 77.12 533 LYS A N 1
ATOM 4271 C CA . LYS A 1 533 ? 21.306 16.679 -12.457 1.00 77.12 533 LYS A CA 1
ATOM 4272 C C . LYS A 1 533 ? 20.394 16.049 -13.522 1.00 77.12 533 LYS A C 1
ATOM 4274 O O . LYS A 1 533 ? 20.567 16.370 -14.694 1.00 77.12 533 LYS A O 1
ATOM 4279 N N . THR A 1 534 ? 19.541 15.078 -13.178 1.00 82.50 534 THR A N 1
ATOM 4280 C CA . THR A 1 534 ? 18.666 14.388 -14.144 1.00 82.50 534 THR A CA 1
ATOM 4281 C C . THR A 1 534 ? 17.465 13.730 -13.465 1.00 82.50 534 THR A C 1
ATOM 4283 O O . THR A 1 534 ? 17.587 13.245 -12.346 1.00 82.50 534 THR A O 1
ATOM 4286 N N . LEU A 1 535 ? 16.325 13.698 -14.158 1.00 83.25 535 LEU A N 1
ATOM 4287 C CA . LEU A 1 535 ? 15.109 12.969 -13.777 1.00 83.25 535 LEU A CA 1
ATOM 4288 C C . LEU A 1 535 ? 15.134 11.504 -14.231 1.00 83.25 535 LEU A C 1
ATOM 4290 O O . LEU A 1 535 ? 14.335 10.699 -13.770 1.00 83.25 535 LEU A O 1
ATOM 4294 N N . THR A 1 536 ? 16.028 11.154 -15.158 1.00 90.56 536 THR A N 1
ATOM 4295 C CA . THR A 1 536 ? 15.953 9.890 -15.898 1.00 90.56 536 THR A CA 1
ATOM 4296 C C . THR A 1 536 ? 17.262 9.123 -15.881 1.00 90.56 536 THR A C 1
ATOM 4298 O O . THR A 1 536 ? 18.347 9.708 -15.918 1.00 90.56 536 THR A O 1
ATOM 4301 N N . TRP A 1 537 ? 17.164 7.806 -15.990 1.00 92.94 537 TRP A N 1
ATOM 4302 C CA . TRP A 1 537 ? 18.263 6.945 -16.399 1.00 92.94 537 TRP A CA 1
ATOM 4303 C C . TRP A 1 537 ? 18.180 6.611 -17.879 1.00 92.94 537 TRP A C 1
ATOM 4305 O O . TRP A 1 537 ? 17.183 6.088 -18.369 1.00 92.94 537 TRP A O 1
ATOM 4315 N N . THR A 1 538 ? 19.272 6.860 -18.596 1.00 94.56 538 THR A N 1
ATOM 4316 C CA . THR A 1 538 ? 19.338 6.480 -20.007 1.00 94.56 538 THR A CA 1
ATOM 4317 C C . THR A 1 538 ? 19.747 5.027 -20.138 1.00 94.56 538 THR A C 1
ATOM 4319 O O . THR A 1 538 ? 20.649 4.581 -19.424 1.00 94.56 538 THR A O 1
ATOM 4322 N N . LEU A 1 539 ? 19.186 4.303 -21.111 1.00 92.56 539 LEU A N 1
ATOM 4323 C CA . LEU A 1 539 ? 19.693 2.967 -21.426 1.00 92.56 539 LEU A CA 1
ATOM 4324 C C . LEU A 1 539 ? 21.211 3.003 -21.621 1.00 92.56 539 LEU A C 1
ATOM 4326 O O . LEU A 1 539 ? 21.930 2.246 -20.983 1.00 92.56 539 LEU A O 1
ATOM 4330 N N . GLN A 1 540 ? 21.735 3.890 -22.464 1.00 92.00 540 GLN A N 1
ATOM 4331 C CA . GLN A 1 540 ? 23.155 3.878 -22.813 1.00 92.00 540 GLN A CA 1
ATOM 4332 C C . GLN A 1 540 ? 24.088 4.066 -21.607 1.00 92.00 540 GLN A C 1
ATOM 4334 O O . GLN A 1 540 ? 25.040 3.300 -21.471 1.00 92.00 540 GLN A O 1
ATOM 4339 N N . HIS A 1 541 ? 23.827 5.052 -20.748 1.00 93.06 541 HIS A N 1
ATOM 4340 C CA . HIS A 1 541 ? 24.775 5.445 -19.700 1.00 93.06 541 HIS A CA 1
ATOM 4341 C C . HIS A 1 541 ? 24.501 4.790 -18.347 1.00 93.06 541 HIS A C 1
ATOM 4343 O O . HIS A 1 541 ? 25.407 4.721 -17.522 1.00 93.06 541 HIS A O 1
ATOM 4349 N N . ASN A 1 542 ? 23.275 4.310 -18.116 1.00 94.44 542 AS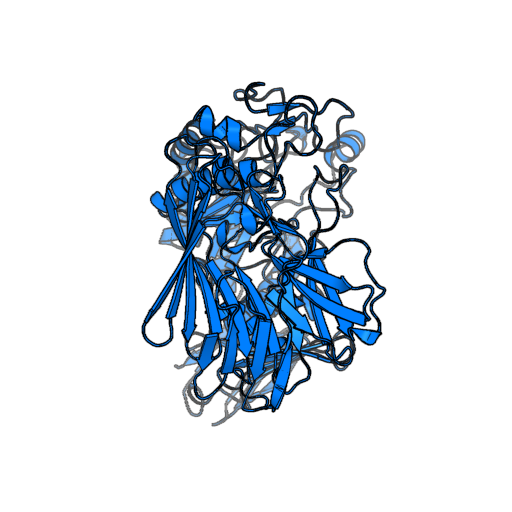N A N 1
ATOM 4350 C CA . ASN A 1 542 ? 22.841 3.806 -16.815 1.00 94.44 542 ASN A CA 1
ATOM 4351 C C . ASN A 1 542 ? 22.519 2.306 -16.830 1.00 94.44 542 ASN A C 1
ATOM 4353 O O . ASN A 1 542 ? 21.806 1.819 -15.956 1.00 94.44 542 ASN A O 1
ATOM 4357 N N . TRP A 1 543 ? 23.010 1.557 -17.826 1.00 95.19 543 TRP A N 1
ATOM 4358 C CA . TRP A 1 543 ? 22.672 0.138 -17.960 1.00 95.19 543 TRP A CA 1
ATOM 4359 C C . TRP A 1 543 ? 22.963 -0.668 -16.705 1.00 95.19 543 TRP A C 1
ATOM 4361 O O . TRP A 1 543 ? 22.097 -1.390 -16.232 1.00 95.19 543 TRP A O 1
ATOM 4371 N N . ASN A 1 544 ? 24.175 -0.533 -16.171 1.00 94.88 544 ASN A N 1
ATOM 4372 C CA . ASN A 1 544 ? 24.611 -1.335 -15.038 1.00 94.88 544 ASN A CA 1
ATOM 4373 C C . ASN A 1 544 ? 23.771 -1.004 -13.800 1.00 94.88 544 ASN A C 1
ATOM 4375 O O . ASN A 1 544 ? 23.408 -1.905 -13.059 1.00 94.88 544 ASN A O 1
ATOM 4379 N N . GLN A 1 545 ? 23.375 0.260 -13.629 1.00 92.81 545 GLN A N 1
ATOM 4380 C CA . GLN A 1 545 ? 22.474 0.687 -12.560 1.00 92.81 545 GLN A CA 1
ATOM 4381 C C . GLN A 1 545 ? 21.061 0.107 -12.730 1.00 92.81 545 GLN A C 1
ATOM 4383 O O . GLN A 1 545 ? 20.451 -0.318 -11.750 1.00 92.81 545 GLN A O 1
ATOM 4388 N N . ILE A 1 546 ? 20.550 0.037 -13.965 1.00 94.19 546 ILE A N 1
ATOM 4389 C CA . ILE A 1 546 ? 19.271 -0.624 -14.268 1.00 94.19 546 ILE A CA 1
ATOM 4390 C C . ILE A 1 546 ? 19.363 -2.120 -13.931 1.00 94.19 546 ILE A C 1
ATOM 4392 O O . ILE A 1 546 ? 18.495 -2.638 -13.230 1.00 94.19 546 ILE A O 1
ATOM 4396 N N . VAL A 1 547 ? 20.423 -2.806 -14.374 1.00 96.19 547 VAL A N 1
ATOM 4397 C CA . VAL A 1 547 ? 20.651 -4.234 -14.089 1.00 96.19 547 VAL A CA 1
ATOM 4398 C C . VAL A 1 547 ? 20.773 -4.484 -12.584 1.00 96.19 547 VAL A C 1
ATOM 4400 O O . VAL A 1 547 ? 20.106 -5.380 -12.069 1.00 96.19 547 VAL A O 1
ATOM 4403 N N . ASP A 1 548 ? 21.538 -3.657 -11.869 1.00 94.38 548 ASP A N 1
ATOM 4404 C CA . ASP A 1 548 ? 21.648 -3.699 -10.410 1.00 94.38 548 ASP A CA 1
ATOM 4405 C C . ASP A 1 548 ? 20.273 -3.622 -9.744 1.00 94.38 548 ASP A C 1
ATOM 4407 O O . ASP A 1 548 ? 19.948 -4.455 -8.904 1.00 94.38 548 ASP A O 1
ATOM 4411 N N . CYS A 1 549 ? 19.428 -2.666 -10.134 1.00 92.69 549 CYS A N 1
ATOM 4412 C CA . CYS A 1 549 ? 18.100 -2.514 -9.536 1.00 92.69 549 CYS A CA 1
ATOM 4413 C C . CYS A 1 549 ? 17.190 -3.717 -9.801 1.00 92.69 549 CYS A C 1
ATOM 4415 O O . CYS A 1 549 ? 16.406 -4.115 -8.931 1.00 92.69 549 CYS A O 1
ATOM 4417 N N . LEU A 1 550 ? 17.293 -4.311 -10.990 1.00 94.38 550 LEU A N 1
ATOM 4418 C CA . LEU A 1 550 ? 16.527 -5.501 -11.342 1.00 94.38 550 LEU A CA 1
ATOM 4419 C C . LEU A 1 550 ? 16.957 -6.711 -10.514 1.00 94.38 550 LEU A C 1
ATOM 4421 O O . LEU A 1 550 ? 16.107 -7.380 -9.929 1.00 94.38 550 LEU A O 1
ATOM 4425 N N . TYR A 1 551 ? 18.258 -6.979 -10.436 1.00 95.75 551 TYR A N 1
ATOM 4426 C CA . TYR A 1 551 ? 18.766 -8.212 -9.837 1.00 95.75 551 TYR A CA 1
ATOM 4427 C C . TYR A 1 551 ? 18.986 -8.114 -8.331 1.00 95.75 551 TYR A C 1
ATOM 4429 O O . TYR A 1 551 ? 18.696 -9.072 -7.615 1.00 95.75 551 TYR A O 1
ATOM 4437 N N . LEU A 1 552 ? 19.451 -6.972 -7.824 1.00 94.56 552 LEU A N 1
ATOM 4438 C CA . LEU A 1 552 ? 19.710 -6.801 -6.396 1.00 94.56 552 LEU A CA 1
ATOM 4439 C C . LEU A 1 552 ? 18.439 -6.527 -5.594 1.00 94.56 552 LEU A C 1
ATOM 4441 O O . LEU A 1 552 ? 18.370 -6.986 -4.452 1.00 94.56 552 LEU A O 1
ATOM 4445 N N . GLY A 1 553 ? 17.480 -5.798 -6.176 1.00 92.19 553 GLY A N 1
ATOM 4446 C CA . GLY A 1 553 ? 16.233 -5.378 -5.526 1.00 92.19 553 GLY A CA 1
ATOM 4447 C C . GLY A 1 553 ? 14.994 -6.075 -6.079 1.00 92.19 553 GLY A C 1
ATOM 4448 O O . GLY A 1 553 ? 14.370 -6.861 -5.374 1.00 92.19 553 GLY A O 1
ATOM 4449 N N . THR A 1 554 ? 14.646 -5.825 -7.347 1.00 92.81 554 THR A N 1
ATOM 4450 C CA . THR A 1 554 ? 13.336 -6.223 -7.906 1.00 92.81 554 THR A CA 1
ATOM 4451 C C . THR A 1 554 ? 13.112 -7.736 -7.863 1.00 92.81 554 THR A C 1
ATOM 4453 O O . THR A 1 554 ? 12.072 -8.184 -7.390 1.00 92.81 554 THR A O 1
ATOM 4456 N N . LEU A 1 555 ? 14.088 -8.537 -8.294 1.00 94.31 555 LEU A N 1
ATOM 4457 C CA . LEU A 1 555 ? 13.993 -9.999 -8.249 1.00 94.31 555 LEU A CA 1
ATOM 4458 C C . LEU A 1 555 ? 13.975 -10.548 -6.821 1.00 94.31 555 LEU A C 1
ATOM 4460 O O . LEU A 1 555 ? 13.302 -11.543 -6.555 1.00 94.31 555 LEU A O 1
ATOM 4464 N N . LEU A 1 556 ? 14.688 -9.901 -5.897 1.00 94.44 556 LEU A N 1
ATOM 4465 C CA . LEU A 1 556 ? 14.666 -10.280 -4.488 1.00 94.44 556 LEU A CA 1
ATOM 4466 C C . LEU A 1 556 ? 13.300 -9.958 -3.860 1.00 94.44 556 LEU A C 1
ATOM 4468 O O . LEU A 1 556 ? 12.757 -10.761 -3.110 1.00 94.44 556 LEU A O 1
ATOM 4472 N N . HIS A 1 557 ? 12.689 -8.837 -4.243 1.00 92.50 557 HIS A N 1
ATOM 4473 C CA . HIS A 1 557 ? 11.317 -8.505 -3.876 1.00 92.50 557 HIS A CA 1
ATOM 4474 C C . HIS A 1 557 ? 10.304 -9.505 -4.456 1.00 92.50 557 HIS A C 1
ATOM 4476 O O . HIS A 1 557 ? 9.433 -9.972 -3.726 1.00 92.50 557 HIS A O 1
ATOM 4482 N N . HIS A 1 558 ? 10.432 -9.890 -5.731 1.00 93.44 558 HIS A N 1
ATOM 4483 C CA . HIS A 1 558 ? 9.594 -10.943 -6.324 1.00 93.44 558 HIS A CA 1
ATOM 4484 C C . HIS A 1 558 ? 9.722 -12.259 -5.559 1.00 93.44 558 HIS A C 1
ATOM 4486 O O . HIS A 1 558 ? 8.713 -12.899 -5.287 1.00 93.44 558 HIS A O 1
ATOM 4492 N N . PHE A 1 559 ? 10.941 -12.630 -5.158 1.00 94.75 559 PHE A N 1
ATOM 4493 C CA . PHE A 1 559 ? 11.171 -13.780 -4.288 1.00 94.75 559 PHE A CA 1
ATOM 4494 C C . PHE A 1 559 ? 10.402 -13.629 -2.967 1.00 94.75 559 PHE A C 1
ATOM 4496 O O . PHE A 1 559 ? 9.640 -14.515 -2.598 1.00 94.75 559 PHE A O 1
ATOM 4503 N N . TYR A 1 560 ? 10.488 -12.499 -2.269 1.00 94.00 560 TYR A N 1
ATOM 4504 C CA . TYR A 1 560 ? 9.716 -12.304 -1.035 1.00 94.00 560 TYR A CA 1
ATOM 4505 C C . TYR A 1 560 ? 8.190 -12.365 -1.236 1.00 94.00 560 TYR A C 1
ATOM 4507 O O . TYR A 1 560 ? 7.487 -12.894 -0.375 1.00 94.00 560 TYR A O 1
ATOM 4515 N N . ASN A 1 561 ? 7.669 -11.889 -2.371 1.00 92.31 561 ASN A N 1
ATOM 4516 C CA . ASN A 1 561 ? 6.230 -11.893 -2.674 1.00 92.31 561 ASN A CA 1
ATOM 4517 C C . ASN A 1 561 ? 5.628 -13.291 -2.881 1.00 92.31 561 ASN A C 1
ATOM 4519 O O . ASN A 1 561 ? 4.410 -13.444 -2.794 1.00 92.31 561 ASN A O 1
ATOM 4523 N N . GLU A 1 562 ? 6.452 -14.320 -3.090 1.00 92.56 562 GLU A N 1
ATOM 4524 C CA . GLU A 1 562 ? 5.998 -15.718 -3.127 1.00 92.56 562 GLU A CA 1
ATOM 4525 C C . GLU A 1 562 ? 5.545 -16.227 -1.750 1.00 92.56 562 GLU A C 1
ATOM 4527 O O . GLU A 1 562 ? 4.966 -17.309 -1.653 1.00 92.56 562 GLU A O 1
ATOM 4532 N N . ARG A 1 563 ? 5.825 -15.470 -0.682 1.00 93.81 563 ARG A N 1
ATOM 4533 C CA . ARG A 1 563 ? 5.754 -15.934 0.707 1.00 93.81 563 ARG A CA 1
ATOM 4534 C C . ARG A 1 563 ? 5.004 -14.939 1.574 1.00 93.81 563 ARG A C 1
ATOM 4536 O O . ARG A 1 563 ? 4.908 -13.751 1.267 1.00 93.81 563 ARG A O 1
ATOM 4543 N N . GLU A 1 564 ? 4.465 -15.420 2.680 1.00 95.69 564 GLU A N 1
ATOM 4544 C CA . GLU A 1 564 ? 3.953 -14.550 3.736 1.00 95.69 564 GLU A CA 1
ATOM 4545 C C . GLU A 1 564 ? 5.118 -13.982 4.560 1.00 95.69 564 GLU A C 1
ATOM 4547 O O . GLU A 1 564 ? 6.086 -14.693 4.823 1.00 95.69 564 GLU A O 1
ATOM 4552 N N . MET A 1 565 ? 5.035 -12.707 4.947 1.00 96.88 565 MET A N 1
ATOM 4553 C CA . MET A 1 565 ? 5.990 -12.070 5.856 1.00 96.88 565 MET A CA 1
ATOM 4554 C C . MET A 1 565 ? 5.467 -12.208 7.287 1.00 96.88 565 MET A C 1
ATOM 4556 O O . MET A 1 565 ? 4.472 -11.580 7.646 1.00 96.88 565 MET A O 1
ATOM 4560 N N . LEU A 1 566 ? 6.127 -13.040 8.086 1.00 97.75 566 LEU A N 1
ATOM 4561 C CA . LEU A 1 566 ? 5.664 -13.429 9.417 1.00 97.75 566 LEU A CA 1
ATOM 4562 C C . LEU A 1 566 ? 6.171 -12.476 10.502 1.00 97.75 566 LEU A C 1
ATOM 4564 O O . LEU A 1 566 ? 5.417 -12.131 11.405 1.00 97.75 566 LEU A O 1
ATOM 4568 N N . ILE A 1 567 ? 7.428 -12.035 10.400 1.00 97.00 567 ILE A N 1
ATOM 4569 C CA . ILE A 1 567 ? 8.094 -11.224 11.430 1.00 97.00 567 ILE A CA 1
ATOM 4570 C C . ILE A 1 567 ? 8.884 -10.098 10.770 1.00 97.00 567 ILE A C 1
ATOM 4572 O O . ILE A 1 567 ? 9.559 -10.311 9.756 1.00 97.00 567 ILE A O 1
ATOM 4576 N N . TRP A 1 568 ? 8.838 -8.911 11.374 1.00 95.12 568 TRP A N 1
ATOM 4577 C CA . TRP A 1 568 ? 9.687 -7.774 11.026 1.00 95.12 568 TRP A CA 1
ATOM 4578 C C . TRP A 1 568 ? 10.230 -7.118 12.291 1.00 95.12 568 TRP A C 1
ATOM 4580 O O . TRP A 1 568 ? 9.558 -6.283 12.898 1.00 95.12 568 TRP A O 1
ATOM 4590 N N . ASP A 1 569 ? 11.476 -7.400 12.641 1.00 93.75 569 ASP A N 1
ATOM 4591 C CA . ASP A 1 569 ? 12.075 -6.877 13.865 1.00 93.75 569 ASP A CA 1
ATOM 4592 C C . ASP A 1 569 ? 13.172 -5.869 13.565 1.00 93.75 569 ASP A C 1
ATOM 4594 O O . ASP A 1 569 ? 14.006 -6.067 12.681 1.00 93.75 569 ASP A O 1
ATOM 4598 N N . ALA A 1 570 ? 13.196 -4.789 14.345 1.00 92.12 570 ALA A N 1
ATOM 4599 C CA . ALA A 1 570 ? 14.341 -3.892 14.387 1.00 92.12 570 ALA A CA 1
ATOM 4600 C C . ALA A 1 570 ? 15.441 -4.526 15.253 1.00 92.12 570 ALA A C 1
ATOM 4602 O O . ALA A 1 570 ? 15.205 -4.873 16.410 1.00 92.12 570 ALA A O 1
ATOM 4603 N N . VAL A 1 571 ? 16.646 -4.669 14.700 1.00 93.75 571 VAL A N 1
ATOM 4604 C CA . VAL A 1 571 ? 17.804 -5.252 15.391 1.00 93.75 571 VAL A CA 1
ATOM 4605 C C . VAL A 1 571 ? 18.993 -4.312 15.218 1.00 93.75 571 VAL A C 1
ATOM 4607 O O . VAL A 1 571 ? 19.608 -4.257 14.152 1.00 93.75 571 VAL A O 1
ATOM 4610 N N . GLY A 1 572 ? 19.315 -3.560 16.273 1.00 90.31 572 GLY A N 1
ATOM 4611 C CA . GLY A 1 572 ? 20.271 -2.455 16.178 1.00 90.31 572 GLY A CA 1
ATOM 4612 C C . GLY A 1 572 ? 19.763 -1.389 15.204 1.00 90.31 572 GLY A C 1
ATOM 4613 O O . GLY A 1 572 ? 18.632 -0.933 15.333 1.00 90.31 572 GLY A O 1
ATOM 4614 N N . GLU A 1 573 ? 20.584 -1.042 14.212 1.00 89.19 573 GLU A N 1
ATOM 4615 C CA . GLU A 1 573 ? 20.239 -0.094 13.135 1.00 89.19 573 GLU A CA 1
ATOM 4616 C C . GLU A 1 573 ? 19.583 -0.772 11.915 1.00 89.19 573 GLU A C 1
ATOM 4618 O O . GLU A 1 573 ? 19.249 -0.108 10.934 1.00 89.19 573 GLU A O 1
ATOM 4623 N N . GLY A 1 574 ? 19.447 -2.100 11.942 1.00 94.75 574 GLY A N 1
ATOM 4624 C CA . GLY A 1 574 ? 18.959 -2.904 10.828 1.00 94.75 574 GLY A CA 1
ATOM 4625 C C . GLY A 1 574 ? 17.657 -3.637 11.128 1.00 94.75 574 GLY A C 1
ATOM 4626 O O . GLY A 1 574 ? 16.964 -3.374 12.114 1.00 94.75 574 GLY A O 1
ATOM 4627 N N . TRP A 1 575 ? 17.347 -4.607 10.271 1.00 95.50 575 TRP A N 1
ATOM 4628 C CA . TRP A 1 575 ? 16.139 -5.416 10.359 1.00 95.50 575 TRP A CA 1
ATOM 4629 C C . TRP A 1 575 ? 16.441 -6.902 10.224 1.00 95.50 575 TRP A C 1
ATOM 4631 O O . TRP A 1 575 ? 17.235 -7.315 9.372 1.00 95.50 575 TRP A O 1
ATOM 4641 N N . ARG A 1 576 ? 15.750 -7.706 11.033 1.00 97.00 576 ARG A N 1
ATOM 4642 C CA . ARG A 1 576 ? 15.588 -9.140 10.800 1.00 97.00 576 ARG A CA 1
ATOM 4643 C C . ARG A 1 576 ? 14.154 -9.385 10.354 1.00 97.00 576 ARG A C 1
ATOM 4645 O O . ARG A 1 576 ? 13.216 -9.062 11.074 1.00 97.00 576 ARG A O 1
ATOM 4652 N N . ILE A 1 577 ? 13.999 -9.951 9.166 1.00 97.44 577 ILE A N 1
ATOM 4653 C CA . ILE A 1 577 ? 12.698 -10.213 8.555 1.00 97.44 577 ILE A CA 1
ATOM 4654 C C . ILE A 1 577 ? 12.591 -11.713 8.320 1.00 97.44 577 ILE A C 1
ATOM 4656 O O . ILE A 1 577 ? 13.486 -12.309 7.714 1.00 97.44 577 ILE A O 1
ATOM 4660 N N . ILE A 1 578 ? 11.511 -12.320 8.801 1.00 97.75 578 ILE A N 1
ATOM 4661 C CA . ILE A 1 578 ? 11.253 -13.751 8.637 1.00 97.75 578 ILE A CA 1
ATOM 4662 C C . ILE A 1 578 ? 9.999 -13.907 7.794 1.00 97.75 578 ILE A C 1
ATOM 4664 O O . ILE A 1 578 ? 8.950 -13.324 8.074 1.00 97.75 578 ILE A O 1
ATOM 4668 N N . TYR A 1 579 ? 10.126 -14.709 6.751 1.00 97.81 579 TYR A N 1
ATOM 4669 C CA . TYR A 1 579 ? 9.038 -15.097 5.877 1.00 97.81 579 TYR A CA 1
ATOM 4670 C C . TYR A 1 579 ? 8.748 -16.587 6.064 1.00 97.81 579 TYR A C 1
ATOM 4672 O O . TYR A 1 579 ? 9.562 -17.339 6.612 1.00 97.81 579 TYR A O 1
ATOM 4680 N N . ALA A 1 580 ? 7.599 -17.027 5.558 1.00 97.00 580 ALA A N 1
ATOM 4681 C CA . ALA A 1 580 ? 7.301 -18.446 5.407 1.00 97.00 580 ALA A CA 1
ATOM 4682 C C . ALA A 1 580 ? 8.407 -19.185 4.612 1.00 97.00 580 ALA A C 1
ATOM 4684 O O . ALA A 1 580 ? 9.286 -18.576 3.998 1.00 97.00 580 ALA A O 1
ATOM 4685 N N . ASP A 1 581 ? 8.370 -20.518 4.634 1.00 94.88 581 ASP A N 1
ATOM 4686 C CA . ASP A 1 581 ? 9.356 -21.396 3.981 1.00 94.88 581 ASP A CA 1
ATOM 4687 C C . ASP A 1 581 ? 10.798 -21.249 4.506 1.00 94.88 581 ASP A C 1
ATOM 4689 O O . ASP A 1 581 ? 11.765 -21.504 3.786 1.00 94.88 581 ASP A O 1
ATOM 4693 N N . ASN A 1 582 ? 10.954 -20.876 5.782 1.00 94.81 582 ASN A N 1
ATOM 4694 C CA . ASN A 1 582 ? 12.249 -20.699 6.454 1.00 94.81 582 ASN A CA 1
ATOM 4695 C C . ASN A 1 582 ? 13.162 -19.683 5.750 1.00 94.81 582 ASN A C 1
ATOM 4697 O O . ASN A 1 582 ? 14.383 -19.879 5.667 1.00 94.81 582 ASN A O 1
ATOM 4701 N N . VAL A 1 583 ? 12.568 -18.612 5.218 1.00 98.06 583 VAL A N 1
ATOM 4702 C CA . VAL A 1 583 ? 13.315 -17.513 4.614 1.00 98.06 583 VAL A CA 1
ATOM 4703 C C . VAL A 1 583 ? 13.592 -16.441 5.658 1.00 98.06 583 VAL A C 1
ATOM 4705 O O . VAL A 1 583 ? 12.677 -15.909 6.279 1.00 98.06 583 VAL A O 1
ATOM 4708 N N . VAL A 1 584 ? 14.868 -16.099 5.823 1.00 98.12 584 VAL A N 1
ATOM 4709 C CA . VAL A 1 584 ? 15.328 -15.070 6.760 1.00 98.12 584 VAL A CA 1
ATOM 4710 C C . VAL A 1 584 ? 16.156 -14.048 6.000 1.00 98.12 584 VAL A C 1
ATOM 4712 O O . VAL A 1 584 ? 17.101 -14.420 5.304 1.00 98.12 584 VAL A O 1
ATOM 4715 N N . ALA A 1 585 ? 15.811 -12.771 6.148 1.00 98.00 585 ALA A N 1
ATOM 4716 C CA . ALA A 1 585 ? 16.585 -11.642 5.658 1.00 98.00 585 ALA A CA 1
ATOM 4717 C C . ALA A 1 585 ? 17.139 -10.842 6.843 1.00 98.00 585 ALA A C 1
ATOM 4719 O O . ALA A 1 585 ? 16.394 -10.326 7.672 1.00 98.00 585 ALA A O 1
ATOM 4720 N N . GLU A 1 586 ? 18.459 -10.735 6.910 1.00 98.00 586 GLU A N 1
ATOM 4721 C CA . GLU A 1 586 ? 19.186 -9.866 7.826 1.00 98.00 586 GLU A CA 1
ATOM 4722 C C . GLU A 1 586 ? 19.738 -8.692 7.025 1.00 98.00 586 GLU A C 1
ATOM 4724 O O . GLU A 1 586 ? 20.605 -8.856 6.160 1.00 98.00 586 GLU A O 1
ATOM 4729 N N . VAL A 1 587 ? 19.206 -7.505 7.294 1.00 97.06 587 VAL A N 1
ATOM 4730 C CA . VAL A 1 587 ? 19.486 -6.289 6.533 1.00 97.06 587 VAL A CA 1
ATOM 4731 C C . VAL A 1 587 ? 20.087 -5.262 7.476 1.00 97.06 587 VAL A C 1
ATOM 4733 O O . VAL A 1 587 ? 19.493 -4.931 8.494 1.00 97.06 587 VAL A O 1
ATOM 4736 N N . CYS A 1 588 ? 21.273 -4.765 7.156 1.00 96.56 588 CYS A N 1
ATOM 4737 C CA . CYS A 1 588 ? 21.981 -3.718 7.890 1.00 96.56 588 CYS A CA 1
ATOM 4738 C C . CYS A 1 588 ? 22.318 -4.019 9.371 1.00 96.56 588 CYS A C 1
ATOM 4740 O O . CYS A 1 588 ? 22.718 -3.117 10.100 1.00 96.56 588 CYS A O 1
ATOM 4742 N N . ILE A 1 589 ? 22.198 -5.273 9.829 1.00 95.81 589 ILE A N 1
ATOM 4743 C CA . ILE A 1 589 ? 22.423 -5.650 11.240 1.00 95.81 589 ILE A CA 1
ATOM 4744 C C . ILE A 1 589 ? 23.903 -5.537 11.639 1.00 95.81 589 ILE A C 1
ATOM 4746 O O . ILE A 1 589 ? 24.220 -5.092 12.740 1.00 95.81 589 ILE A O 1
ATOM 4750 N N . GLN A 1 590 ? 24.822 -5.974 10.773 1.00 94.75 590 GLN A N 1
ATOM 4751 C CA . GLN A 1 590 ? 26.260 -5.989 11.086 1.00 94.75 590 GLN A CA 1
ATOM 4752 C C . GLN A 1 590 ? 26.942 -4.663 10.725 1.00 94.75 590 GLN A C 1
ATOM 4754 O O . GLN A 1 590 ? 27.879 -4.231 11.393 1.00 94.75 590 GLN A O 1
ATOM 4759 N N . SER A 1 591 ? 26.485 -4.037 9.645 1.00 95.25 591 SER A N 1
ATOM 4760 C CA . SER A 1 591 ? 26.917 -2.733 9.141 1.00 95.25 591 SER A CA 1
ATOM 4761 C C . SER A 1 591 ? 25.852 -2.171 8.188 1.00 95.25 591 SER A C 1
ATOM 4763 O O . SER A 1 591 ? 25.061 -2.961 7.666 1.00 95.25 591 SER A O 1
ATOM 4765 N N . PRO A 1 592 ? 25.856 -0.863 7.869 1.00 93.06 592 PRO A N 1
ATOM 4766 C CA . PRO A 1 592 ? 24.917 -0.274 6.905 1.00 93.06 592 PRO A CA 1
ATOM 4767 C C . PRO A 1 592 ? 24.910 -0.944 5.520 1.00 93.06 592 PRO A C 1
ATOM 4769 O O . PRO A 1 592 ? 23.895 -0.906 4.832 1.00 93.06 592 PRO A O 1
ATOM 4772 N N . ASP A 1 593 ? 26.005 -1.609 5.140 1.00 94.06 593 ASP A N 1
ATOM 4773 C CA . ASP A 1 593 ? 26.159 -2.301 3.854 1.00 94.06 593 ASP A CA 1
ATOM 4774 C C . ASP A 1 593 ? 25.991 -3.830 3.951 1.00 94.06 593 ASP A C 1
ATOM 4776 O O . ASP A 1 593 ? 26.201 -4.556 2.978 1.00 94.06 593 ASP A O 1
ATOM 4780 N N . SER A 1 594 ? 25.639 -4.355 5.128 1.00 96.31 594 SER A N 1
ATOM 4781 C CA . SER A 1 594 ? 25.447 -5.796 5.322 1.00 96.31 594 SER A CA 1
ATOM 4782 C C . SER A 1 594 ? 24.067 -6.253 4.844 1.00 96.31 594 SER A C 1
ATOM 4784 O O . SER A 1 594 ?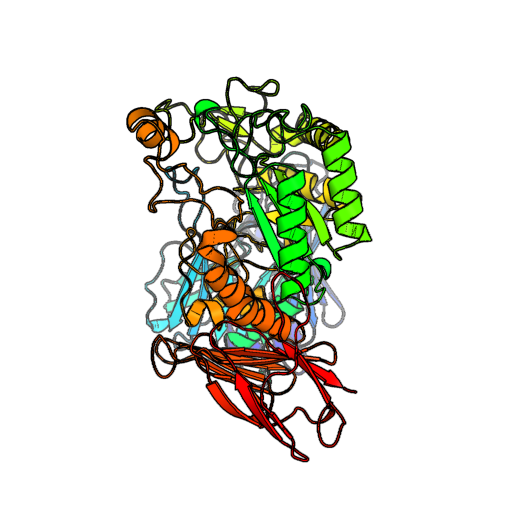 23.043 -5.675 5.201 1.00 96.31 594 SER A O 1
ATOM 4786 N N . LEU A 1 595 ? 24.037 -7.326 4.055 1.00 97.75 595 LEU A N 1
ATOM 4787 C CA . LEU A 1 595 ? 22.816 -8.024 3.656 1.00 97.75 595 LEU A CA 1
ATOM 4788 C C . LEU A 1 595 ? 23.093 -9.519 3.621 1.00 97.75 595 LEU A C 1
ATOM 4790 O O . LEU A 1 595 ? 24.058 -9.949 2.986 1.00 97.75 595 LEU A O 1
ATOM 4794 N N . LYS A 1 596 ? 22.218 -10.305 4.241 1.00 98.12 596 LYS A N 1
ATOM 4795 C CA . LYS A 1 596 ? 22.218 -11.760 4.128 1.00 98.12 596 LYS A CA 1
ATOM 4796 C C . LYS A 1 596 ? 20.789 -12.272 4.058 1.00 98.12 596 LYS A C 1
ATOM 4798 O O . LYS A 1 596 ? 19.980 -11.968 4.924 1.00 98.12 596 LYS A O 1
ATOM 4803 N N . VAL A 1 597 ? 20.493 -13.070 3.041 1.00 98.56 597 VAL A N 1
ATOM 4804 C CA . VAL A 1 597 ? 19.187 -13.706 2.858 1.00 98.56 597 VAL A CA 1
ATOM 4805 C C . VAL A 1 597 ? 19.394 -15.195 2.657 1.00 98.56 597 VAL A C 1
ATOM 4807 O O . VAL A 1 597 ? 20.176 -15.608 1.795 1.00 98.56 597 VAL A O 1
ATOM 4810 N N . THR A 1 598 ? 18.697 -16.008 3.441 1.00 98.50 598 THR A N 1
ATOM 4811 C CA . THR A 1 598 ? 18.790 -17.471 3.394 1.00 98.50 598 THR A CA 1
ATOM 4812 C C . THR A 1 598 ? 17.416 -18.103 3.284 1.00 98.50 598 THR A C 1
ATOM 4814 O O . THR A 1 598 ? 16.485 -17.623 3.919 1.00 98.50 598 THR A O 1
ATOM 4817 N N . ALA A 1 599 ? 17.313 -19.197 2.533 1.00 97.44 599 ALA A N 1
ATOM 4818 C CA . ALA A 1 599 ? 16.161 -20.093 2.484 1.00 97.44 599 ALA A CA 1
ATOM 4819 C C . ALA A 1 599 ? 16.624 -21.484 2.943 1.00 97.44 599 ALA A C 1
ATOM 4821 O O . ALA A 1 599 ? 17.204 -22.248 2.162 1.00 97.44 599 ALA A O 1
ATOM 4822 N N . GLY A 1 600 ? 16.468 -21.780 4.237 1.00 95.56 600 GLY A N 1
ATOM 4823 C CA . GLY A 1 600 ? 17.147 -22.921 4.860 1.00 95.56 600 GLY A CA 1
ATOM 4824 C C . GLY A 1 600 ? 18.672 -22.829 4.689 1.00 95.56 600 GLY A C 1
ATOM 4825 O O . GLY A 1 600 ? 19.291 -21.858 5.116 1.00 95.56 600 GLY A O 1
ATOM 4826 N N . GLU A 1 601 ? 19.282 -23.824 4.039 1.00 95.06 601 GLU A N 1
ATOM 4827 C CA . GLU A 1 601 ? 20.731 -23.850 3.767 1.00 95.06 601 GLU A CA 1
ATOM 4828 C C . GLU A 1 601 ? 21.146 -23.043 2.522 1.00 95.06 601 GLU A C 1
ATOM 4830 O O . GLU A 1 601 ? 22.333 -22.792 2.311 1.00 95.06 601 GLU A O 1
ATOM 4835 N N . VAL A 1 602 ? 20.196 -22.625 1.679 1.00 97.25 602 VAL A N 1
ATOM 4836 C CA . VAL A 1 602 ? 20.497 -21.880 0.450 1.00 97.25 602 VAL A CA 1
ATOM 4837 C C . VAL A 1 602 ? 20.714 -20.408 0.780 1.00 97.25 602 VAL A C 1
ATOM 4839 O O . VAL A 1 602 ? 19.814 -19.733 1.275 1.00 97.25 602 VAL A O 1
ATOM 4842 N N . THR A 1 603 ? 21.890 -19.872 0.455 1.00 98.19 603 THR A N 1
ATOM 4843 C CA . THR A 1 603 ? 22.123 -18.420 0.441 1.00 98.19 603 THR A CA 1
ATOM 4844 C C . THR A 1 603 ? 21.491 -17.815 -0.809 1.00 98.19 603 THR A C 1
ATOM 4846 O O . THR A 1 603 ? 21.958 -18.065 -1.916 1.00 98.19 603 THR A O 1
ATOM 4849 N N . VAL A 1 604 ? 20.445 -17.013 -0.622 1.00 98.25 604 VAL A N 1
ATOM 4850 C CA . VAL A 1 604 ? 19.698 -16.325 -1.689 1.00 98.25 604 VAL A CA 1
ATOM 4851 C C . VAL A 1 604 ? 20.356 -14.992 -2.049 1.00 98.25 604 VAL A C 1
ATOM 4853 O O . VAL A 1 604 ? 20.417 -14.612 -3.219 1.00 98.25 604 VAL A O 1
ATOM 4856 N N . ALA A 1 605 ? 20.876 -14.281 -1.047 1.00 98.00 605 ALA A N 1
ATOM 4857 C CA . ALA A 1 605 ? 21.616 -13.040 -1.230 1.00 98.00 605 ALA A CA 1
ATOM 4858 C C . ALA A 1 605 ? 22.682 -12.879 -0.144 1.00 98.00 605 ALA A C 1
ATOM 4860 O O . ALA A 1 605 ? 22.452 -13.225 1.015 1.00 98.00 605 ALA A O 1
ATOM 4861 N N . GLU A 1 606 ? 23.833 -12.324 -0.510 1.00 97.25 606 GLU A N 1
ATOM 4862 C CA . GLU A 1 606 ? 24.886 -11.950 0.435 1.00 97.25 606 GLU A CA 1
ATOM 4863 C C . GLU A 1 606 ? 25.651 -10.742 -0.112 1.00 97.25 606 GLU A C 1
ATOM 4865 O O . GLU A 1 606 ? 26.268 -10.818 -1.174 1.00 97.25 606 GLU A O 1
ATOM 4870 N N . GLY A 1 607 ? 25.557 -9.600 0.573 1.00 95.50 607 GLY A N 1
ATOM 4871 C CA . GLY A 1 607 ? 26.090 -8.325 0.090 1.00 95.50 607 GLY A CA 1
ATOM 4872 C C . GLY A 1 607 ? 25.565 -7.978 -1.309 1.00 95.50 607 GLY A C 1
ATOM 4873 O O . GLY A 1 607 ? 24.357 -7.826 -1.514 1.00 95.50 607 GLY A O 1
ATOM 4874 N N . ASN A 1 608 ? 26.476 -7.889 -2.279 1.00 95.75 608 ASN A N 1
ATOM 4875 C CA . ASN A 1 608 ? 26.185 -7.579 -3.681 1.00 95.75 608 ASN A CA 1
ATOM 4876 C C . ASN A 1 608 ? 25.969 -8.816 -4.576 1.00 95.75 608 ASN A C 1
ATOM 4878 O O . ASN A 1 608 ? 25.781 -8.664 -5.785 1.00 95.75 608 ASN A O 1
ATOM 4882 N N . ASP A 1 609 ? 25.970 -10.020 -4.002 1.00 97.81 609 ASP A N 1
ATOM 4883 C CA . ASP A 1 609 ? 25.718 -11.262 -4.730 1.00 97.81 609 ASP A CA 1
ATOM 4884 C C . ASP A 1 609 ? 24.265 -11.722 -4.563 1.00 97.81 609 ASP A C 1
ATOM 4886 O O . ASP A 1 609 ? 23.638 -11.547 -3.509 1.00 97.81 609 ASP A O 1
ATOM 4890 N N . ARG A 1 610 ? 23.725 -12.343 -5.612 1.00 97.88 610 ARG A N 1
ATOM 4891 C CA . ARG A 1 610 ? 22.382 -12.926 -5.671 1.00 97.88 610 ARG A CA 1
ATOM 4892 C C . ARG A 1 610 ? 22.443 -14.319 -6.269 1.00 97.88 610 ARG A C 1
ATOM 4894 O O . ARG A 1 610 ? 23.170 -14.559 -7.231 1.00 97.88 610 ARG A O 1
ATOM 4901 N N . PHE A 1 611 ? 21.633 -15.207 -5.714 1.00 98.38 611 PHE A N 1
ATOM 4902 C CA . PHE A 1 611 ? 21.400 -16.564 -6.187 1.00 98.38 611 PHE A CA 1
ATOM 4903 C C . PHE A 1 611 ? 19.940 -16.916 -5.888 1.00 98.38 611 PHE A C 1
ATOM 4905 O O . PHE A 1 611 ? 19.631 -17.641 -4.948 1.00 98.38 611 PHE A O 1
ATOM 4912 N N . ILE A 1 612 ? 19.029 -16.293 -6.638 1.00 97.62 612 ILE A N 1
ATOM 4913 C CA . ILE A 1 612 ? 17.597 -16.236 -6.325 1.00 97.62 612 ILE A CA 1
ATOM 4914 C C . ILE A 1 612 ? 16.861 -17.387 -7.021 1.00 97.62 612 ILE A C 1
ATOM 4916 O O . ILE A 1 612 ? 16.713 -17.339 -8.247 1.00 97.62 612 ILE A O 1
ATOM 4920 N N . PRO A 1 613 ? 16.383 -18.413 -6.291 1.00 96.06 613 PRO A N 1
ATOM 4921 C CA . PRO A 1 613 ? 15.554 -19.461 -6.868 1.00 96.06 613 PRO A CA 1
ATOM 4922 C C . PRO A 1 613 ? 14.116 -18.965 -7.032 1.00 96.06 613 PRO A C 1
ATOM 4924 O O . PRO A 1 613 ? 13.497 -18.526 -6.067 1.00 96.06 613 PRO A O 1
ATOM 4927 N N . ARG A 1 614 ? 13.580 -19.036 -8.251 1.00 91.62 614 ARG A N 1
ATOM 4928 C CA . ARG A 1 614 ? 12.239 -18.544 -8.580 1.00 91.62 614 ARG A CA 1
ATOM 4929 C C . ARG A 1 614 ? 11.682 -19.211 -9.836 1.00 91.62 614 ARG A C 1
ATOM 4931 O O . ARG A 1 614 ? 12.386 -19.341 -10.836 1.00 91.62 614 ARG A O 1
ATOM 4938 N N . CYS A 1 615 ? 10.405 -19.601 -9.797 1.00 86.62 615 CYS A N 1
ATOM 4939 C CA . CYS A 1 615 ? 9.656 -20.166 -10.932 1.00 86.62 615 CYS A CA 1
ATOM 4940 C C . CYS A 1 615 ? 10.405 -21.268 -11.715 1.00 86.62 615 CYS A C 1
ATOM 4942 O O . CYS A 1 615 ? 10.393 -21.281 -12.945 1.00 86.62 615 CYS A O 1
ATOM 4944 N N . GLY A 1 616 ? 11.075 -22.188 -11.012 1.00 90.38 616 GLY A N 1
ATOM 4945 C CA . GLY A 1 616 ? 11.818 -23.290 -11.641 1.00 90.38 616 GLY A CA 1
ATOM 4946 C C . GLY A 1 616 ? 13.153 -22.891 -12.286 1.00 90.38 616 GLY A C 1
ATOM 4947 O O . GLY A 1 616 ? 13.746 -23.695 -13.004 1.00 90.38 616 GLY A O 1
ATOM 4948 N N . ALA A 1 617 ? 13.646 -21.681 -12.019 1.00 96.38 617 ALA A N 1
ATOM 4949 C CA . ALA A 1 617 ? 14.967 -21.202 -12.408 1.00 96.38 617 ALA A CA 1
ATOM 4950 C C . ALA A 1 617 ? 15.730 -20.643 -11.196 1.00 96.38 617 ALA A C 1
ATOM 4952 O O . ALA A 1 617 ? 15.155 -20.412 -10.133 1.00 96.38 617 ALA A O 1
ATOM 4953 N N . ILE A 1 618 ? 17.028 -20.405 -11.362 1.00 98.31 618 ILE A N 1
ATOM 4954 C CA . ILE A 1 618 ? 17.840 -19.612 -10.436 1.00 98.31 618 ILE A CA 1
ATOM 4955 C C . ILE A 1 618 ? 18.422 -18.437 -11.213 1.00 98.31 618 ILE A C 1
ATOM 4957 O O . ILE A 1 618 ? 19.045 -18.630 -12.260 1.00 98.31 618 ILE A O 1
ATOM 4961 N N . TYR A 1 619 ? 18.225 -17.232 -10.691 1.00 98.31 619 TYR A N 1
ATOM 4962 C CA . TYR A 1 619 ? 18.814 -16.002 -11.204 1.00 98.31 619 TYR A CA 1
ATOM 4963 C C . TYR A 1 619 ? 20.018 -15.641 -10.334 1.00 98.31 619 TYR A C 1
ATOM 4965 O O . TYR A 1 619 ? 19.869 -15.273 -9.167 1.00 98.31 619 TYR A O 1
ATOM 4973 N N . ALA A 1 620 ? 21.214 -15.783 -10.896 1.00 98.50 620 ALA A N 1
ATOM 4974 C CA . ALA A 1 620 ? 22.472 -15.472 -10.240 1.00 98.50 620 ALA A CA 1
ATOM 4975 C C . ALA A 1 620 ? 23.051 -14.153 -10.770 1.00 98.50 620 ALA A C 1
ATOM 4977 O O . ALA A 1 620 ? 22.988 -13.877 -11.968 1.00 98.50 620 ALA A O 1
ATOM 4978 N N . TYR A 1 621 ? 23.599 -13.328 -9.884 1.00 98.56 621 TYR A N 1
ATOM 4979 C CA . TYR A 1 621 ? 24.143 -12.015 -10.233 1.00 98.56 621 TYR A CA 1
ATOM 4980 C C . TYR A 1 621 ? 25.173 -11.561 -9.201 1.00 98.56 621 TYR A C 1
ATOM 4982 O O . TYR A 1 621 ? 25.029 -11.860 -8.018 1.00 98.56 621 TYR A O 1
ATOM 4990 N N . SER A 1 622 ? 26.186 -10.817 -9.638 1.00 98.19 622 SER A N 1
ATOM 4991 C CA . SER A 1 622 ? 27.125 -10.132 -8.753 1.00 98.19 622 SER A CA 1
ATOM 4992 C C . SER A 1 622 ? 27.438 -8.751 -9.313 1.00 98.19 622 SER A C 1
ATOM 4994 O O . SER A 1 622 ? 27.814 -8.635 -10.481 1.00 98.19 622 SER A O 1
ATOM 4996 N N . ARG A 1 623 ? 27.311 -7.702 -8.491 1.00 97.19 623 ARG A N 1
ATOM 4997 C CA . ARG A 1 623 ? 27.729 -6.346 -8.892 1.00 97.19 623 ARG A CA 1
ATOM 4998 C C . ARG A 1 623 ? 29.241 -6.259 -9.089 1.00 97.19 623 ARG A C 1
ATOM 5000 O O . ARG A 1 623 ? 29.689 -5.660 -10.059 1.00 97.19 623 ARG A O 1
ATOM 5007 N N . ASP A 1 624 ? 30.005 -6.853 -8.174 1.00 97.38 624 ASP A N 1
ATOM 5008 C CA . ASP A 1 624 ? 31.468 -6.707 -8.101 1.00 97.38 624 AS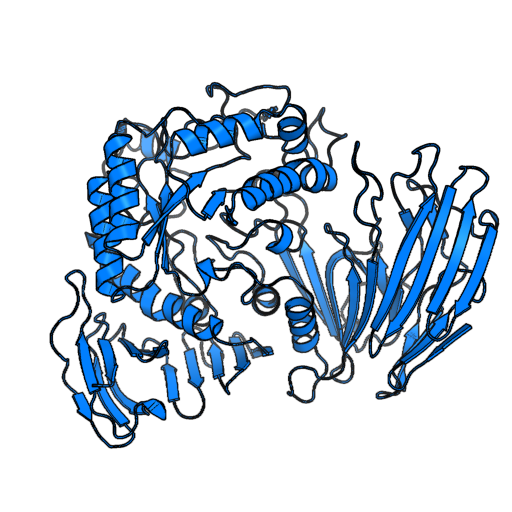P A CA 1
ATOM 5009 C C . ASP A 1 624 ? 32.219 -7.885 -8.746 1.00 97.38 624 ASP A C 1
ATOM 5011 O O . ASP A 1 624 ? 33.445 -7.866 -8.864 1.00 97.38 624 ASP A O 1
ATOM 5015 N N . GLY A 1 625 ? 31.475 -8.898 -9.193 1.00 97.81 625 GLY A N 1
ATOM 5016 C CA . GLY A 1 625 ? 32.000 -10.174 -9.652 1.00 97.81 625 GLY A CA 1
ATOM 5017 C C . GLY A 1 625 ? 32.306 -11.108 -8.481 1.00 97.81 625 GLY A C 1
ATOM 5018 O O . GLY A 1 625 ? 32.718 -10.686 -7.399 1.00 97.81 625 GLY A O 1
ATOM 5019 N N . SER A 1 626 ? 32.113 -12.410 -8.685 1.00 97.31 626 SER A N 1
ATOM 5020 C CA . SER A 1 626 ? 32.385 -13.403 -7.645 1.00 97.31 626 SER A CA 1
ATOM 5021 C C . SER A 1 626 ? 32.741 -14.771 -8.221 1.00 97.31 626 SER A C 1
ATOM 5023 O O . SER A 1 626 ? 32.336 -15.143 -9.316 1.00 97.31 626 SER A O 1
ATOM 5025 N N . ASN A 1 627 ? 33.533 -15.543 -7.476 1.00 97.44 627 ASN A N 1
ATOM 5026 C CA . ASN A 1 627 ? 33.831 -16.941 -7.791 1.00 97.44 627 ASN A CA 1
ATOM 5027 C C . ASN A 1 627 ? 33.730 -17.754 -6.503 1.00 97.44 627 ASN A C 1
ATOM 5029 O O . ASN A 1 627 ? 34.660 -17.785 -5.691 1.00 97.44 627 ASN A O 1
ATOM 5033 N N . ARG A 1 628 ? 32.572 -18.380 -6.296 1.00 96.75 628 ARG A N 1
ATOM 5034 C CA . ARG A 1 628 ? 32.255 -19.093 -5.054 1.00 96.75 628 ARG A CA 1
ATOM 5035 C C . ARG A 1 628 ? 31.348 -20.288 -5.296 1.00 96.75 628 ARG A C 1
ATOM 5037 O O . ARG A 1 628 ? 30.744 -20.437 -6.356 1.00 96.75 628 ARG A O 1
ATOM 5044 N N . ASN A 1 629 ? 31.273 -21.143 -4.281 1.00 97.06 629 ASN A N 1
ATOM 5045 C CA . ASN A 1 629 ? 30.318 -22.239 -4.234 1.00 97.06 629 ASN A CA 1
ATOM 5046 C C . ASN A 1 629 ? 28.956 -21.733 -3.753 1.00 97.06 629 ASN A C 1
ATOM 5048 O O . ASN A 1 629 ? 28.874 -21.004 -2.763 1.00 97.06 629 ASN A O 1
ATOM 5052 N N . TRP A 1 630 ? 27.909 -22.189 -4.428 1.00 97.88 630 TRP A N 1
ATOM 5053 C CA . TRP A 1 630 ? 26.513 -22.006 -4.058 1.00 97.88 630 TRP A CA 1
ATOM 5054 C C . TRP A 1 630 ? 25.887 -23.366 -3.780 1.00 97.88 630 TRP A C 1
ATOM 5056 O O . TRP A 1 630 ? 26.131 -24.325 -4.518 1.00 97.88 630 TRP A O 1
ATOM 5066 N N . ILE A 1 631 ? 25.081 -23.452 -2.724 1.00 98.06 631 ILE A N 1
ATOM 5067 C CA . ILE A 1 631 ? 24.259 -24.632 -2.451 1.00 98.06 631 ILE A CA 1
ATOM 5068 C C . ILE A 1 631 ? 23.041 -24.564 -3.369 1.00 98.06 631 ILE A C 1
ATOM 5070 O O . ILE A 1 631 ? 22.333 -23.557 -3.404 1.00 98.06 631 ILE A O 1
ATOM 5074 N N . LEU A 1 632 ? 22.811 -25.630 -4.131 1.00 98.12 632 LEU A N 1
ATOM 5075 C CA . LEU A 1 632 ? 21.648 -25.737 -4.999 1.00 98.12 632 LEU A CA 1
ATOM 5076 C C . LEU A 1 632 ? 20.393 -25.992 -4.153 1.00 98.12 632 LEU A C 1
ATOM 5078 O O . LEU A 1 632 ? 20.436 -26.843 -3.254 1.00 98.12 632 LEU A O 1
ATOM 5082 N N . PRO A 1 633 ? 19.259 -25.337 -4.468 1.00 96.56 633 PRO A N 1
ATOM 5083 C CA . PRO A 1 633 ? 17.970 -25.716 -3.907 1.00 96.56 633 PRO A CA 1
ATOM 5084 C C . PRO A 1 633 ? 17.697 -27.208 -4.141 1.00 96.56 633 PRO A C 1
ATOM 5086 O O . PRO A 1 633 ? 18.112 -27.727 -5.183 1.00 96.56 633 PRO A O 1
ATOM 5089 N N . PRO A 1 634 ? 16.985 -27.900 -3.231 1.00 94.50 634 PRO A N 1
ATOM 5090 C CA . PRO A 1 634 ? 16.754 -29.344 -3.321 1.00 94.50 634 PRO A CA 1
ATOM 5091 C C . PRO A 1 634 ? 16.283 -29.829 -4.700 1.00 94.50 634 PRO A C 1
ATOM 5093 O O . PRO A 1 634 ? 16.787 -30.832 -5.201 1.00 94.50 634 PRO A O 1
ATOM 5096 N N . ASP A 1 635 ? 15.406 -29.073 -5.363 1.00 94.75 635 ASP A N 1
ATOM 5097 C CA . ASP A 1 635 ? 14.855 -29.433 -6.677 1.00 94.75 635 ASP A CA 1
ATOM 5098 C C . ASP A 1 635 ? 15.889 -29.421 -7.821 1.00 94.75 635 ASP A C 1
ATOM 5100 O O . ASP A 1 635 ? 15.689 -30.077 -8.847 1.00 94.75 635 ASP A O 1
ATOM 5104 N N . PHE A 1 636 ? 17.015 -28.724 -7.641 1.00 97.38 636 PHE A N 1
ATOM 5105 C CA . PHE A 1 636 ? 18.116 -28.626 -8.607 1.00 97.38 636 PHE A CA 1
ATOM 5106 C C . PHE A 1 636 ? 19.247 -29.630 -8.336 1.00 97.38 636 PHE A C 1
ATOM 5108 O O . PHE A 1 636 ? 20.086 -29.860 -9.211 1.00 97.38 636 PHE A O 1
ATOM 5115 N N . GLN A 1 637 ? 19.294 -30.242 -7.149 1.00 96.81 637 GLN A N 1
ATOM 5116 C CA . GLN A 1 637 ? 20.379 -31.151 -6.770 1.00 96.81 637 GLN A CA 1
ATOM 5117 C C . GLN A 1 637 ? 20.376 -32.426 -7.628 1.00 96.81 637 GLN A C 1
ATOM 5119 O O . GLN A 1 637 ? 19.340 -33.044 -7.882 1.00 96.81 637 GLN A O 1
ATOM 5124 N N . GLY A 1 638 ? 21.559 -32.818 -8.106 1.00 94.94 638 GLY A N 1
ATOM 5125 C CA . GLY A 1 638 ? 21.755 -33.987 -8.969 1.00 94.94 638 GLY A CA 1
ATOM 5126 C C . GLY A 1 638 ? 21.118 -33.887 -10.363 1.00 94.94 638 GLY A C 1
ATOM 5127 O O . GLY A 1 638 ? 21.101 -34.883 -11.092 1.00 94.94 638 GLY A O 1
ATOM 5128 N N . LYS A 1 639 ? 20.578 -32.724 -10.748 1.00 96.19 639 LYS A N 1
ATOM 5129 C CA . LYS A 1 639 ? 19.980 -32.502 -12.070 1.00 96.19 639 LYS A CA 1
ATOM 5130 C C . LYS A 1 639 ? 21.026 -32.048 -13.083 1.00 96.19 639 LYS A C 1
ATOM 5132 O O . LYS A 1 639 ? 22.034 -31.438 -12.736 1.00 96.19 639 LYS A O 1
ATOM 5137 N N . GLN A 1 640 ? 20.759 -32.313 -14.361 1.00 95.44 640 GLN A N 1
ATOM 5138 C CA . GLN A 1 640 ? 21.446 -31.591 -15.429 1.00 95.44 640 GLN A CA 1
ATOM 5139 C C . GLN A 1 640 ? 20.930 -30.157 -15.452 1.00 95.44 640 GLN A C 1
ATOM 5141 O O . GLN A 1 640 ? 19.731 -29.940 -15.286 1.00 95.44 640 GLN A O 1
ATOM 5146 N N . LEU A 1 641 ? 21.831 -29.197 -15.643 1.00 97.25 641 LEU A N 1
ATOM 5147 C CA . LEU A 1 641 ? 21.508 -27.776 -15.620 1.00 97.25 641 LEU A CA 1
ATOM 5148 C C . LEU A 1 641 ? 21.831 -27.142 -16.972 1.00 97.25 641 LEU A C 1
ATOM 5150 O O . LEU A 1 641 ? 22.875 -27.420 -17.565 1.00 97.25 641 LEU A O 1
ATOM 5154 N N . ARG A 1 642 ? 20.948 -26.257 -17.432 1.00 97.19 642 ARG A N 1
ATOM 5155 C CA . ARG A 1 642 ? 21.197 -25.316 -18.524 1.00 97.19 642 ARG A CA 1
ATOM 5156 C C . ARG A 1 642 ? 21.548 -23.964 -17.914 1.00 97.19 642 ARG A C 1
ATOM 5158 O O . ARG A 1 642 ? 20.747 -23.398 -17.180 1.00 97.19 642 ARG A O 1
ATOM 5165 N N . VAL A 1 643 ? 22.745 -23.465 -18.212 1.00 98.06 643 VAL A N 1
ATOM 5166 C CA . VAL A 1 643 ? 23.270 -22.205 -17.668 1.00 98.06 643 VAL A CA 1
ATOM 5167 C C . VAL A 1 643 ? 23.550 -21.246 -18.819 1.00 98.06 643 VAL A C 1
ATOM 5169 O O . VAL A 1 643 ? 24.173 -21.639 -19.805 1.00 98.06 643 VAL A O 1
ATOM 5172 N N . CYS A 1 644 ? 23.101 -19.999 -18.711 1.00 98.12 644 CYS A N 1
ATOM 5173 C CA . CYS A 1 644 ? 23.378 -18.963 -19.708 1.00 98.12 644 CYS A CA 1
ATOM 5174 C C . CYS A 1 644 ? 23.514 -17.587 -19.059 1.00 98.12 644 CYS A C 1
ATOM 5176 O O . CYS A 1 644 ? 22.849 -17.302 -18.062 1.00 98.12 644 CYS A O 1
ATOM 5178 N N . THR A 1 645 ? 24.363 -16.732 -19.625 1.00 98.56 645 THR A N 1
ATOM 5179 C CA . THR A 1 645 ? 24.381 -15.305 -19.289 1.00 98.56 645 THR A CA 1
ATOM 5180 C C . THR A 1 645 ? 23.187 -14.589 -19.914 1.00 98.56 645 THR A C 1
ATOM 5182 O O . THR A 1 645 ? 22.635 -15.039 -20.921 1.00 98.56 645 THR A O 1
ATOM 5185 N N . LEU A 1 646 ? 22.787 -13.463 -19.331 1.00 98.50 646 LEU A N 1
ATOM 5186 C CA . LEU A 1 646 ? 21.732 -12.595 -19.841 1.00 98.50 646 LEU A CA 1
ATOM 5187 C C . LEU A 1 646 ? 22.298 -11.214 -20.161 1.00 98.50 646 LEU A C 1
ATOM 5189 O O . LEU A 1 646 ? 23.140 -10.674 -19.447 1.00 98.50 646 LEU A O 1
ATOM 5193 N N . SER A 1 647 ? 21.831 -10.637 -21.261 1.00 97.06 647 SER A N 1
ATOM 5194 C CA . SER A 1 647 ? 22.267 -9.332 -21.749 1.00 97.06 647 SER A CA 1
ATOM 5195 C C . SER A 1 647 ? 21.111 -8.602 -22.432 1.00 97.06 647 SER A C 1
ATOM 5197 O O . SER A 1 647 ? 20.006 -9.129 -22.552 1.00 97.06 647 SER A O 1
ATOM 5199 N N . ARG A 1 648 ? 21.380 -7.401 -22.949 1.00 95.38 648 ARG A N 1
ATOM 5200 C CA . ARG A 1 648 ? 20.436 -6.644 -23.791 1.00 95.38 648 ARG A CA 1
ATOM 5201 C C . ARG A 1 648 ? 19.975 -7.395 -25.031 1.00 95.38 648 ARG A C 1
ATOM 5203 O O . ARG A 1 648 ? 18.868 -7.161 -25.497 1.00 95.38 648 ARG A O 1
ATOM 5210 N N . GLU A 1 649 ? 20.826 -8.275 -25.549 1.00 95.00 649 GLU A N 1
ATOM 5211 C CA . GLU A 1 649 ? 20.569 -9.048 -26.766 1.00 95.00 649 GLU A CA 1
ATOM 5212 C C . GLU A 1 649 ? 19.957 -10.426 -26.460 1.00 95.00 649 GLU A C 1
ATOM 5214 O O . GLU A 1 649 ? 19.681 -11.209 -27.368 1.00 95.00 649 GLU A O 1
ATOM 5219 N N . GLY A 1 650 ? 19.728 -10.727 -25.177 1.00 96.00 650 GLY A N 1
ATOM 5220 C CA . GLY A 1 650 ? 19.149 -11.976 -24.697 1.00 96.00 650 GLY A CA 1
ATOM 5221 C C . GLY A 1 650 ? 20.192 -12.933 -24.131 1.00 96.00 650 GLY A C 1
ATOM 5222 O O . GLY A 1 650 ? 21.211 -12.510 -23.573 1.00 96.00 650 GLY A O 1
ATOM 5223 N N . ARG A 1 651 ? 19.894 -14.232 -24.248 1.00 97.75 651 ARG A N 1
ATOM 5224 C CA . ARG A 1 651 ? 20.709 -15.325 -23.706 1.00 97.75 651 ARG A CA 1
ATOM 5225 C C . ARG A 1 651 ? 22.058 -15.420 -24.424 1.00 97.75 651 ARG A C 1
ATOM 5227 O O . ARG A 1 651 ? 22.109 -15.508 -25.651 1.00 97.75 651 ARG A O 1
ATOM 5234 N N . GLY A 1 652 ? 23.134 -15.445 -23.648 1.00 97.31 652 GLY A N 1
ATOM 5235 C CA . GLY A 1 652 ? 24.501 -15.678 -24.098 1.00 97.31 652 GLY A CA 1
ATOM 5236 C C . GLY A 1 652 ? 24.994 -17.096 -23.802 1.00 97.31 652 GLY A C 1
ATOM 5237 O O . GLY A 1 652 ? 24.218 -18.018 -23.541 1.00 97.31 652 GLY A O 1
ATOM 5238 N N . GLY A 1 653 ? 26.315 -17.272 -23.864 1.00 96.12 653 GLY A N 1
ATOM 5239 C CA . GLY A 1 653 ? 26.970 -18.528 -23.501 1.00 96.12 653 GLY A CA 1
ATOM 5240 C C . GLY A 1 653 ? 26.894 -18.821 -22.002 1.00 96.12 653 GLY A C 1
ATOM 5241 O O . GLY A 1 653 ? 26.569 -17.953 -21.193 1.00 96.12 653 GLY A O 1
ATOM 5242 N N . ALA A 1 654 ? 27.209 -20.058 -21.624 1.00 96.25 654 ALA A N 1
ATOM 5243 C CA . ALA A 1 654 ? 27.389 -20.392 -20.219 1.00 96.25 654 ALA A CA 1
ATOM 5244 C C . ALA A 1 654 ? 28.653 -19.696 -19.673 1.00 96.25 654 ALA A C 1
ATOM 5246 O O . ALA A 1 654 ? 29.682 -19.708 -20.358 1.00 96.25 654 ALA A O 1
ATOM 5247 N N . PRO A 1 655 ? 28.607 -19.123 -18.457 1.00 96.44 655 PRO A N 1
ATOM 5248 C CA . PRO A 1 655 ? 29.813 -18.714 -17.747 1.00 96.44 655 PRO A CA 1
ATOM 5249 C C . PRO A 1 655 ? 30.642 -19.948 -17.354 1.00 96.44 655 PRO A C 1
ATOM 5251 O O . PRO A 1 655 ? 30.213 -21.091 -17.536 1.00 96.44 655 PRO A O 1
ATOM 5254 N N . GLN A 1 656 ? 31.821 -19.739 -16.773 1.00 97.12 656 GLN A N 1
ATOM 5255 C CA . GLN A 1 656 ? 32.588 -20.836 -16.190 1.00 97.12 656 GLN A CA 1
ATOM 5256 C C . GLN A 1 656 ? 31.899 -21.344 -14.911 1.00 97.12 656 GLN A C 1
ATOM 5258 O O . GLN A 1 656 ? 31.592 -20.569 -14.003 1.00 97.12 656 GLN A O 1
ATOM 5263 N N . TYR A 1 657 ? 31.656 -22.657 -14.834 1.00 97.62 657 TYR A N 1
ATOM 5264 C CA . TYR A 1 657 ? 31.107 -23.290 -13.636 1.00 97.62 657 TYR A CA 1
ATOM 5265 C C . TYR A 1 657 ? 31.577 -24.737 -13.448 1.00 97.62 657 TYR A C 1
ATOM 5267 O O . TYR A 1 657 ? 31.888 -25.441 -14.410 1.00 97.62 657 TYR A O 1
ATOM 5275 N N . GLU A 1 658 ? 31.578 -25.191 -12.195 1.00 97.50 658 GLU A N 1
ATOM 5276 C CA . GLU A 1 658 ? 31.801 -26.587 -11.808 1.00 97.50 658 GLU A CA 1
ATOM 5277 C C . GLU A 1 658 ? 30.578 -27.090 -11.036 1.00 97.50 658 GLU A C 1
ATOM 5279 O O . GLU A 1 658 ? 30.160 -26.480 -10.051 1.00 97.50 658 GLU A O 1
ATOM 5284 N N . LEU A 1 659 ? 29.987 -28.198 -11.487 1.00 97.00 659 LEU A N 1
ATOM 5285 C CA . LEU A 1 659 ? 28.783 -28.771 -10.888 1.00 97.00 659 LEU A CA 1
ATOM 5286 C C . LEU A 1 659 ? 29.127 -30.009 -10.052 1.00 97.00 659 LEU A C 1
ATOM 5288 O O . LEU A 1 659 ? 29.784 -30.932 -10.535 1.00 97.00 659 LEU A O 1
ATOM 5292 N N . SER A 1 660 ? 28.635 -30.044 -8.817 1.00 95.75 660 SER A N 1
ATOM 5293 C CA . SER A 1 660 ? 28.596 -31.236 -7.968 1.00 95.75 660 SER A CA 1
ATOM 5294 C C . SER A 1 660 ? 27.145 -31.692 -7.761 1.00 95.75 660 SER A C 1
ATOM 5296 O O . SER A 1 660 ? 26.213 -31.107 -8.308 1.00 95.75 660 SER A O 1
ATOM 5298 N N . TYR A 1 661 ? 26.925 -32.745 -6.965 1.00 94.69 661 TYR A N 1
ATOM 5299 C CA . TYR A 1 661 ? 25.565 -33.201 -6.663 1.00 94.69 661 TYR A CA 1
ATOM 5300 C C . TYR A 1 661 ? 24.734 -32.132 -5.926 1.00 94.69 661 TYR A C 1
ATOM 5302 O O . TYR A 1 661 ? 23.553 -31.983 -6.223 1.00 94.69 661 TYR A O 1
ATOM 5310 N N . GLN A 1 662 ? 25.337 -31.383 -4.993 1.00 97.19 662 GLN A N 1
ATOM 5311 C CA . GLN A 1 662 ? 24.624 -30.423 -4.129 1.00 97.19 662 GLN A CA 1
ATOM 5312 C C . GLN A 1 662 ? 24.995 -28.963 -4.381 1.00 97.19 662 GLN A C 1
ATO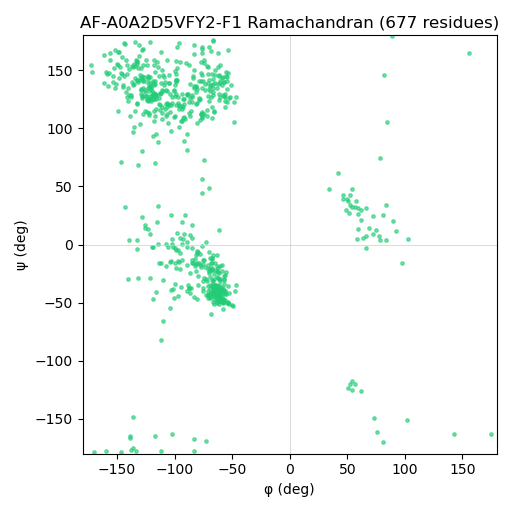M 5314 O O . GLN A 1 662 ? 24.300 -28.068 -3.910 1.00 97.19 662 GLN A O 1
ATOM 5319 N N . THR A 1 663 ? 26.098 -28.702 -5.080 1.00 97.75 663 THR A N 1
ATOM 5320 C CA . THR A 1 663 ? 26.645 -27.352 -5.221 1.00 97.75 663 THR A CA 1
ATOM 5321 C C . THR A 1 663 ? 26.991 -27.024 -6.659 1.00 97.75 663 THR A C 1
ATOM 5323 O O . THR A 1 663 ? 27.312 -27.905 -7.458 1.00 97.75 663 THR A O 1
ATOM 5326 N N . ILE A 1 664 ? 26.991 -25.731 -6.962 1.00 98.12 664 ILE A N 1
ATOM 5327 C CA . ILE A 1 664 ? 27.578 -25.171 -8.175 1.00 98.12 664 ILE A CA 1
ATOM 5328 C C . ILE A 1 664 ? 28.630 -24.137 -7.776 1.00 98.12 664 ILE A C 1
ATOM 5330 O O . ILE A 1 664 ? 28.341 -23.196 -7.036 1.00 98.12 664 ILE A O 1
ATOM 5334 N N . ARG A 1 665 ? 29.864 -24.306 -8.251 1.00 97.81 665 ARG A N 1
ATOM 5335 C CA . ARG A 1 665 ? 30.865 -23.241 -8.214 1.00 97.81 665 ARG A CA 1
ATOM 5336 C C . ARG A 1 665 ? 30.676 -22.391 -9.455 1.00 97.81 665 ARG A C 1
ATOM 5338 O O . ARG A 1 665 ? 30.859 -22.905 -10.552 1.00 97.81 665 ARG A O 1
ATOM 5345 N N . LEU A 1 666 ? 30.291 -21.134 -9.286 1.00 96.88 666 LEU A N 1
ATOM 5346 C CA . LEU A 1 666 ? 29.950 -20.244 -10.394 1.00 96.88 666 LEU A CA 1
ATOM 5347 C C . LEU A 1 666 ? 30.898 -19.047 -10.406 1.00 96.88 666 LEU A C 1
ATOM 5349 O O . LEU A 1 666 ? 31.076 -18.400 -9.372 1.00 96.88 666 LEU A O 1
ATOM 5353 N N . GLU A 1 667 ? 31.490 -18.770 -11.565 1.00 97.88 667 GLU A N 1
ATOM 5354 C CA . GLU A 1 667 ? 32.224 -17.533 -11.822 1.00 97.88 667 GLU A CA 1
ATOM 5355 C C . GLU A 1 667 ? 31.274 -16.514 -12.458 1.00 97.88 667 GLU A C 1
ATOM 5357 O O . GLU A 1 667 ? 30.852 -16.658 -13.606 1.00 97.88 667 GLU A O 1
ATOM 5362 N N . LEU A 1 668 ? 30.890 -15.517 -11.667 1.00 98.00 668 LEU A N 1
ATOM 5363 C CA . LEU A 1 668 ? 30.037 -14.409 -12.065 1.00 98.00 668 LEU A CA 1
ATOM 5364 C C . LEU A 1 668 ? 30.913 -13.217 -12.443 1.00 98.00 668 LEU A C 1
ATOM 5366 O O . LEU A 1 668 ? 31.655 -12.693 -11.611 1.00 98.00 668 LEU A O 1
ATOM 5370 N N . GLU A 1 669 ? 30.799 -12.773 -13.691 1.00 97.88 669 GLU A N 1
ATOM 5371 C CA . GLU A 1 669 ? 31.354 -11.493 -14.122 1.00 97.88 669 GLU A CA 1
ATOM 5372 C C . GLU A 1 669 ? 30.547 -10.340 -13.505 1.00 97.88 669 GLU A C 1
ATOM 5374 O O . GLU A 1 669 ? 29.321 -10.409 -13.389 1.00 97.88 669 GLU A O 1
ATOM 5379 N N . ALA A 1 670 ? 31.247 -9.276 -13.109 1.00 97.94 670 ALA A N 1
ATOM 5380 C CA . ALA A 1 670 ? 30.645 -8.073 -12.549 1.00 97.94 670 ALA A CA 1
ATOM 5381 C C . ALA A 1 670 ? 29.580 -7.492 -13.495 1.00 97.94 670 ALA A C 1
ATOM 5383 O O . ALA A 1 670 ? 29.866 -7.160 -14.646 1.00 97.94 670 ALA A O 1
ATOM 5384 N N . GLY A 1 671 ? 28.346 -7.354 -13.011 1.00 97.06 671 GLY A N 1
ATOM 5385 C CA . GLY A 1 671 ? 27.254 -6.754 -13.776 1.00 97.06 671 GLY A CA 1
ATOM 5386 C C . GLY A 1 671 ? 26.625 -7.656 -14.845 1.00 97.06 671 GLY A C 1
ATOM 5387 O O . GLY A 1 671 ? 25.778 -7.176 -15.601 1.00 97.06 671 GLY A O 1
ATOM 5388 N N . VAL A 1 672 ? 26.989 -8.943 -14.917 1.00 98.19 672 VAL A N 1
ATOM 5389 C CA . VAL A 1 672 ? 26.450 -9.889 -15.909 1.00 98.19 672 VAL A CA 1
ATOM 5390 C C . VAL A 1 672 ? 25.564 -10.932 -15.224 1.00 98.19 672 VAL A C 1
ATOM 5392 O O . VAL A 1 672 ? 26.071 -11.821 -14.535 1.00 98.19 672 VAL A O 1
ATOM 5395 N N . PRO A 1 673 ? 24.233 -10.875 -15.407 1.00 98.50 673 PRO A N 1
ATOM 5396 C CA . PRO A 1 673 ? 23.347 -11.869 -14.826 1.00 98.50 673 PRO A CA 1
ATOM 5397 C C . PRO A 1 673 ? 23.456 -13.232 -15.503 1.00 98.50 673 PRO A C 1
ATOM 5399 O O . PRO A 1 673 ? 23.751 -13.346 -16.694 1.00 98.50 673 PRO A O 1
ATOM 5402 N N . VAL A 1 674 ? 23.149 -14.274 -14.740 1.00 98.62 674 VAL A N 1
ATOM 5403 C CA . VAL A 1 674 ? 23.157 -15.670 -15.169 1.00 98.62 674 VAL A CA 1
ATOM 5404 C C . VAL A 1 674 ? 21.831 -16.314 -14.792 1.00 98.62 674 VAL A C 1
ATOM 5406 O O . VAL A 1 674 ? 21.371 -16.194 -13.659 1.00 98.62 674 VAL A O 1
ATOM 5409 N N . LYS A 1 675 ? 21.233 -17.044 -15.731 1.00 98.25 675 LYS A N 1
ATOM 5410 C CA . LYS A 1 675 ? 20.066 -17.890 -15.477 1.00 98.25 675 LYS A CA 1
ATOM 5411 C C . LYS A 1 675 ? 20.469 -19.359 -15.502 1.00 98.25 675 LYS A C 1
ATOM 5413 O O . LYS A 1 675 ? 21.158 -19.802 -16.425 1.00 98.25 675 LYS A O 1
ATOM 5418 N N . ILE A 1 676 ? 20.012 -20.102 -14.501 1.00 98.44 676 ILE A N 1
ATOM 5419 C CA . ILE A 1 676 ? 20.200 -21.546 -14.353 1.00 98.44 676 ILE A CA 1
ATOM 5420 C C . ILE A 1 676 ? 18.821 -22.205 -14.377 1.00 98.44 676 ILE A C 1
ATOM 5422 O O . ILE A 1 676 ? 17.950 -21.862 -13.582 1.00 98.44 676 ILE A O 1
ATOM 5426 N N . GLU A 1 677 ? 18.621 -23.162 -15.272 1.00 97.19 677 GLU A N 1
ATOM 5427 C CA . GLU A 1 677 ? 17.371 -23.908 -15.437 1.00 97.19 677 GLU A CA 1
ATOM 5428 C C . GLU A 1 677 ? 17.662 -25.413 -15.392 1.00 97.19 677 GLU A C 1
ATOM 5430 O O . GLU A 1 677 ? 18.768 -25.851 -15.719 1.00 97.19 677 GLU A O 1
ATOM 5435 N N . ILE A 1 678 ? 16.674 -26.224 -15.012 1.00 95.12 678 ILE A N 1
ATOM 5436 C CA . ILE A 1 678 ? 16.796 -27.684 -15.113 1.00 95.12 678 ILE A CA 1
ATOM 5437 C C . ILE A 1 678 ? 16.770 -28.092 -16.597 1.00 95.12 678 ILE A C 1
ATOM 5439 O O . ILE A 1 678 ? 15.971 -27.588 -17.391 1.00 95.12 678 ILE A O 1
ATOM 5443 N N . GLY A 1 679 ? 17.711 -28.968 -16.952 1.00 83.69 679 GLY A N 1
ATOM 5444 C CA . GLY A 1 679 ? 18.044 -29.408 -18.304 1.00 83.69 679 GLY A CA 1
ATOM 5445 C C . GLY A 1 679 ? 16.999 -30.255 -18.996 1.00 83.69 679 GLY A C 1
ATOM 5446 O O . GLY A 1 679 ? 16.340 -31.079 -18.330 1.00 83.69 679 GLY A O 1
#

Sequence (679 aa):
MILENEILRIELDPKLPIVNRYLHKPTGQVFGGANADGQLQVNSCEIPWQEWQTAVKIEQNVVSYRMELEARQLAIHWQFALQEEELSISLVEVDDPEEGLESIGWTNLPLLVCDDLSYHYWRMSTGAPDPSAGHKMWATDAVGTMAELTTAEEPTPLIYGAIWNDRVCVFVDSNYPLFPITHQKTAGDAYAIALNTYRYRARNRILPLLKVTVGFLDDINGDQLANLSDYRLWINRSRPQGDPLYYDAVKYKIFMHFPPPEAGIATNLKESEEIVKAMFHITDGLPQIVYLVGQQTGGHDGTYPTLGGGTNPEIGTEIQLRQLSRNCRGKYNAILSYHCNIDDAYQHSQDWDRRYVVVNETSAEDSLNLQGSVCHTLDVETGEVFRRLEEYMECFPVVKTLHFDNMRLTNTLYRTGWEEIGVLEELVCGLMPIMDWLKMRGITITTEGHNGLPLDPSCLVSGFWHYDSPDRMRQILHRRISGGGRGSHFGQYTVADYGICNSLHIDISVRKWPPDDLPPEVHQKYFGWMPTKTLTWTLQHNWNQIVDCLYLGTLLHHFYNEREMLIWDAVGEGWRIIYADNVVAEVCIQSPDSLKVTAGEVTVAEGNDRFIPRCGAIYAYSRDGSNRNWILPPDFQGKQLRVCTLSREGRGGAPQYELSYQTIRLELEAGVPVKIEIG

pLDDT: mean 92.93, std 7.71, range [44.91, 98.62]

Solvent-accessible surface area (backbone atoms only — not comparable to full-atom values): 34810 Å² total; per-residue (Å²): 77,78,43,74,64,91,44,36,38,36,36,33,47,80,73,50,98,41,42,44,32,40,33,39,54,88,79,69,47,71,34,37,29,24,61,90,87,29,32,49,15,56,62,83,40,78,43,61,71,88,65,46,51,60,50,74,49,79,55,90,54,30,42,35,36,40,33,34,32,72,99,71,58,33,35,43,28,40,37,40,36,63,53,80,57,29,40,36,43,29,47,78,48,75,47,52,87,81,71,73,69,35,28,46,32,64,43,72,46,31,68,34,28,37,68,65,38,82,27,33,37,40,40,32,35,50,49,73,63,32,76,93,60,69,43,37,19,47,43,43,71,52,74,52,46,49,65,77,54,68,67,41,96,63,66,46,65,18,62,46,48,40,35,24,69,46,66,41,20,39,36,61,51,52,74,52,65,64,31,33,26,22,44,30,36,39,91,85,64,27,39,36,36,29,64,41,70,42,61,44,34,50,90,95,41,75,50,82,68,53,39,32,38,41,38,53,38,50,54,79,62,76,81,81,41,4,33,72,35,34,55,32,39,49,54,34,70,76,43,80,72,30,62,72,79,47,52,65,33,53,51,43,40,37,39,21,28,52,64,56,76,93,71,49,69,28,28,36,56,71,56,49,50,54,51,49,44,30,54,18,20,52,57,72,54,47,40,30,38,38,26,36,32,21,53,36,43,60,24,37,92,51,27,29,52,36,57,39,81,38,48,19,70,92,39,42,50,57,69,54,50,57,46,43,42,51,43,30,50,76,74,32,45,21,48,50,32,39,58,44,54,78,40,51,25,29,81,86,22,87,60,56,46,79,84,30,39,43,68,50,85,72,76,63,75,47,67,77,55,66,43,26,26,32,30,41,30,46,26,48,75,71,42,52,55,59,52,33,51,50,44,27,51,71,54,39,83,66,72,48,44,42,32,35,45,75,58,66,56,44,59,29,77,97,35,90,95,30,79,91,43,45,57,62,37,20,36,68,51,9,49,47,54,54,45,50,59,36,45,79,68,55,30,46,39,28,26,36,39,52,56,20,47,59,40,68,63,66,80,70,30,36,23,28,38,32,43,67,55,50,73,84,48,48,54,41,34,56,68,20,43,32,63,10,19,48,53,54,82,66,72,50,74,54,49,50,27,29,63,73,49,14,27,60,50,47,28,34,22,69,39,57,31,68,55,92,83,54,54,68,71,57,40,49,53,62,48,58,83,53,95,60,88,41,68,41,42,20,55,87,85,33,46,62,61,54,51,44,36,43,57,57,8,29,50,48,28,33,53,52,57,79,42,55,64,43,41,70,41,80,40,86,91,15,35,42,35,34,32,52,85,60,26,41,37,40,23,18,58,89,37,72,66,35,34,40,28,30,46,68,86,26,62,33,31,48,59,66,34,34,41,41,70,51,98,81,31,32,46,31,37,16,61,82,37,47,77,48,79,39,55,47,56,78,91,53,40,72,55,59,70,44,56,24,27,36,32,66,90,20,78,53,63,58,64,63,67,49,80,56,58,54,34,37,36,41,47,35,51,52,67,40,37,31,43,38,31,75,95

Radius of gyration: 27.44 Å; Cα contacts (8 Å, |Δi|>4): 1673; chains: 1; bounding box: 71×67×70 Å

Mean predicted aligned error: 5.27 Å

Secondary structure (DSSP, 8-state):
-EEE-SSEEEEE-SSSS-EEEEEETTTTEEEE---TT-EEEETTEEE-GGG-EEEEEEETTEEEEEEEEGGGTEEEEEEEEEETTEEEEEEEEEE-TT----EEEEES--SEEE--TTSEEEEEEE---BGGGTTBPPEEEEEEEGGGSPPPSSPEEESEEEEE-BS-EEEEEES-SSS-EEEEE-TTS-EEEEEPPEESEETTEEPPPPEEEEEEE--SSSSS-BSHHHHHHHHHHHSPPPPGGGTS-EEEEEE---S-GGG--S--HHHHHHHHHHHHHHTTS--EEEEEES-BTT-TTSSTT---S-B-TTT--HHHHHHHHHHHHHHSSEEEEEEE-SSEE-TTSTT--TTTEEE-SS----TT---EEE-HHHHHHHTHHHHHHHHHHHHS---SEEEETT--S-S-TT-TT-TT--HHHIIIIIIHHHHHHHHTTT-EEEES--TT-SS-GGGT-SEEEE--S-GGGHHHHTTTSEEEE-SBTTTB--HHHHHT-----SEEESS-SS-TTS-HHHHHHHHTT-SSS-SEEEHHHHHHHHHHIIIIIIHHHHHHHTS-EEEEEEETTEEEEEETTTEEEEESSSSTT-EEEEETTEEEEETTEEEEEETTEEEEEESS-EEEEEEPPGGGTT--EEEEEEETTEE----SEEE-SSEEEEEEPTT--EEEEE-

Nearest PDB structures (foldseek):
  5a58-assembly1_A  TM=7.208E-01  e=3.887E-38  Streptococcus pneumoniae TIGR4
  3ecq-assembly1_A  TM=7.258E-01  e=2.928E-37  Streptococcus pneumoniae R6
  3ecq-assembly2_B  TM=7.260E-01  e=5.852E-37  Streptococcus pneumoniae R6
  6qev-assembly1_B  TM=7.090E-01  e=1.866E-35  Bifidobacterium longum
  6qep-assembly1_A  TM=7.130E-01  e=2.490E-35  Bifidobacterium longum

Foldseek 3Di:
DWQDDPQKIWDADPFDRATAKIAGVVVRDIKGWFDQVKAKDFVNHTDHPVQWDWDWDDDHQKIKIWIARPVQRKIWIWIWGDDDQKTKIWGDDIDRVVVRGFWIFIGRGFNIKALPQQKKKKFWFWAAQDVVLLRQTAIDMDIDTSVPDDFDPDWGQGQFMWIFDQAKIKGKDKPQFFSQWTWGCHPVSMITIHGGMDTQDQPPDGDPTMMMMIGIDGQPLPPSTHDLLRRLLCLQVVDDFFDPLFLFAFEAEAEFDDDDCVLATQAALVRVLLVLLLVLFQVVQTAYEYAYFQQADLGHLGAPPQLADAGHPRRHHLVSQVVSQVCQVVPRNYHYEYEHANWFDDPPHPPDDPQFWQADPPQPCDLSRTGTTGQQLSCVVVPVSVVSVVNNCVRHVHDAEYEHEPDHLGSQPPGPPSVSQDSVSSNPRGQLVVQVVCVVVNYFYEYQECSVDSGDCLSRHQEHLAHSHDLSCCLNCQSSYHAHFDAPLQQGAFQQRLQSAHHDNAHEGQHWPSDPPDDPVRCCSNPVPPPDPTRYDYCVPCVLSNLLRVQSHNLVNSLQSVWRWSDWDDAPPWIWTATPQRWIWTAQNVHRQFIWIDRVPFTQDTRQWGFHDDDQKTKTAGQQWDWAKTFDDPVCFPFDKDKFKTGSVHTHDHADWDDDRGIIGGTHDRSIMMMIHGD